Protein AF-A0A8T4ZP97-F1 (afdb_monomer)

Nearest PDB structures (foldseek):
  8zqf-assembly1_A  TM=5.635E-01  e=1.705E-05  Vibrio breoganii
  8iq9-assembly1_B  TM=5.682E-01  e=4.537E-05  Klebsiella phage VLC6
  8iqe-assembly1_B  TM=5.456E-01  e=8.864E-05  Klebsiella phage VLC6
  8iqe-assembly1_D  TM=5.285E-01  e=1.207E-04  Klebsiella phage VLC6
  6zlx-assembly1_A  TM=1.915E-01  e=3.147E-02  Homo sapiens

Mean predicted aligned error: 12.26 Å

Foldseek 3Di:
DVVVLCCPVPPDPDDVVVLLVLLQVLLVVCLVPVLSNLLVLLLLVVVLVVVVVVVDPCNVVSVVSSVSSPVSSCPSCVVVVCCCVVPQPDADDLPYFHPQQPDDPPPQQDLCLLVVLLLCVLDVDPVLSVVLVVLLVLLVVLCVVVVDCDPCVSLLVSLVSLLVSLSVVSVVCNPDDCVPVSNDSNSSSVSNNVSSVSSNVSSVVSVVVCLVVVVDPDPDNVVSVVVVVVVVCVNCVVVVCCVVPVVVVVVVVVCVLQVQDDPQLLVVLLVCLVPPDQPAEEEEAPFHPCVCSCVRNVHHYPQNPDSRNSRPLNVVLLVCQLVLALALSNLVSCVVSVHFKYKAGLGGRPPDPPRRHGDCLSQQQFVQWDFPDGRVRITMIGGHDSDRFFQGWFFPQDFAPCPSPKDKDKDDAWDKDWGWDALPADVRGIWIKIKTFFDDDPPDPQRKMKMKIKDKTAHNDQQWKKKKKWKAFPFQDDAQKKKWKWKAAPVRPDIAIEMEPRHPPPDPLHHYDPDRGDMDMDRVQVSCCVRPVDTDDSMIMIMIMTMDRPRGMTIMTMGGITMTGDDDD

Radius of gyration: 36.23 Å; Cα contacts (8 Å, |Δi|>4): 969; chains: 1; bounding box: 81×63×99 Å

Secondary structure (DSSP, 8-state):
-HHHHHHHHS-----HHHHHHHHHHHHHHHHH-HHHHHHHHHHHHHHHHHHHHTT-TTHHHHHHHHHHHHHHHHHHHHHHHHHHHHHTT-TTSTTSPPTTB---------TTHHHHHHHHHH-SSHHHHHHHHHHHHHHHHHHHHH---GGGHHHHHHHHHHHHHHHHHHHHHHHS-GGGTTS-HHHHHHHHHHHHHHHHHHHHHHHHHHHHTT-SS-S-HHHHHHHHHHHHHHHHHHHHHIIIIIHHHHHHHHHHHH----HHHHHH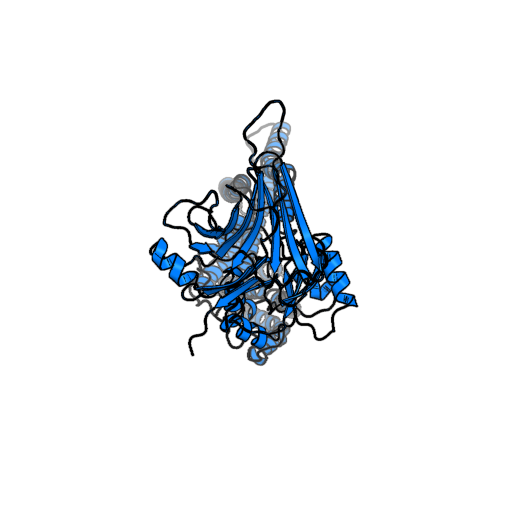HHHHHHHS-TT-EEE--TTBGGGGHHHHT-PEEE---GGGGGBHHHHHHHHHHHTT---HHHHHHHHHTT--EEEE-S-B--S-TTS-PPPGGGTTT-TTEEEEEEETTEEEEEE----TTEEEEE---SS-TTTT--EEEEEESEEEEEEEETTSSTTS--EEEEEEEE--BTTB----EEEEEEEEEE-S-SSSEEEEEEEEEEES--TT-EEEEEEEETTSSSEEEEEETTSS--STTSEEES-SEEEEEEEHHHHHHHHHSSPPPSEEEEEEEEEESSSSPEEEEEEEEEEEE----

Solvent-accessible surface area (backbone atoms only — not comparable to full-atom values): 30243 Å² total; per-residue (Å²): 106,71,66,72,52,42,56,66,79,40,94,56,84,75,52,72,66,56,46,47,53,52,10,41,53,44,6,49,49,18,60,76,39,54,54,58,35,54,44,52,51,44,32,52,48,53,54,49,51,57,43,58,76,66,67,48,96,56,53,71,61,49,54,49,53,48,52,52,28,52,57,40,20,43,58,63,30,45,66,57,54,46,47,50,70,74,48,63,82,47,62,79,48,107,84,21,50,39,95,55,47,67,61,78,80,83,73,83,71,53,69,54,46,28,58,48,46,19,54,51,70,74,33,91,47,67,66,60,42,54,46,54,53,48,44,51,52,47,35,54,52,50,39,62,74,66,72,56,60,72,92,49,50,63,58,52,53,49,25,50,42,44,36,49,27,38,51,52,50,38,48,50,61,50,71,44,59,79,91,66,60,76,68,48,40,65,56,42,7,52,47,40,43,52,21,50,50,49,47,47,51,53,28,52,53,49,52,52,50,41,54,76,70,58,74,56,96,64,96,42,74,67,59,52,49,53,50,48,51,50,52,50,47,65,65,45,44,62,54,52,50,39,61,73,60,49,44,59,53,53,51,49,52,50,45,64,33,66,60,24,66,49,71,44,41,52,54,48,37,51,49,44,44,79,72,54,62,87,82,44,25,29,33,43,51,98,50,30,41,50,75,47,33,45,80,73,30,66,36,47,66,55,66,56,67,75,68,28,47,40,15,47,65,59,46,47,40,55,51,32,44,42,65,55,34,64,35,64,65,41,47,53,44,37,55,74,68,54,49,40,29,41,46,40,47,63,33,62,42,68,84,53,103,76,62,73,60,69,61,64,63,64,46,48,41,12,75,36,34,43,82,74,48,74,37,98,62,19,39,33,30,34,62,68,67,75,54,49,45,54,38,34,46,45,46,49,86,49,88,54,70,45,74,70,62,46,42,74,52,79,44,77,41,54,53,60,51,77,40,51,36,73,65,65,20,74,94,50,33,27,8,40,36,42,32,10,21,14,45,82,46,102,87,45,86,79,37,32,12,34,22,34,40,34,39,72,46,48,38,70,56,34,77,44,26,36,40,33,31,33,40,38,46,83,41,48,67,52,75,55,21,25,49,34,42,36,46,19,39,82,82,65,83,50,69,52,43,36,31,44,64,68,19,76,82,76,59,94,83,48,50,65,38,95,62,52,63,51,77,46,76,41,57,50,14,57,54,36,28,75,73,68,76,42,77,38,63,50,45,28,32,43,33,42,35,34,35,13,51,83,44,47,56,30,42,33,32,37,17,57,36,35,34,31,44,63,80,82,129

Sequence (569 aa):
LGLLFSTRYFRVLHSYTELVAVGLTCGYAGAIIISYLELIDATLFLILIYFIVKRAPAIRKNIFNYALFFGISLLPLSPFLYRFIAFYSYPGHNIGIASDFGGWPSQQLHLTQALQWALENLSPNLLLRAMIFGLIFGLGLLIWKTKNTGGLKPVMALAVAIFTAGTALSLVSFVLGGEFGIISWGHQGILFSVAINMLIAAFLIRLLEAWRNGTFPFKSPRSNIFLLIMLLSLMTGPFVGYRFVAEPADLRGGYEMFAVTTQTDYDLIMWMKENLTTSAAILVNQYDAGLFIPTLSHHKIVLPWGGSSYSRSYQRLVGLLANHTLNATTYQLMQYWNVTHIYVGGRVMHVAPRIPEWNQLLFLGNPNFRIAKNIEYSYLFELYDQNPAFAFLEDFEHEQWNQNWWKNDLFGKGIGNATVKEDLGYNGSSSLMLTAQATSSITDWDMKCAYRVYREIFVQNNSDVAFSFYLNATEGFSGNDTFAVMISDSLQQRSLVFATQGGIFTQKSIIQWNITLGVFEYNISDLWRQRFSTPLPSSFILQFVSYDFDGVRNIVYLDNIEVRNIITD

Structure (mmCIF, N/CA/C/O backbone):
data_AF-A0A8T4ZP97-F1
#
_entry.id   AF-A0A8T4ZP97-F1
#
loop_
_atom_site.group_PDB
_atom_site.id
_atom_site.type_symbol
_atom_site.label_atom_id
_atom_site.label_alt_id
_atom_site.label_comp_id
_atom_site.label_asym_id
_atom_site.label_entity_id
_atom_site.label_seq_id
_atom_site.pdbx_PDB_ins_code
_atom_site.Cartn_x
_atom_site.Cartn_y
_atom_site.Cartn_z
_atom_site.occupancy
_atom_site.B_iso_or_equiv
_atom_site.auth_seq_id
_atom_site.auth_comp_id
_atom_site.auth_asym_id
_atom_site.auth_atom_id
_atom_site.pdbx_PDB_model_num
ATOM 1 N N . LEU A 1 1 ? -27.935 2.029 37.902 1.00 47.81 1 LEU A N 1
ATOM 2 C CA . LEU A 1 1 ? -27.053 1.754 39.069 1.00 47.81 1 LEU A CA 1
ATOM 3 C C . LEU A 1 1 ? -27.415 2.581 40.305 1.00 47.81 1 LEU A C 1
ATOM 5 O O . LEU A 1 1 ? -27.799 1.982 41.299 1.00 47.81 1 LEU A O 1
ATOM 9 N N . GLY A 1 2 ? -27.391 3.922 40.253 1.00 45.44 2 GLY A N 1
ATOM 10 C CA . GLY A 1 2 ? -27.805 4.771 41.388 1.00 45.44 2 GLY A CA 1
ATOM 11 C C . GLY A 1 2 ? -29.232 4.505 41.889 1.00 45.44 2 GLY A C 1
ATOM 12 O O . GLY A 1 2 ? -29.456 4.486 43.093 1.00 45.44 2 GLY A O 1
ATOM 13 N N . LEU A 1 3 ? -30.162 4.187 40.982 1.00 41.69 3 LEU A N 1
ATOM 14 C CA . LEU A 1 3 ? -31.542 3.815 41.315 1.00 41.69 3 LEU A CA 1
ATOM 15 C C . LEU A 1 3 ? -31.644 2.428 41.989 1.00 41.69 3 LEU A C 1
ATOM 17 O O . LEU A 1 3 ? -32.378 2.257 42.947 1.00 41.69 3 LEU A O 1
ATOM 21 N N . LEU A 1 4 ? -30.831 1.451 41.569 1.00 49.16 4 LEU A N 1
ATOM 22 C CA . LEU A 1 4 ? -30.744 0.114 42.190 1.00 49.16 4 LEU A CA 1
ATOM 23 C C . LEU A 1 4 ? -30.025 0.132 43.551 1.00 49.16 4 LEU A C 1
ATOM 25 O O . LEU A 1 4 ? -30.267 -0.719 44.398 1.00 49.16 4 LEU A O 1
ATOM 29 N N . PHE A 1 5 ? -29.138 1.102 43.774 1.00 52.78 5 PHE A N 1
ATOM 30 C CA . PHE A 1 5 ? -28.513 1.336 45.075 1.00 52.78 5 PHE A CA 1
ATOM 31 C C . PHE A 1 5 ? -29.448 2.134 46.006 1.00 52.78 5 PHE A C 1
ATOM 33 O O . PHE A 1 5 ? -29.540 1.856 47.208 1.00 52.78 5 PHE A O 1
ATOM 40 N N . SER A 1 6 ? -30.195 3.099 45.452 1.00 45.94 6 SER A N 1
ATOM 41 C CA . SER A 1 6 ? -31.203 3.872 46.182 1.00 45.94 6 SER A CA 1
ATOM 42 C C . SER A 1 6 ? -32.418 3.034 46.569 1.00 45.94 6 SER A C 1
ATOM 44 O O . SER A 1 6 ? -33.001 3.317 47.616 1.00 45.94 6 SER A O 1
ATOM 46 N N . THR A 1 7 ? -32.728 1.952 45.836 1.00 49.22 7 THR A N 1
ATOM 47 C CA . THR A 1 7 ? -33.822 1.032 46.188 1.00 49.22 7 THR A CA 1
ATOM 48 C C . THR A 1 7 ? -33.677 0.343 47.538 1.00 49.22 7 THR A C 1
ATOM 50 O O . THR A 1 7 ? -34.630 -0.274 48.018 1.00 49.22 7 THR A O 1
ATOM 53 N N . ARG A 1 8 ? -32.518 0.477 48.196 1.00 49.28 8 ARG A N 1
ATOM 54 C CA . ARG A 1 8 ? -32.301 -0.085 49.529 1.00 49.28 8 ARG A CA 1
ATOM 55 C C . ARG A 1 8 ? -31.688 0.833 50.577 1.00 49.28 8 ARG A C 1
ATOM 57 O O . A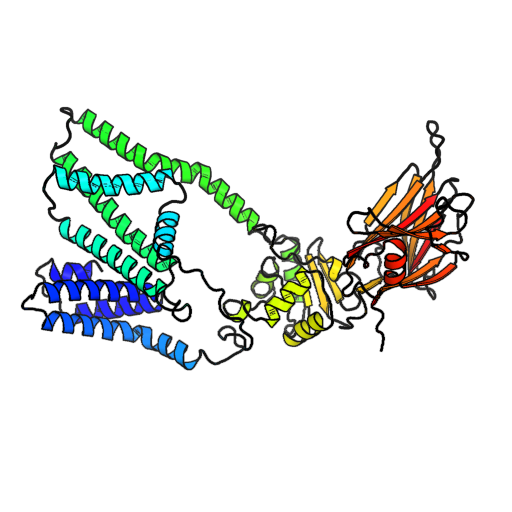RG A 1 8 ? -31.943 0.601 51.757 1.00 49.28 8 ARG A O 1
ATOM 64 N N . TYR A 1 9 ? -30.895 1.841 50.206 1.00 46.03 9 TYR A N 1
ATOM 65 C CA . TYR A 1 9 ? -30.401 2.821 51.189 1.00 46.03 9 TYR A CA 1
ATOM 66 C C . TYR A 1 9 ? -31.468 3.851 51.580 1.00 46.03 9 TYR A C 1
ATOM 68 O O . TYR A 1 9 ? -31.432 4.374 52.693 1.00 46.03 9 TYR A O 1
ATOM 76 N N . PHE A 1 10 ? -32.449 4.086 50.707 1.00 43.97 10 PHE A N 1
ATOM 77 C CA . PHE A 1 10 ? -33.653 4.834 51.034 1.00 43.97 10 PHE A CA 1
ATOM 78 C C . PHE A 1 10 ? -34.794 3.838 51.271 1.00 43.97 10 PHE A C 1
ATOM 80 O O . PHE A 1 10 ? -35.044 2.962 50.449 1.00 43.97 10 PHE A O 1
ATOM 87 N N . ARG A 1 11 ? -35.483 3.956 52.414 1.00 41.91 11 ARG A N 1
ATOM 88 C CA . ARG A 1 11 ? -36.636 3.134 52.854 1.00 41.91 11 ARG A CA 1
ATOM 89 C C . ARG A 1 11 ? -37.892 3.292 51.968 1.00 41.91 11 ARG A C 1
ATOM 91 O O . ARG A 1 11 ? -39.008 3.142 52.451 1.00 41.91 11 ARG A O 1
ATOM 98 N N . VAL A 1 12 ? -37.743 3.619 50.691 1.00 47.19 12 VAL A N 1
ATOM 99 C CA . VAL A 1 12 ? -38.871 3.731 49.765 1.00 47.19 12 VAL A CA 1
ATOM 100 C C . VAL A 1 12 ? -39.151 2.331 49.219 1.00 47.19 12 VAL A C 1
ATOM 102 O O . VAL A 1 12 ? -38.262 1.694 48.657 1.00 47.19 12 VAL A O 1
ATOM 105 N N . LEU A 1 13 ? -40.357 1.806 49.458 1.00 48.16 13 LEU A N 1
ATOM 106 C CA . LEU A 1 13 ? -40.836 0.580 48.818 1.00 48.16 13 LEU A CA 1
ATOM 107 C C . LEU A 1 13 ? -40.936 0.841 47.313 1.00 48.16 13 LEU A C 1
ATOM 109 O O . LEU A 1 13 ? -41.858 1.518 46.876 1.00 48.16 13 LEU A O 1
ATOM 113 N N . HIS A 1 14 ? -39.999 0.300 46.540 1.00 57.16 14 HIS A N 1
ATOM 114 C CA . HIS A 1 14 ? -40.092 0.341 45.082 1.00 57.16 14 HIS A CA 1
ATOM 115 C C . HIS A 1 14 ? -41.145 -0.655 44.599 1.00 57.16 14 HIS A C 1
ATOM 117 O O . HIS A 1 14 ? -41.207 -1.791 45.089 1.00 57.16 14 HIS A O 1
ATOM 123 N N . SER A 1 15 ? -41.985 -0.226 43.664 1.00 77.56 15 SER A N 1
ATOM 124 C CA . SER A 1 15 ? -43.007 -1.074 43.048 1.00 77.56 15 SER A CA 1
ATOM 125 C C . SER A 1 15 ? -42.364 -2.041 42.046 1.00 77.56 15 SER A C 1
ATOM 127 O O . SER A 1 15 ? -41.325 -1.745 41.453 1.00 77.56 15 SER A O 1
ATOM 129 N N . TYR A 1 16 ? -42.974 -3.206 41.807 1.00 80.75 16 TYR A N 1
ATOM 130 C CA . TYR A 1 16 ? -42.491 -4.133 40.771 1.00 80.75 16 TYR A CA 1
ATOM 131 C C . TYR A 1 16 ? -42.434 -3.479 39.381 1.00 80.75 16 TYR A C 1
ATOM 133 O O . TYR A 1 16 ? -41.582 -3.834 38.572 1.00 80.75 16 TYR A O 1
ATOM 141 N N . THR A 1 17 ? -43.275 -2.474 39.135 1.00 79.44 17 THR A N 1
ATOM 142 C CA . THR A 1 17 ? -43.287 -1.667 37.912 1.00 79.44 17 THR A CA 1
ATOM 143 C C . THR A 1 17 ? -41.971 -0.919 37.694 1.00 79.44 17 THR A C 1
ATOM 145 O O . THR A 1 17 ? -41.476 -0.860 36.572 1.00 79.44 17 THR A O 1
ATOM 148 N N . GLU A 1 18 ? -41.354 -0.400 38.759 1.00 76.31 18 GLU A N 1
ATOM 149 C CA . GLU A 1 18 ? -40.054 0.279 38.670 1.00 76.31 18 GLU A CA 1
ATOM 150 C C . GLU A 1 18 ? -38.932 -0.715 38.359 1.00 76.31 18 GLU A C 1
ATOM 152 O O . GLU A 1 18 ? -38.075 -0.432 37.526 1.00 76.31 18 GLU A O 1
ATOM 157 N N . LEU A 1 19 ? -38.960 -1.911 38.960 1.00 77.56 19 LEU A N 1
ATOM 158 C CA . LEU A 1 19 ? -38.011 -2.986 38.638 1.00 77.56 19 LEU A CA 1
ATOM 159 C C . LEU A 1 19 ? -38.119 -3.421 37.172 1.00 77.56 19 LEU A C 1
ATOM 161 O O . LEU A 1 19 ? -37.093 -3.634 36.529 1.00 77.56 19 LEU A O 1
ATOM 165 N N . VAL A 1 20 ? -39.340 -3.502 36.638 1.00 81.50 20 VAL A N 1
ATOM 166 C CA . VAL A 1 20 ? -39.595 -3.811 35.224 1.00 81.50 20 VAL A CA 1
ATOM 167 C C . VAL A 1 20 ? -39.049 -2.710 34.315 1.00 81.50 20 VAL A C 1
ATOM 169 O O . VAL A 1 20 ? -38.315 -3.006 33.375 1.00 81.50 20 VAL A O 1
ATOM 172 N N . ALA A 1 21 ? -39.347 -1.442 34.607 1.00 79.62 21 ALA A N 1
ATOM 173 C CA . ALA A 1 21 ? -38.863 -0.314 33.812 1.00 79.62 21 ALA A CA 1
ATOM 174 C C . ALA A 1 21 ? -37.326 -0.224 33.812 1.00 79.62 21 ALA A C 1
ATOM 176 O O . ALA A 1 21 ? -36.706 -0.013 32.766 1.00 79.62 21 ALA A O 1
ATOM 177 N N . VAL A 1 22 ? -36.700 -0.438 34.974 1.00 76.94 22 VAL A N 1
ATOM 178 C CA . VAL A 1 22 ? -35.238 -0.442 35.118 1.00 76.94 22 VAL A CA 1
ATOM 179 C C . VAL A 1 22 ? -34.626 -1.641 34.394 1.00 76.94 22 VAL A C 1
ATOM 181 O O . VAL A 1 22 ? -33.639 -1.459 33.687 1.00 76.94 22 VAL A O 1
ATOM 184 N N . GLY A 1 23 ? -35.230 -2.829 34.501 1.00 79.94 23 GLY A N 1
ATOM 185 C CA . GLY A 1 23 ? -34.820 -4.022 33.757 1.00 79.94 23 GLY A CA 1
ATOM 186 C C . GLY A 1 23 ? -34.863 -3.808 32.245 1.00 79.94 23 GLY A C 1
ATOM 187 O O . GLY A 1 23 ? -33.868 -4.020 31.565 1.00 79.94 23 GLY A O 1
ATOM 188 N N . LEU A 1 24 ? -35.967 -3.281 31.709 1.00 82.56 24 LEU A N 1
ATOM 189 C CA . LEU A 1 24 ? -36.085 -2.979 30.277 1.00 82.56 24 LEU A CA 1
ATOM 190 C C . LEU A 1 24 ? -35.047 -1.951 29.818 1.00 82.56 24 LEU A C 1
ATOM 192 O O . LEU A 1 24 ? -34.393 -2.155 28.799 1.00 82.56 24 LEU A O 1
ATOM 196 N N . THR A 1 25 ? -34.861 -0.870 30.578 1.00 79.00 25 THR A N 1
ATOM 197 C CA . THR A 1 25 ? -33.861 0.164 30.261 1.00 79.00 25 THR A CA 1
ATOM 198 C C . THR A 1 25 ? -32.449 -0.424 30.244 1.00 79.00 25 THR A C 1
ATOM 200 O O . THR A 1 25 ? -31.670 -0.128 29.341 1.00 79.00 25 THR A O 1
ATOM 203 N N . CYS A 1 26 ? -32.118 -1.288 31.209 1.00 78.31 26 CYS A N 1
ATOM 204 C CA . CYS A 1 26 ? -30.837 -1.989 31.242 1.00 78.31 26 CYS A CA 1
ATOM 205 C C . CYS A 1 26 ? -30.695 -2.984 30.087 1.00 78.31 26 CYS A C 1
ATOM 207 O O . CYS A 1 26 ? -29.624 -3.046 29.493 1.00 78.31 26 CYS A O 1
ATOM 209 N N . GLY A 1 27 ? -31.763 -3.691 29.717 1.00 80.31 27 GLY A N 1
ATOM 210 C CA . GLY A 1 27 ? -31.784 -4.564 28.547 1.00 80.31 27 GLY A CA 1
ATOM 211 C C . GLY A 1 27 ? -31.537 -3.804 27.244 1.00 80.31 27 GLY A C 1
ATOM 212 O O . GLY A 1 27 ? -30.701 -4.215 26.448 1.00 80.31 27 GLY A O 1
ATOM 213 N N . TYR A 1 28 ? -32.182 -2.651 27.040 1.00 78.06 28 TYR A N 1
ATOM 214 C CA . TYR A 1 28 ? -31.915 -1.792 25.881 1.00 78.06 28 TYR A CA 1
ATOM 215 C C . TYR A 1 28 ? -30.492 -1.227 25.892 1.00 78.06 28 TYR A C 1
ATOM 217 O O . TYR A 1 28 ? -29.827 -1.235 24.861 1.00 78.06 28 TYR A O 1
ATOM 225 N N . ALA A 1 29 ? -29.989 -0.791 27.050 1.00 71.50 29 ALA A N 1
ATOM 226 C CA . ALA A 1 29 ? -28.599 -0.358 27.174 1.00 71.50 29 ALA A CA 1
ATOM 227 C C . ALA A 1 29 ? -27.614 -1.499 26.854 1.00 71.50 29 ALA A C 1
ATOM 229 O O . ALA A 1 29 ? -26.622 -1.268 26.170 1.00 71.50 29 ALA A O 1
ATOM 230 N N . GLY A 1 30 ? -27.918 -2.727 27.288 1.00 71.19 30 GLY A N 1
ATOM 231 C CA . GLY A 1 30 ? -27.159 -3.938 26.974 1.00 71.19 30 GLY A CA 1
ATOM 232 C C . GLY A 1 30 ? -27.227 -4.340 25.500 1.00 71.19 30 GLY A C 1
ATOM 233 O O . GLY A 1 30 ? -26.233 -4.787 24.943 1.00 71.19 30 GLY A O 1
ATOM 234 N N . ALA A 1 31 ? -28.367 -4.133 24.839 1.00 72.94 31 ALA A N 1
ATOM 235 C CA . ALA A 1 31 ? -28.510 -4.368 23.403 1.00 72.94 31 ALA A CA 1
ATOM 236 C C . ALA A 1 31 ? -27.654 -3.404 22.560 1.00 72.94 31 AL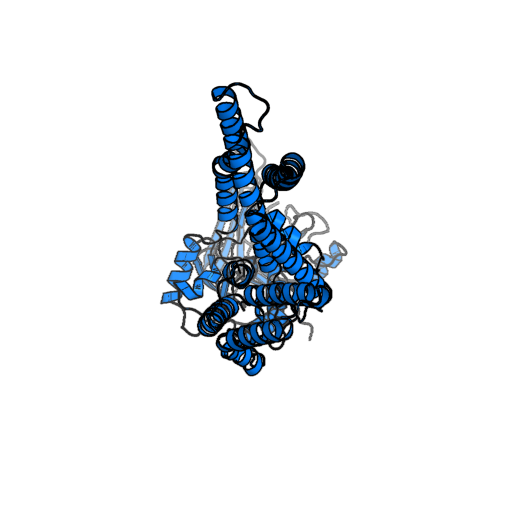A A C 1
ATOM 238 O O . ALA A 1 31 ? -27.228 -3.762 21.466 1.00 72.94 31 ALA A O 1
ATOM 239 N N . ILE A 1 32 ? -27.382 -2.199 23.075 1.00 69.19 32 ILE A N 1
ATOM 240 C CA . ILE A 1 32 ? -26.460 -1.237 22.453 1.00 69.19 32 ILE A CA 1
ATOM 241 C C . ILE A 1 32 ? -25.006 -1.585 22.817 1.00 69.19 32 ILE A C 1
ATOM 243 O O . ILE A 1 32 ? -24.140 -1.579 21.947 1.00 69.19 32 ILE A O 1
ATOM 247 N N . ILE A 1 33 ? -24.729 -1.883 24.095 1.00 69.81 33 ILE A N 1
ATOM 248 C CA . ILE A 1 33 ? -23.389 -2.184 24.627 1.00 69.81 33 ILE A CA 1
ATOM 249 C C . ILE A 1 33 ? -23.487 -3.319 25.661 1.00 69.81 33 ILE A C 1
ATOM 251 O O . ILE A 1 33 ? -23.780 -3.089 26.837 1.00 69.81 33 ILE A O 1
ATOM 255 N N . ILE A 1 34 ? -23.195 -4.554 25.244 1.00 71.25 34 ILE A N 1
ATOM 256 C CA . ILE A 1 34 ? -23.424 -5.765 26.056 1.00 71.25 34 ILE A CA 1
ATOM 257 C C . ILE A 1 34 ? -22.655 -5.782 27.383 1.00 71.25 34 ILE A C 1
ATOM 259 O O . ILE A 1 34 ? -23.197 -6.151 28.423 1.00 71.25 34 ILE A O 1
ATOM 263 N N . SER A 1 35 ? -21.438 -5.250 27.387 1.00 66.56 35 SER A N 1
ATOM 264 C CA . SER A 1 35 ? -20.584 -5.135 28.573 1.00 66.56 35 SER A CA 1
ATOM 265 C C . SER A 1 35 ? -21.171 -4.258 29.684 1.00 66.56 35 SER A C 1
ATOM 267 O O . SER A 1 35 ? -20.787 -4.384 30.846 1.00 66.56 35 SER A O 1
ATOM 269 N N . TYR A 1 36 ? -22.099 -3.348 29.363 1.00 71.25 36 TYR A N 1
ATOM 270 C CA . TYR A 1 36 ? -22.807 -2.583 30.391 1.00 71.25 36 TYR A CA 1
ATOM 271 C C . TYR A 1 36 ? -23.795 -3.451 31.157 1.00 71.25 36 TYR A C 1
ATOM 273 O O . TYR A 1 36 ? -23.901 -3.304 32.375 1.00 71.25 36 TYR A O 1
ATOM 281 N N . LEU A 1 37 ? -24.482 -4.366 30.473 1.00 75.25 37 LEU A N 1
ATOM 282 C CA . LEU A 1 37 ? -25.356 -5.324 31.136 1.00 75.25 37 LEU A CA 1
ATOM 283 C C . LEU A 1 37 ? -24.537 -6.294 31.996 1.00 75.25 37 LEU A C 1
ATOM 285 O O . LEU A 1 37 ? -24.842 -6.442 33.175 1.00 75.25 37 LEU A O 1
ATOM 289 N N . GLU A 1 38 ? -23.440 -6.837 31.461 1.00 72.31 38 GLU A N 1
ATOM 290 C CA . GLU A 1 38 ? -22.533 -7.732 32.197 1.00 72.31 38 GLU A CA 1
ATOM 291 C C . GLU A 1 38 ? -22.013 -7.100 33.496 1.00 72.31 38 GLU A C 1
ATOM 293 O O . GLU A 1 38 ? -22.021 -7.740 34.549 1.00 72.31 38 GLU A O 1
ATOM 298 N N . LEU A 1 39 ? -21.607 -5.823 33.464 1.00 72.56 39 LEU A N 1
ATOM 299 C CA . LEU A 1 39 ? -21.214 -5.108 34.679 1.00 72.56 39 LEU A CA 1
ATOM 300 C C . LEU A 1 39 ? -22.379 -4.940 35.644 1.00 72.56 39 LEU A C 1
ATOM 302 O O . LEU A 1 39 ? -22.193 -5.118 36.850 1.00 72.56 39 LEU A O 1
ATOM 306 N N . ILE A 1 40 ? -23.546 -4.521 35.158 1.00 74.25 40 ILE A N 1
ATOM 307 C CA . ILE A 1 40 ? -24.707 -4.313 36.023 1.00 74.25 40 ILE A CA 1
ATOM 308 C C . ILE A 1 40 ? -25.047 -5.623 36.732 1.00 74.25 40 ILE A C 1
ATOM 310 O O . ILE A 1 40 ? -25.211 -5.618 37.954 1.00 74.25 40 ILE A O 1
ATOM 314 N N . ASP A 1 41 ? -25.039 -6.735 36.007 1.00 73.69 41 ASP A N 1
ATOM 315 C CA . ASP A 1 41 ? -25.292 -8.060 36.554 1.00 73.69 41 ASP A CA 1
ATOM 316 C C . ASP A 1 41 ? -24.200 -8.495 37.531 1.00 73.69 41 ASP A C 1
ATOM 318 O O . ASP A 1 41 ? -24.529 -8.922 38.637 1.00 73.69 41 ASP A O 1
ATOM 322 N N . ALA A 1 42 ? -22.919 -8.298 37.204 1.00 76.94 42 ALA A N 1
ATOM 323 C CA . ALA A 1 42 ? -21.803 -8.586 38.107 1.00 76.94 42 ALA A CA 1
ATOM 324 C C . ALA A 1 42 ? -21.862 -7.739 39.390 1.00 76.94 42 ALA A C 1
ATOM 326 O O . ALA A 1 42 ? -21.662 -8.243 40.496 1.00 76.94 42 ALA A O 1
ATOM 327 N N . THR A 1 43 ? -22.193 -6.452 39.270 1.00 72.81 43 THR A N 1
ATOM 328 C CA . THR A 1 43 ? -22.331 -5.528 40.404 1.00 72.81 43 THR A CA 1
ATOM 329 C C . THR A 1 43 ? -23.494 -5.952 41.294 1.00 72.81 43 THR A C 1
ATOM 331 O O . THR A 1 43 ? -23.350 -6.039 42.515 1.00 72.81 43 THR A O 1
ATOM 334 N N . LEU A 1 44 ? -24.650 -6.253 40.698 1.00 73.62 44 LEU A N 1
ATOM 335 C CA . LEU A 1 44 ? -25.825 -6.736 41.418 1.00 73.62 44 LEU A CA 1
ATOM 336 C C . LEU A 1 44 ? -25.570 -8.092 42.081 1.00 73.62 44 LEU A C 1
ATOM 338 O O . LEU A 1 44 ? -25.997 -8.303 43.217 1.00 73.62 44 LEU A O 1
ATOM 342 N N . PHE A 1 45 ? -24.826 -8.976 41.421 1.00 74.69 45 PHE A N 1
ATOM 343 C CA . PHE A 1 45 ? -24.427 -10.273 41.951 1.00 74.69 45 PHE A CA 1
ATOM 344 C C . PHE A 1 45 ? -23.476 -10.141 43.151 1.00 74.69 45 PHE A C 1
ATOM 346 O O . PHE A 1 45 ? -23.708 -10.760 44.190 1.00 74.69 45 PHE A O 1
ATOM 353 N N . LEU A 1 46 ? -22.462 -9.272 43.085 1.00 74.44 46 LEU A N 1
ATOM 354 C CA . LEU A 1 46 ? -21.580 -8.991 44.228 1.00 74.44 46 LEU A CA 1
ATOM 355 C C . LEU A 1 46 ? -22.349 -8.391 45.412 1.00 74.44 46 LEU A C 1
ATOM 357 O O . LEU A 1 46 ? -22.132 -8.773 46.566 1.00 74.44 46 LEU A O 1
ATOM 361 N N . ILE A 1 47 ? -23.292 -7.489 45.133 1.00 69.44 47 ILE A N 1
ATOM 362 C CA . ILE A 1 47 ? -24.197 -6.939 46.147 1.00 69.44 47 ILE A CA 1
ATOM 363 C C . ILE A 1 47 ? -25.049 -8.060 46.767 1.00 69.44 47 ILE A C 1
ATOM 365 O O . ILE A 1 47 ? -25.221 -8.098 47.988 1.00 69.44 47 ILE A O 1
ATOM 369 N N . LEU A 1 48 ? -25.557 -8.996 45.961 1.00 70.88 48 LEU A N 1
ATOM 370 C CA . LEU A 1 48 ? -26.314 -10.153 46.436 1.00 70.88 48 LEU A CA 1
ATOM 371 C C . LEU A 1 48 ? -25.465 -11.037 47.365 1.00 70.88 48 LEU A C 1
ATOM 373 O O . LEU A 1 48 ? -25.920 -11.343 48.471 1.00 70.88 48 LEU A O 1
ATOM 377 N N . ILE A 1 49 ? -24.231 -11.377 46.971 1.00 72.50 49 ILE A N 1
ATOM 378 C CA . ILE A 1 49 ? -23.284 -12.156 47.791 1.00 72.50 49 ILE A CA 1
ATOM 379 C C . ILE A 1 49 ? -23.050 -11.476 49.139 1.00 72.50 49 ILE A C 1
ATOM 381 O O . ILE A 1 49 ? -23.194 -12.117 50.183 1.00 72.50 49 ILE A O 1
ATOM 385 N N . TYR A 1 50 ? -22.753 -10.173 49.142 1.00 72.75 50 TYR A N 1
ATOM 386 C CA . TYR A 1 50 ? -22.549 -9.405 50.374 1.00 72.75 50 TYR A CA 1
ATOM 387 C C . TYR A 1 50 ? -23.719 -9.571 51.360 1.00 72.75 50 TYR A C 1
ATOM 389 O O . TYR A 1 50 ? -23.519 -9.732 52.568 1.00 72.75 50 TYR A O 1
ATOM 397 N N . PHE A 1 51 ? -24.956 -9.577 50.857 1.00 66.56 51 PHE A N 1
ATOM 398 C CA . PHE A 1 51 ? -26.148 -9.739 51.690 1.00 66.56 51 PHE A CA 1
ATOM 399 C C . PHE A 1 51 ? -26.413 -11.174 52.140 1.00 66.56 51 PHE A C 1
ATOM 401 O O . PHE A 1 51 ? -26.915 -11.358 53.252 1.00 66.56 51 PHE A O 1
ATOM 408 N N . ILE A 1 52 ? -26.076 -12.169 51.317 1.00 71.69 52 ILE A N 1
ATOM 409 C CA . ILE A 1 52 ? -26.117 -13.581 51.715 1.00 71.69 52 ILE A CA 1
ATOM 410 C C . ILE A 1 52 ? -25.165 -13.797 52.898 1.00 71.69 52 ILE A C 1
ATOM 412 O O . ILE A 1 52 ? -25.575 -14.333 53.929 1.00 71.69 52 ILE A O 1
ATOM 416 N N . VAL A 1 53 ? -23.936 -13.279 52.801 1.00 75.44 53 VAL A N 1
ATOM 417 C CA . VAL A 1 53 ? -22.917 -13.370 53.860 1.00 75.44 53 VAL A CA 1
ATOM 418 C C . VAL A 1 53 ? -23.378 -12.683 55.149 1.00 75.44 53 VAL A C 1
ATOM 420 O O . VAL A 1 53 ? -23.177 -13.213 56.239 1.00 75.44 53 VAL A O 1
ATOM 423 N N . LYS A 1 54 ? -24.071 -11.540 55.053 1.00 72.75 54 LYS A N 1
ATOM 424 C CA . LYS A 1 54 ? -24.613 -10.827 56.224 1.00 72.75 54 LYS A CA 1
ATOM 425 C C . LYS A 1 54 ? -25.898 -11.417 56.824 1.00 72.75 54 LYS A C 1
ATOM 427 O O . LYS A 1 54 ? -26.443 -10.807 57.742 1.00 72.75 54 LYS A O 1
ATOM 432 N N . ARG A 1 55 ? -26.388 -12.571 56.344 1.00 67.19 55 ARG A N 1
ATOM 433 C CA . ARG A 1 55 ? -27.587 -13.273 56.859 1.00 67.19 55 ARG A CA 1
ATOM 434 C C . ARG A 1 55 ? -28.797 -12.350 57.075 1.00 67.19 55 ARG A C 1
ATOM 436 O O . ARG A 1 55 ? -29.505 -12.444 58.075 1.00 67.19 55 ARG A O 1
ATOM 443 N N . ALA A 1 56 ? -29.037 -11.426 56.145 1.00 64.06 56 ALA A N 1
ATOM 444 C CA . ALA A 1 56 ? -30.154 -10.496 56.271 1.00 64.06 56 ALA A CA 1
ATOM 445 C C . ALA A 1 56 ? -31.505 -11.239 56.131 1.00 64.06 56 ALA A C 1
ATOM 447 O O . ALA A 1 56 ? -31.651 -12.060 55.226 1.00 64.06 56 ALA A O 1
ATOM 448 N N . PRO A 1 57 ? -32.545 -10.905 56.918 1.00 63.53 57 PRO A N 1
ATOM 449 C CA . PRO A 1 57 ? -33.846 -11.594 56.883 1.00 63.53 57 PRO A CA 1
ATOM 450 C C . PRO A 1 57 ? -34.607 -11.458 55.546 1.00 63.53 57 PRO A C 1
ATOM 452 O O . PRO A 1 57 ? -35.641 -12.084 55.343 1.00 63.53 57 PRO A O 1
ATOM 455 N N . ALA A 1 58 ? -34.094 -10.663 54.603 1.00 66.81 58 ALA A N 1
ATOM 456 C CA . ALA A 1 58 ? -34.713 -10.366 53.312 1.00 66.81 58 ALA A CA 1
ATOM 457 C C . ALA A 1 58 ? -34.027 -11.043 52.101 1.00 66.81 58 ALA A C 1
ATOM 459 O O . ALA A 1 58 ? -34.218 -10.593 50.970 1.00 66.81 58 ALA A O 1
ATOM 460 N N . ILE A 1 59 ? -33.229 -12.104 52.298 1.00 70.12 59 ILE A N 1
ATOM 461 C CA . ILE A 1 59 ? -32.499 -12.792 51.208 1.00 70.12 59 ILE A CA 1
ATOM 462 C C . ILE A 1 59 ? -33.445 -13.297 50.106 1.00 70.12 59 ILE A C 1
ATOM 464 O O . ILE A 1 59 ? -33.199 -13.038 48.932 1.00 70.12 59 ILE A O 1
ATOM 468 N N . ARG A 1 60 ? -34.566 -13.939 50.463 1.00 72.38 60 ARG A N 1
ATOM 469 C CA . ARG A 1 60 ? -35.517 -14.489 49.477 1.00 72.38 60 ARG A CA 1
ATOM 470 C C . ARG A 1 60 ? -36.102 -13.409 48.559 1.00 72.38 60 ARG A C 1
ATOM 472 O O . ARG A 1 60 ? -36.154 -13.595 47.348 1.00 72.38 60 ARG A O 1
ATOM 479 N N . LYS A 1 61 ? -36.486 -12.261 49.128 1.00 75.38 61 LYS A N 1
ATOM 480 C CA . LYS A 1 61 ? -37.003 -11.112 48.365 1.00 75.38 61 LYS A CA 1
ATOM 481 C C . LYS A 1 61 ? -35.933 -10.524 47.438 1.00 75.38 61 LYS A C 1
ATOM 483 O O . LYS A 1 61 ? -36.240 -10.152 46.315 1.00 75.38 61 LYS A O 1
ATOM 488 N N . ASN A 1 62 ? -34.679 -10.476 47.884 1.00 71.31 62 ASN A N 1
ATOM 489 C CA . ASN A 1 62 ? -33.573 -9.980 47.066 1.00 71.31 62 ASN A CA 1
ATOM 490 C C . ASN A 1 62 ? -33.254 -10.878 45.872 1.00 71.31 62 ASN A C 1
ATOM 492 O O . ASN A 1 62 ? -33.052 -10.361 44.780 1.00 71.31 62 ASN A O 1
ATOM 496 N N . ILE A 1 63 ? -33.211 -12.197 46.084 1.00 75.94 63 ILE A N 1
ATOM 497 C CA . ILE A 1 63 ? -32.983 -13.168 45.006 1.00 75.94 63 ILE A CA 1
ATOM 498 C C . ILE A 1 63 ? -34.088 -13.032 43.9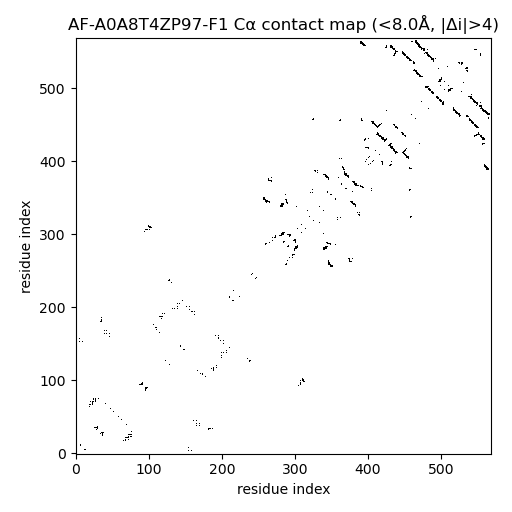58 1.00 75.94 63 ILE A C 1
ATOM 500 O O . ILE A 1 63 ? -33.797 -12.953 42.770 1.00 75.94 63 ILE A O 1
ATOM 504 N N . PHE A 1 64 ? -35.346 -12.927 44.399 1.00 80.25 64 PHE A N 1
ATOM 505 C CA . PHE A 1 64 ? -36.476 -12.738 43.494 1.00 80.25 64 PHE A CA 1
ATOM 506 C C . PHE A 1 64 ? -36.391 -11.420 42.711 1.00 80.25 64 PHE A C 1
ATOM 508 O O . PHE A 1 64 ? -36.543 -11.426 41.495 1.00 80.25 64 PHE A O 1
ATOM 515 N N . ASN A 1 65 ? -36.091 -10.301 43.377 1.00 78.62 65 ASN A N 1
ATOM 516 C CA . ASN A 1 65 ? -35.946 -9.006 42.707 1.00 78.62 65 ASN A CA 1
ATOM 517 C C . ASN A 1 65 ? -34.803 -9.005 41.681 1.00 78.62 65 ASN A C 1
ATOM 519 O O . ASN A 1 65 ? -34.948 -8.405 40.619 1.00 78.62 65 ASN A O 1
ATOM 523 N N . TYR A 1 66 ? -33.689 -9.675 41.988 1.00 78.88 66 TYR A N 1
ATOM 524 C CA . TYR A 1 66 ? -32.580 -9.844 41.051 1.00 78.88 66 TYR A CA 1
ATOM 525 C C . TYR A 1 66 ? -32.988 -10.699 39.849 1.00 78.88 66 TYR A C 1
ATOM 527 O O . TYR A 1 66 ? -32.804 -10.270 38.716 1.00 78.88 66 TYR A O 1
ATOM 535 N N . ALA A 1 67 ? -33.607 -11.860 40.086 1.00 81.69 67 ALA A N 1
ATOM 536 C CA . ALA A 1 67 ? -34.077 -12.742 39.021 1.00 81.69 67 ALA A CA 1
ATOM 537 C C . ALA A 1 67 ? -35.099 -12.048 38.105 1.00 81.69 67 ALA A C 1
ATOM 539 O O . ALA A 1 67 ? -35.027 -12.191 36.888 1.00 81.69 67 ALA A O 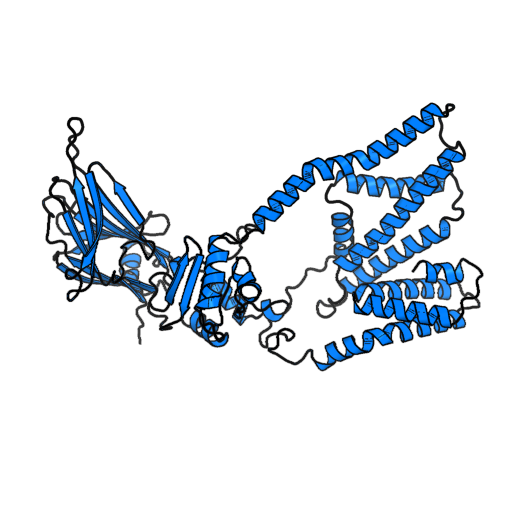1
ATOM 540 N N . LEU A 1 68 ? -36.011 -11.256 38.679 1.00 83.44 68 LEU A N 1
ATOM 541 C CA . LEU A 1 68 ? -36.986 -10.465 37.929 1.00 83.44 68 LEU A CA 1
ATOM 542 C C . LEU A 1 68 ? -36.302 -9.391 37.075 1.00 83.44 68 LEU A C 1
ATOM 544 O O . LEU A 1 68 ? -36.588 -9.283 35.887 1.00 83.44 68 LEU A O 1
ATOM 548 N N . PHE A 1 69 ? -35.385 -8.619 37.664 1.00 84.06 69 PHE A N 1
ATOM 549 C CA . PHE A 1 69 ? -34.609 -7.611 36.940 1.00 84.06 69 PHE A CA 1
ATOM 550 C C . PHE A 1 69 ? -33.819 -8.237 35.778 1.00 84.06 69 PHE A C 1
ATOM 552 O O . PHE A 1 69 ? -33.909 -7.756 34.648 1.00 84.06 69 PHE A O 1
ATOM 559 N N . PHE A 1 70 ? -33.098 -9.329 36.042 1.00 82.69 70 PHE A N 1
ATOM 560 C CA . PHE A 1 70 ? -32.280 -10.033 35.055 1.00 82.69 70 PHE A CA 1
ATOM 561 C C . PHE A 1 70 ? -33.136 -10.606 33.921 1.00 82.69 70 PHE A C 1
ATOM 563 O O . PHE A 1 70 ? -32.885 -10.331 32.750 1.00 82.69 70 PHE A O 1
ATOM 570 N N . GLY A 1 71 ? -34.212 -11.324 34.260 1.00 86.38 71 GLY A N 1
ATOM 571 C CA . GLY A 1 71 ? -35.124 -11.903 33.274 1.00 86.38 71 GLY A CA 1
ATOM 572 C C . GLY A 1 71 ? -35.751 -10.855 32.351 1.00 86.38 71 GLY A C 1
ATOM 573 O O . GLY A 1 71 ? -35.847 -11.075 31.148 1.00 86.38 71 GLY A O 1
ATOM 574 N N . ILE A 1 72 ? -36.118 -9.687 32.884 1.00 88.88 72 ILE A N 1
ATOM 575 C CA . ILE A 1 72 ? -36.668 -8.586 32.080 1.00 88.88 72 ILE A CA 1
ATOM 576 C C . ILE A 1 72 ? -35.586 -7.929 31.217 1.00 88.88 72 ILE A C 1
ATOM 578 O O . ILE A 1 72 ? -35.856 -7.578 30.070 1.00 88.88 72 ILE A O 1
ATOM 582 N N . SER A 1 73 ? -34.363 -7.798 31.735 1.00 83.88 73 SER A N 1
ATOM 583 C CA . SER A 1 73 ? -33.227 -7.239 30.988 1.00 83.88 73 SER A CA 1
ATOM 584 C C . SER A 1 73 ? -32.826 -8.113 29.794 1.00 83.88 73 SER A C 1
ATOM 586 O O . SER A 1 73 ? -32.316 -7.598 28.803 1.00 83.88 73 SER A O 1
ATOM 588 N N . LEU A 1 74 ? -33.114 -9.419 29.838 1.00 85.88 74 LEU A N 1
ATOM 589 C CA . LEU A 1 74 ? -32.893 -10.335 28.716 1.00 85.88 74 LEU A CA 1
ATOM 590 C C . LEU A 1 74 ? -33.910 -10.184 27.578 1.00 85.88 74 LEU A C 1
ATOM 592 O O . LEU A 1 74 ? -33.588 -10.532 26.442 1.00 85.88 74 LEU A O 1
ATOM 596 N N . LEU A 1 75 ? -35.117 -9.660 27.834 1.00 87.50 75 LEU A N 1
ATOM 597 C CA . LEU A 1 75 ? -36.154 -9.556 26.799 1.00 87.50 75 LEU A CA 1
ATOM 598 C C . LEU A 1 75 ? -35.699 -8.690 25.605 1.00 87.50 75 LEU A C 1
ATOM 600 O O . LEU A 1 75 ? -35.765 -9.198 24.482 1.00 87.50 75 LEU A O 1
ATOM 604 N N . PRO A 1 76 ? -35.160 -7.463 25.791 1.00 85.62 76 PRO A N 1
ATOM 605 C CA . PRO A 1 76 ? -34.631 -6.669 24.678 1.00 85.62 76 PRO A CA 1
ATOM 606 C C . PRO A 1 76 ? -33.396 -7.278 23.998 1.00 85.62 76 PRO A C 1
ATOM 608 O O . PRO A 1 76 ? -33.171 -7.016 22.819 1.00 85.62 76 PRO A O 1
ATOM 611 N N . LEU A 1 77 ? -32.599 -8.090 24.707 1.00 75.75 77 LEU A N 1
ATOM 612 C CA . LEU A 1 77 ? -31.434 -8.774 24.127 1.00 75.75 77 LEU A CA 1
ATOM 613 C C . LEU A 1 77 ? -31.801 -10.007 23.304 1.00 75.75 77 LEU A C 1
ATOM 615 O O . LEU A 1 77 ? -31.040 -10.390 22.416 1.00 75.75 77 LEU A O 1
ATOM 619 N N . SER A 1 78 ? -32.937 -10.640 23.592 1.00 81.94 78 SER A N 1
ATOM 620 C CA . SER A 1 78 ? -33.313 -11.919 22.986 1.00 81.94 78 SER A CA 1
ATOM 621 C C . SER A 1 78 ? -33.266 -11.944 21.446 1.00 81.94 78 SER A C 1
ATOM 623 O O . SER A 1 78 ? -32.746 -12.931 20.921 1.00 81.94 78 SER A O 1
ATOM 625 N N . PRO A 1 79 ? -33.662 -10.893 20.688 1.00 77.56 79 PRO A N 1
ATOM 626 C CA . PRO A 1 79 ? -33.559 -10.911 19.228 1.00 77.56 79 PRO A CA 1
ATOM 627 C C . PRO A 1 79 ? -32.109 -10.857 18.736 1.00 77.56 79 PRO A C 1
ATOM 629 O O . PRO A 1 79 ? -31.785 -11.452 17.711 1.00 77.56 79 PRO A O 1
ATOM 632 N N . PHE A 1 80 ? -31.224 -10.172 19.465 1.00 68.50 80 PHE A N 1
ATOM 633 C CA . PHE A 1 80 ? -29.801 -10.077 19.135 1.00 68.50 80 PHE A CA 1
ATOM 634 C C . PHE A 1 80 ? -29.075 -11.383 19.439 1.00 68.50 80 PHE A C 1
ATOM 636 O O . PHE A 1 80 ? -28.300 -11.847 18.609 1.00 68.50 80 PHE A O 1
ATOM 643 N N . LEU A 1 81 ? -29.373 -12.006 20.583 1.00 69.19 81 LEU A N 1
ATOM 644 C CA . LEU A 1 81 ? -28.853 -13.327 20.940 1.00 69.19 81 LEU A CA 1
ATOM 645 C C . LEU A 1 81 ? -29.337 -14.390 19.950 1.00 69.19 81 LEU A C 1
ATOM 647 O O . LEU A 1 81 ? -28.533 -15.180 19.464 1.00 69.19 81 LEU A O 1
ATOM 651 N N . TYR A 1 82 ? -30.623 -14.365 19.588 1.00 75.31 82 TYR A N 1
ATOM 652 C CA . TYR A 1 82 ? -31.164 -15.230 18.543 1.00 75.31 82 TYR A CA 1
ATOM 653 C C . TYR A 1 82 ? -30.469 -14.985 17.205 1.00 75.31 82 TYR A C 1
ATOM 655 O O . TYR A 1 82 ? -30.030 -15.938 16.575 1.00 75.31 82 TYR A O 1
ATOM 663 N N . ARG A 1 83 ? -30.309 -13.722 16.786 1.00 66.19 83 ARG A N 1
ATOM 664 C CA . ARG A 1 83 ? -29.631 -13.386 15.529 1.00 66.19 83 ARG A CA 1
ATOM 665 C C . ARG A 1 83 ? -28.181 -13.864 15.528 1.00 66.19 83 ARG A C 1
ATOM 667 O O . ARG A 1 83 ? -27.729 -14.413 14.531 1.00 66.19 83 ARG A O 1
ATOM 674 N N . PHE A 1 84 ? -27.466 -13.659 16.629 1.00 61.91 84 PHE A N 1
ATOM 675 C CA . PHE A 1 84 ? -26.100 -14.135 16.786 1.00 61.91 84 PHE A CA 1
ATOM 676 C C . PHE A 1 84 ? -26.062 -15.657 16.627 1.00 61.91 84 PHE A C 1
ATOM 678 O O . PHE A 1 84 ? -25.405 -16.145 15.724 1.00 61.91 84 PHE A O 1
ATOM 685 N N . ILE A 1 85 ? -26.853 -16.406 17.395 1.00 67.31 85 ILE A N 1
ATOM 686 C CA . ILE A 1 85 ? -26.854 -17.877 17.353 1.00 67.31 85 ILE A CA 1
ATOM 687 C C . ILE A 1 85 ? -27.322 -18.423 15.992 1.00 67.31 85 ILE A C 1
ATOM 689 O O . ILE A 1 85 ? -26.726 -19.360 15.468 1.00 67.31 85 ILE A O 1
ATOM 693 N N . ALA A 1 86 ? -28.378 -17.852 15.411 1.00 66.88 86 ALA A N 1
ATOM 694 C CA . ALA A 1 86 ? -29.013 -18.366 14.200 1.00 66.88 86 ALA A CA 1
ATOM 695 C C . ALA A 1 86 ? -28.248 -18.027 12.911 1.00 66.88 86 ALA A C 1
ATOM 697 O O . ALA A 1 86 ? -28.342 -18.782 11.945 1.00 66.88 86 ALA A O 1
ATOM 698 N N . PHE A 1 87 ? -27.513 -16.907 12.876 1.00 55.53 87 PHE A N 1
ATOM 699 C CA . PHE A 1 87 ? -26.863 -16.420 11.652 1.00 55.53 87 PHE A CA 1
ATOM 700 C C . PHE A 1 87 ? -25.329 -16.443 11.681 1.00 55.53 87 PHE A C 1
ATOM 702 O O . PHE A 1 87 ? -24.719 -16.165 10.651 1.00 55.53 87 PHE A O 1
ATOM 709 N N . TYR A 1 88 ? -24.693 -16.814 12.800 1.00 52.59 88 TYR A N 1
ATOM 710 C CA . TYR A 1 88 ? -23.227 -16.926 12.899 1.00 52.59 88 TYR A CA 1
ATOM 711 C C . TYR A 1 88 ? -22.613 -17.874 11.856 1.00 52.59 88 TYR A C 1
ATOM 713 O O . TYR A 1 88 ? -21.469 -17.697 11.450 1.00 52.59 88 TYR A O 1
ATOM 721 N N . SER A 1 89 ? -23.376 -18.866 11.394 1.00 49.69 89 SER A N 1
ATOM 722 C CA . SER A 1 89 ? -22.922 -19.910 10.474 1.00 49.69 89 SER A CA 1
ATOM 723 C C . SER A 1 89 ? -23.054 -19.584 8.982 1.00 49.69 89 SER A C 1
ATOM 725 O O . SER A 1 89 ? -22.665 -20.430 8.183 1.00 49.69 89 SER A O 1
ATOM 727 N N . TYR A 1 90 ? -23.579 -18.420 8.572 1.00 44.22 90 TYR A N 1
ATOM 728 C CA . TYR A 1 90 ? -23.766 -18.092 7.147 1.00 44.22 90 TYR A CA 1
ATOM 729 C C . TYR A 1 90 ? -22.556 -17.336 6.565 1.00 44.22 90 TYR A C 1
ATOM 731 O O . TYR A 1 90 ? -22.406 -16.137 6.826 1.00 44.22 90 TYR A O 1
ATOM 739 N N . PRO A 1 91 ? -21.695 -17.979 5.749 1.00 42.81 91 PRO A N 1
ATOM 740 C CA . PRO A 1 91 ? -20.520 -17.335 5.167 1.00 42.81 91 PRO A CA 1
ATOM 741 C C . PRO A 1 91 ? -20.919 -16.401 4.012 1.00 42.81 91 PRO A C 1
ATOM 743 O O . PRO A 1 91 ? -21.864 -16.674 3.273 1.00 42.81 91 PRO A O 1
ATOM 746 N N . GLY A 1 92 ? -20.164 -15.318 3.804 1.00 44.38 92 GLY A N 1
ATOM 747 C CA . GLY A 1 92 ? -20.161 -14.588 2.524 1.00 44.38 92 GLY A CA 1
ATOM 748 C C . GLY A 1 92 ? -21.185 -13.460 2.336 1.00 44.38 92 GLY A C 1
ATOM 749 O O . GLY A 1 92 ? -21.270 -12.905 1.246 1.00 44.38 92 GLY A O 1
ATOM 750 N N . HIS A 1 93 ? -21.935 -13.068 3.365 1.00 39.62 93 HIS A N 1
ATOM 751 C CA . HIS A 1 93 ? -22.581 -11.744 3.396 1.00 39.62 93 HIS A CA 1
ATOM 752 C C . HIS A 1 93 ? -21.703 -10.771 4.194 1.00 39.62 93 HIS A C 1
ATOM 754 O O . HIS A 1 93 ? -20.870 -11.225 4.972 1.00 39.62 93 HIS A O 1
ATOM 760 N N . ASN A 1 94 ? -21.910 -9.453 4.078 1.00 44.91 94 ASN A N 1
ATOM 761 C CA . ASN A 1 94 ? -21.218 -8.380 4.835 1.00 44.91 94 ASN A CA 1
ATOM 762 C C . ASN A 1 94 ? -21.322 -8.484 6.387 1.00 44.91 94 ASN A C 1
ATOM 764 O O . ASN A 1 94 ? -21.080 -7.518 7.104 1.00 44.91 94 ASN A O 1
ATOM 768 N N . ILE A 1 95 ? -21.749 -9.636 6.905 1.00 48.34 95 ILE A N 1
ATOM 769 C CA . ILE A 1 95 ? -22.048 -9.978 8.298 1.00 48.34 95 ILE A CA 1
ATOM 770 C C . ILE A 1 95 ? -21.469 -11.372 8.657 1.00 48.34 95 ILE A C 1
ATOM 772 O O . ILE A 1 95 ? -21.410 -11.725 9.830 1.00 48.34 95 ILE A O 1
ATOM 776 N N . GLY A 1 96 ? -21.027 -12.165 7.669 1.00 49.97 96 GLY A N 1
ATOM 777 C CA . GLY A 1 96 ? -20.506 -13.520 7.848 1.00 49.97 96 GLY A CA 1
ATOM 778 C C . GLY A 1 96 ? -18.981 -13.570 7.842 1.00 49.97 96 GLY A C 1
ATOM 779 O O . GLY A 1 96 ? -18.326 -12.833 7.107 1.00 49.97 96 GLY A O 1
ATOM 780 N N . ILE A 1 97 ? -18.425 -14.464 8.655 1.00 59.09 97 ILE A N 1
ATOM 781 C CA . ILE A 1 97 ? -16.993 -14.758 8.711 1.00 59.09 97 ILE A CA 1
ATOM 782 C C . ILE A 1 97 ? -16.605 -15.535 7.440 1.00 59.09 97 ILE A C 1
ATOM 784 O O . ILE A 1 97 ? -17.323 -16.448 7.027 1.00 59.09 97 ILE A O 1
ATOM 788 N N . ALA A 1 98 ? -15.499 -15.161 6.789 1.00 64.31 98 ALA A N 1
ATOM 789 C CA . ALA A 1 98 ? -14.997 -15.891 5.624 1.00 64.31 98 ALA A CA 1
ATOM 790 C C . ALA A 1 98 ? -14.720 -17.365 5.978 1.00 64.31 98 ALA A C 1
ATOM 792 O O . ALA A 1 98 ? -14.274 -17.669 7.084 1.00 64.31 98 ALA A O 1
ATOM 793 N N . SER A 1 99 ? -14.951 -18.291 5.043 1.00 70.50 99 SER A N 1
ATOM 794 C CA . SER A 1 99 ? -14.746 -19.731 5.280 1.00 70.50 99 SER A CA 1
ATOM 795 C C . SER A 1 99 ? -13.305 -20.087 5.658 1.00 70.50 99 SER A C 1
ATOM 797 O O . SER A 1 99 ? -13.059 -21.122 6.268 1.00 70.50 99 SER A O 1
ATOM 799 N N . ASP A 1 100 ? -12.352 -19.230 5.300 1.00 74.94 100 ASP A N 1
ATOM 800 C CA . ASP A 1 100 ? -10.923 -19.358 5.572 1.00 74.94 100 ASP A CA 1
ATOM 801 C C . ASP A 1 100 ? -10.430 -18.387 6.660 1.00 74.94 100 ASP A C 1
ATOM 803 O O . ASP A 1 100 ? -9.252 -18.017 6.696 1.00 74.94 100 ASP A O 1
ATOM 807 N N . PHE A 1 101 ? -11.332 -17.949 7.539 1.00 75.94 101 PHE A N 1
ATOM 808 C CA . PHE A 1 101 ? -11.011 -17.092 8.670 1.00 75.94 101 PHE A CA 1
ATOM 809 C C . PHE A 1 101 ? -9.882 -17.676 9.518 1.00 75.94 101 PHE A C 1
ATOM 811 O O . PHE A 1 101 ? -9.951 -18.799 10.020 1.00 75.94 101 PHE A O 1
ATOM 818 N N . GLY A 1 102 ? -8.817 -16.891 9.674 1.00 64.88 102 GLY A N 1
ATOM 819 C CA . GLY A 1 102 ? -7.599 -17.322 10.348 1.00 64.88 102 GLY A CA 1
ATOM 820 C C . GLY A 1 102 ? -7.687 -17.375 11.871 1.00 64.88 102 GLY A C 1
ATOM 821 O O . GLY A 1 102 ? -6.727 -17.834 12.488 1.00 64.88 102 GLY A O 1
ATOM 822 N N . GLY A 1 103 ? -8.807 -16.944 12.457 1.00 65.25 103 GLY A N 1
ATOM 823 C CA . GLY A 1 103 ? -8.920 -16.643 13.880 1.00 65.25 103 GLY A CA 1
ATOM 824 C C . GLY A 1 103 ? -8.655 -15.163 14.156 1.00 65.25 103 GLY A C 1
ATOM 825 O O . GLY A 1 103 ? -7.977 -14.478 13.390 1.00 65.25 103 GLY A O 1
ATOM 826 N N . TRP A 1 104 ? -9.188 -14.660 15.267 1.00 63.81 104 TRP A N 1
ATOM 827 C CA . TRP A 1 104 ? -8.794 -13.346 15.770 1.00 63.81 104 TRP A CA 1
ATOM 828 C C . TRP A 1 104 ? -7.344 -13.425 16.269 1.00 63.81 104 TRP A C 1
ATOM 830 O O . TRP A 1 104 ? -6.979 -14.441 16.871 1.00 63.81 104 TRP A O 1
ATOM 840 N N . PRO A 1 105 ? -6.509 -12.389 16.055 1.00 58.47 105 PRO A N 1
ATOM 841 C CA . PRO A 1 105 ? -5.181 -12.350 16.646 1.00 58.47 105 PRO A CA 1
ATOM 842 C C . PRO A 1 105 ? -5.314 -12.573 18.148 1.00 58.47 105 PRO A C 1
ATOM 844 O O . PRO A 1 105 ? -6.173 -11.961 18.786 1.00 58.47 105 PRO A O 1
ATOM 847 N N . SER A 1 106 ? -4.478 -13.448 18.709 1.00 54.22 106 SER A N 1
ATOM 848 C CA . SER A 1 106 ? -4.435 -13.686 20.147 1.00 54.22 106 SER A CA 1
ATOM 849 C C . SER A 1 106 ? -4.106 -12.372 20.845 1.00 54.22 106 SER A C 1
ATOM 851 O O . SER A 1 106 ? -2.953 -11.946 20.914 1.00 54.22 106 SER A O 1
ATOM 853 N N . GLN A 1 107 ? -5.145 -11.710 21.327 1.00 55.00 107 GLN A N 1
ATOM 854 C CA . GLN A 1 107 ? -5.037 -10.571 22.202 1.00 55.00 107 GLN A CA 1
ATOM 855 C C . GLN A 1 107 ? -4.378 -11.089 23.484 1.00 55.00 107 GLN A C 1
ATOM 857 O O . GLN A 1 107 ? -4.977 -11.871 24.218 1.00 55.00 107 GLN A O 1
ATOM 862 N N . GLN A 1 108 ? -3.103 -10.746 23.704 1.00 48.88 108 GLN A N 1
ATOM 863 C CA . GLN A 1 108 ? -2.431 -11.042 24.967 1.00 48.88 108 GLN A CA 1
ATOM 864 C C . GLN A 1 108 ? -3.221 -10.344 26.075 1.00 48.88 108 GLN A C 1
ATOM 866 O O . GLN A 1 108 ? -3.168 -9.126 26.217 1.00 48.88 108 GLN A O 1
ATOM 871 N N . LEU A 1 109 ? -4.007 -11.134 26.803 1.00 56.69 109 LEU A N 1
ATOM 872 C CA . LEU A 1 109 ? -4.818 -10.686 27.921 1.00 56.69 109 LEU A CA 1
ATOM 873 C C . LEU A 1 109 ? -3.867 -10.424 29.084 1.00 56.69 109 LEU A C 1
ATOM 875 O O . LEU A 1 109 ? -3.382 -11.361 29.710 1.00 56.69 109 LEU A O 1
ATOM 879 N N . HIS A 1 110 ? -3.577 -9.163 29.388 1.00 66.88 110 HIS A N 1
ATOM 880 C CA . HIS A 1 110 ? -2.992 -8.832 30.684 1.00 66.88 110 HIS A CA 1
ATOM 881 C C . HIS A 1 110 ? -4.128 -8.616 31.683 1.00 66.88 110 HIS A C 1
ATOM 883 O O . HIS A 1 110 ? -5.071 -7.879 31.403 1.00 66.88 110 HIS A O 1
ATOM 889 N N . LEU A 1 111 ? -4.026 -9.197 32.884 1.00 65.06 111 LEU A N 1
ATOM 890 C CA . LEU A 1 111 ? -5.008 -8.994 33.961 1.00 65.06 111 LEU A CA 1
ATOM 891 C C . LEU A 1 111 ? -5.280 -7.501 34.237 1.00 65.06 111 LEU A C 1
ATOM 893 O O . LEU A 1 111 ? -6.374 -7.109 34.636 1.00 65.06 111 LEU A O 1
ATOM 897 N N . THR A 1 112 ? -4.272 -6.659 34.017 1.00 73.19 112 THR A N 1
ATOM 898 C CA . THR A 1 112 ? -4.317 -5.215 34.249 1.00 73.19 112 THR A CA 1
ATOM 899 C C . THR A 1 112 ? -4.793 -4.408 33.047 1.00 73.19 112 THR A C 1
ATOM 901 O O . THR A 1 112 ? -4.873 -3.195 33.166 1.00 73.19 112 THR A O 1
ATOM 904 N N . GLN A 1 113 ? -5.114 -5.015 31.904 1.00 73.94 113 GLN A N 1
ATOM 905 C CA . GLN A 1 113 ? -5.315 -4.297 30.641 1.00 73.94 113 GLN A CA 1
ATOM 906 C C . GLN A 1 113 ? -6.510 -3.340 30.658 1.00 73.94 113 GLN A C 1
ATOM 908 O O . GLN A 1 113 ? -6.397 -2.214 30.188 1.00 73.94 113 GLN A O 1
ATOM 913 N N . ALA A 1 114 ? -7.632 -3.730 31.264 1.00 75.50 114 ALA A N 1
ATOM 914 C CA . ALA A 1 114 ? -8.784 -2.843 31.428 1.00 75.50 114 ALA A CA 1
ATOM 915 C C . ALA A 1 114 ? -8.507 -1.685 32.401 1.00 75.50 114 ALA A C 1
ATOM 917 O O . ALA A 1 114 ? -8.954 -0.559 32.180 1.00 75.50 114 ALA A O 1
ATOM 918 N N . LEU A 1 115 ? -7.739 -1.944 33.466 1.00 76.06 115 LEU A N 1
ATOM 919 C CA . LEU A 1 115 ? -7.299 -0.900 34.390 1.00 76.06 115 LEU A CA 1
ATOM 920 C C . LEU A 1 115 ? -6.307 0.039 33.700 1.00 76.06 115 LEU A C 1
ATOM 922 O O . LEU A 1 115 ? -6.435 1.249 33.818 1.00 76.06 115 LEU A O 1
ATOM 926 N N . GLN A 1 116 ? -5.354 -0.506 32.949 1.00 79.19 116 GLN A N 1
ATOM 927 C CA . GLN A 1 116 ? -4.405 0.249 32.144 1.00 79.19 116 GLN A CA 1
ATOM 928 C C . GLN A 1 116 ? -5.147 1.125 31.136 1.00 79.19 116 GLN A C 1
ATOM 930 O O . GLN A 1 116 ? -4.910 2.326 31.122 1.00 79.19 116 GLN A O 1
ATOM 935 N N . TRP A 1 117 ? -6.111 0.570 30.396 1.00 80.06 117 TRP A N 1
ATOM 936 C CA . TRP A 1 117 ? -6.971 1.334 29.495 1.00 80.06 117 TRP A CA 1
ATOM 937 C C . TRP A 1 117 ? -7.674 2.469 30.241 1.00 80.06 117 TRP A C 1
ATOM 939 O O . TRP A 1 117 ? -7.645 3.605 29.778 1.00 80.06 117 TRP A O 1
ATOM 949 N N . ALA A 1 118 ? -8.266 2.202 31.413 1.00 80.38 118 ALA A N 1
ATOM 950 C CA . ALA A 1 118 ? -8.928 3.238 32.208 1.00 80.38 118 ALA A CA 1
ATOM 951 C C . ALA A 1 118 ? -7.953 4.353 32.583 1.00 80.38 118 ALA A C 1
ATOM 953 O O . ALA A 1 118 ? -8.247 5.525 32.381 1.00 80.38 118 ALA A O 1
ATOM 954 N N . LEU A 1 119 ? -6.769 3.995 33.079 1.00 77.38 119 LEU A N 1
ATOM 955 C CA . LEU A 1 119 ? -5.736 4.949 33.471 1.00 77.38 119 LEU A CA 1
ATOM 956 C C . LEU A 1 119 ? -5.195 5.747 32.284 1.00 77.38 119 LEU A C 1
ATOM 958 O O . LEU A 1 119 ? -4.948 6.946 32.417 1.00 77.38 119 LEU A O 1
ATOM 962 N N . GLU A 1 120 ? -5.042 5.104 31.131 1.00 73.94 120 GLU A N 1
ATOM 963 C CA . GLU A 1 120 ? -4.600 5.736 29.895 1.00 73.94 120 GLU A CA 1
ATOM 964 C C . GLU A 1 120 ? -5.640 6.720 29.351 1.00 73.94 120 GLU A C 1
ATOM 966 O O . GLU A 1 120 ? -5.268 7.805 28.903 1.00 73.94 120 GLU A O 1
ATOM 971 N N . ASN A 1 121 ? -6.928 6.389 29.485 1.00 74.94 121 ASN A N 1
ATOM 972 C CA . ASN A 1 121 ? -8.053 7.189 28.997 1.00 74.94 121 ASN A CA 1
ATOM 973 C C . ASN A 1 121 ? -8.596 8.205 30.019 1.00 74.94 121 ASN A C 1
ATOM 975 O O . ASN A 1 121 ? -9.355 9.095 29.641 1.00 74.94 121 ASN A O 1
ATOM 979 N N . LEU A 1 122 ? -8.209 8.133 31.300 1.00 74.12 122 LEU A N 1
ATOM 980 C CA . LEU A 1 122 ? -8.512 9.184 32.288 1.00 74.12 122 LEU A CA 1
ATOM 981 C C . LEU A 1 122 ? -7.869 10.515 31.897 1.00 74.12 122 LEU A C 1
ATOM 983 O O . LEU A 1 122 ? -8.433 11.582 32.131 1.00 74.12 122 LEU A O 1
ATOM 987 N N . SER A 1 123 ? -6.656 10.444 31.355 1.00 70.50 123 SER A N 1
ATOM 988 C CA . SER A 1 123 ? -5.917 11.588 30.843 1.00 70.50 123 SER A CA 1
ATOM 989 C C . SER A 1 123 ? -4.753 11.104 29.981 1.00 70.50 123 SER A C 1
ATOM 991 O O . SER A 1 123 ? -4.018 10.229 30.433 1.00 70.50 123 SER A O 1
ATOM 993 N N . PRO A 1 124 ? -4.476 11.711 28.820 1.00 67.44 124 PRO A N 1
ATOM 994 C CA . PRO A 1 124 ? -3.242 11.455 28.069 1.00 67.44 124 PRO A CA 1
ATOM 995 C C . PRO A 1 124 ? -1.981 11.972 28.795 1.00 67.44 124 PRO A C 1
ATOM 997 O O . PRO A 1 124 ? -0.883 11.474 28.571 1.00 67.44 124 PRO A O 1
ATOM 1000 N N . ASN A 1 125 ? -2.121 12.925 29.723 1.00 72.81 125 ASN A N 1
ATOM 1001 C CA . ASN A 1 125 ? -1.017 13.531 30.468 1.00 72.81 125 ASN A CA 1
ATOM 1002 C C . ASN A 1 125 ? -0.738 12.808 31.804 1.00 72.81 125 ASN A C 1
ATOM 1004 O O . ASN A 1 125 ? -1.631 12.698 32.653 1.00 72.81 125 ASN A O 1
ATOM 1008 N N . LEU A 1 126 ? 0.517 12.386 32.017 1.00 79.94 126 LEU A N 1
ATOM 1009 C CA . LEU A 1 126 ? 0.987 11.697 33.228 1.00 79.94 126 LEU A CA 1
ATOM 1010 C C . LEU A 1 126 ? 0.796 12.519 34.513 1.00 79.94 126 LEU A C 1
ATOM 1012 O O . LEU A 1 126 ? 0.400 11.962 35.536 1.00 79.94 126 LEU A O 1
ATOM 1016 N N . LEU A 1 127 ? 1.037 13.832 34.469 1.00 75.94 127 LEU A N 1
ATOM 1017 C CA . LEU A 1 127 ? 0.850 14.716 35.620 1.00 75.94 127 LEU A CA 1
ATOM 1018 C C . LEU A 1 127 ? -0.616 14.715 36.053 1.00 75.94 127 LEU A C 1
ATOM 1020 O O . LEU A 1 127 ? -0.907 14.538 37.231 1.00 75.94 127 LEU A O 1
ATOM 1024 N N . LEU A 1 128 ? -1.547 14.828 35.104 1.00 73.50 128 LEU A N 1
ATOM 1025 C CA . LEU A 1 128 ? -2.977 14.816 35.410 1.00 73.50 128 LEU A CA 1
ATOM 1026 C C . LEU A 1 128 ? -3.437 13.442 35.943 1.00 73.50 128 LEU A C 1
ATOM 1028 O O . LEU A 1 128 ? -4.246 13.396 36.870 1.00 73.50 128 LEU A O 1
ATOM 1032 N N . ARG A 1 129 ? -2.858 12.329 35.459 1.00 82.44 129 ARG A N 1
ATOM 1033 C CA . ARG A 1 129 ? -3.064 10.995 36.065 1.00 82.44 129 ARG A CA 1
ATOM 1034 C C . ARG A 1 129 ? -2.600 10.972 37.524 1.00 82.44 129 ARG A C 1
ATOM 1036 O O . ARG A 1 129 ? -3.355 10.556 38.401 1.00 82.44 129 ARG A O 1
ATOM 1043 N N . ALA A 1 130 ? -1.389 11.458 37.802 1.00 83.56 130 ALA A N 1
ATOM 1044 C CA . ALA A 1 130 ? -0.848 11.537 39.160 1.00 83.56 130 ALA A CA 1
ATOM 1045 C C . ALA A 1 130 ? -1.718 12.416 40.075 1.00 83.56 130 ALA A C 1
ATOM 1047 O O . ALA A 1 130 ? -1.961 12.061 41.230 1.00 83.56 130 ALA A O 1
ATOM 1048 N N . MET A 1 131 ? -2.256 13.520 39.550 1.00 80.12 131 MET A N 1
ATOM 1049 C CA . MET A 1 131 ? -3.190 14.374 40.280 1.00 80.12 131 MET A CA 1
ATOM 1050 C C . MET A 1 131 ? -4.483 13.644 40.635 1.00 80.12 131 MET A C 1
ATOM 1052 O O . MET A 1 131 ? -4.898 13.715 41.787 1.00 80.12 131 MET A O 1
ATOM 1056 N N . ILE A 1 132 ? -5.091 12.902 39.704 1.00 82.06 132 ILE A N 1
ATOM 1057 C CA . ILE A 1 132 ? -6.298 12.102 39.969 1.00 82.06 132 ILE A CA 1
ATOM 1058 C C . ILE A 1 132 ? -6.064 11.122 41.125 1.00 82.06 132 ILE A C 1
ATOM 1060 O O . ILE A 1 132 ? -6.871 11.065 42.057 1.00 82.06 132 ILE A O 1
ATOM 1064 N N . PHE A 1 133 ? -4.936 10.407 41.125 1.00 85.00 133 PHE A N 1
ATOM 1065 C CA . PHE A 1 133 ? -4.569 9.540 42.248 1.00 85.00 133 PHE A CA 1
ATOM 1066 C C . PHE A 1 133 ? -4.380 10.321 43.549 1.00 85.00 133 PHE A C 1
ATOM 1068 O O . PHE A 1 133 ? -4.854 9.889 44.601 1.00 85.00 133 PHE A O 1
ATOM 1075 N N . GLY A 1 134 ? -3.758 11.499 43.476 1.00 84.00 134 GLY A N 1
ATOM 1076 C CA . GLY A 1 134 ? -3.639 12.423 44.599 1.00 84.00 134 GLY A CA 1
ATOM 1077 C C . GLY A 1 134 ? -4.993 12.844 45.182 1.00 84.00 134 GLY A C 1
ATOM 1078 O O . GLY A 1 134 ? -5.132 12.898 46.401 1.00 84.00 134 GLY A O 1
ATOM 1079 N N . LEU A 1 135 ? -6.016 13.075 44.349 1.00 83.81 135 LEU A N 1
ATOM 1080 C CA . LEU A 1 135 ? -7.375 13.417 44.797 1.00 83.81 135 LEU A CA 1
ATOM 1081 C C . LEU A 1 135 ? -8.057 12.246 45.506 1.00 83.81 135 LEU A C 1
ATOM 1083 O O . LEU A 1 135 ? -8.666 12.430 46.560 1.00 83.81 135 LEU A O 1
ATOM 1087 N N . ILE A 1 136 ? -7.930 11.033 44.963 1.00 85.19 136 ILE A N 1
ATOM 1088 C CA . ILE A 1 136 ? -8.482 9.820 45.584 1.00 85.19 136 ILE A CA 1
ATOM 1089 C C . ILE A 1 136 ? -7.788 9.549 46.927 1.00 85.19 136 ILE A C 1
ATOM 1091 O O . ILE A 1 136 ? -8.450 9.258 47.924 1.00 85.19 136 ILE A O 1
ATOM 1095 N N . PHE A 1 137 ? -6.465 9.702 46.990 1.00 86.44 137 PHE A N 1
ATOM 1096 C CA . PHE A 1 137 ? -5.715 9.599 48.242 1.00 86.44 137 PHE A CA 1
ATOM 1097 C C . PHE A 1 137 ? -6.129 10.693 49.240 1.00 86.44 137 PHE A C 1
ATOM 1099 O O . PHE A 1 137 ? -6.387 10.417 50.415 1.00 86.44 137 PHE A O 1
ATOM 1106 N N . GLY A 1 138 ? -6.287 11.928 48.756 1.00 84.00 138 GLY A N 1
ATOM 1107 C CA . GLY A 1 138 ? -6.778 13.069 49.522 1.00 84.00 138 GLY A CA 1
ATOM 1108 C C . GLY A 1 138 ? -8.175 12.846 50.104 1.00 84.00 138 GLY A C 1
ATOM 1109 O O . GLY A 1 138 ? -8.429 13.248 51.239 1.00 84.00 138 GLY A O 1
ATOM 1110 N N . LEU A 1 139 ? -9.064 12.145 49.392 1.00 85.81 139 LEU A N 1
ATOM 1111 C CA . LEU A 1 139 ? -10.369 11.729 49.914 1.00 85.81 139 LEU A CA 1
ATOM 1112 C C . LEU A 1 139 ? -10.217 10.826 51.139 1.00 85.81 139 LEU A C 1
ATOM 1114 O O . LEU A 1 139 ? -10.883 11.052 52.151 1.00 85.81 139 LEU A O 1
ATOM 1118 N N . GLY A 1 140 ? -9.317 9.841 51.075 1.00 84.25 140 GLY A N 1
ATOM 1119 C CA . GLY A 1 140 ? -9.002 8.968 52.207 1.00 84.25 140 GLY A CA 1
ATOM 1120 C C . GLY A 1 140 ? -8.526 9.759 53.428 1.00 84.25 140 GLY A C 1
ATOM 1121 O O . GLY A 1 140 ? -9.048 9.573 54.530 1.00 84.25 140 GLY A O 1
ATOM 1122 N N . LEU A 1 141 ? -7.609 10.710 53.219 1.00 83.31 141 LEU A N 1
ATOM 1123 C CA . LEU A 1 141 ? -7.113 11.598 54.275 1.00 83.31 141 LEU A CA 1
ATOM 1124 C C . LEU A 1 141 ? -8.210 12.497 54.863 1.00 83.31 141 LEU A C 1
ATOM 1126 O O . LEU A 1 141 ? -8.296 12.637 56.084 1.00 83.31 141 LEU A O 1
ATOM 1130 N N . LEU A 1 142 ? -9.067 13.091 54.025 1.00 79.75 142 LEU A N 1
ATOM 1131 C CA . LEU A 1 142 ? -10.178 13.938 54.473 1.00 79.75 142 LEU A CA 1
ATOM 1132 C C . LEU A 1 142 ? -11.175 13.147 55.320 1.00 79.75 142 LEU A C 1
ATOM 1134 O O . LEU A 1 142 ? -11.610 13.627 56.368 1.00 79.75 142 LEU A O 1
ATOM 1138 N N . ILE A 1 143 ? -11.512 11.926 54.908 1.00 82.50 143 ILE A N 1
ATOM 1139 C CA . ILE A 1 143 ? -12.409 11.045 55.663 1.00 82.50 143 ILE A CA 1
ATOM 1140 C C . ILE A 1 143 ? -11.782 10.645 56.997 1.00 82.50 143 ILE A C 1
ATOM 1142 O O . ILE A 1 143 ? -12.450 10.705 58.032 1.00 82.50 143 ILE A O 1
ATOM 1146 N N . TRP A 1 144 ? -10.500 10.276 56.989 1.00 81.81 144 TRP A N 1
ATOM 1147 C CA . TRP A 1 144 ? -9.769 9.914 58.199 1.00 81.81 144 TRP A CA 1
ATOM 1148 C C . TRP A 1 144 ? -9.716 11.075 59.201 1.00 81.81 144 TRP A C 1
ATOM 1150 O O . TRP A 1 144 ? -10.036 10.890 60.376 1.00 81.81 144 TRP A O 1
ATOM 1160 N N . LYS A 1 145 ? -9.399 12.287 58.729 1.00 78.31 145 LYS A N 1
ATOM 1161 C CA . LYS A 1 145 ? -9.285 13.491 59.565 1.00 78.31 145 LYS A CA 1
ATOM 1162 C C . LYS A 1 145 ? -10.630 13.967 60.109 1.00 78.31 145 LYS A C 1
ATOM 1164 O O . LYS A 1 145 ? -10.727 14.318 61.280 1.00 78.31 145 LYS A O 1
ATOM 1169 N N . THR A 1 146 ? -11.668 13.992 59.275 1.00 75.81 146 THR A N 1
ATOM 1170 C CA . THR A 1 146 ? -13.001 14.463 59.690 1.00 75.81 146 THR A CA 1
ATOM 1171 C C . THR A 1 146 ? -13.752 13.433 60.533 1.00 75.81 146 THR A C 1
ATOM 1173 O O . THR A 1 146 ? -14.733 13.792 61.182 1.00 75.81 146 THR A O 1
ATOM 1176 N N . LYS A 1 147 ? -13.324 12.157 60.516 1.00 76.25 147 LYS A N 1
ATOM 1177 C CA . LYS A 1 147 ? -13.986 11.000 61.152 1.00 76.25 147 LYS A CA 1
ATOM 1178 C C . LYS A 1 147 ? -15.483 10.877 60.824 1.00 76.25 147 LYS A C 1
ATOM 1180 O O . LYS A 1 147 ? -16.201 10.111 61.463 1.00 76.25 147 LYS A O 1
ATOM 1185 N N . ASN A 1 148 ? -15.965 11.595 59.809 1.00 69.81 148 ASN A N 1
ATOM 1186 C CA . ASN A 1 148 ? -17.369 11.683 59.449 1.00 69.81 148 ASN A CA 1
ATOM 1187 C C . ASN A 1 148 ? -17.541 11.278 57.989 1.00 69.81 148 ASN A C 1
ATOM 1189 O O . ASN A 1 148 ? -17.221 12.010 57.060 1.00 69.81 148 ASN A O 1
ATOM 1193 N N . THR A 1 149 ? -18.101 10.094 57.790 1.00 63.31 149 THR A N 1
ATOM 1194 C CA . THR A 1 149 ? -18.392 9.549 56.462 1.00 63.31 149 THR A CA 1
ATOM 1195 C C . THR A 1 149 ? -19.775 9.951 55.938 1.00 63.31 149 THR A C 1
ATOM 1197 O O . THR A 1 149 ? -19.993 9.834 54.733 1.00 63.31 149 THR A O 1
ATOM 1200 N N . GLY A 1 150 ? -20.637 10.560 56.774 1.00 68.00 150 GLY A N 1
ATOM 1201 C CA . GLY A 1 150 ? -21.894 11.248 56.417 1.00 68.00 150 GLY A CA 1
ATOM 1202 C C . GLY A 1 150 ? -22.745 10.594 55.317 1.00 68.00 150 GLY A C 1
ATOM 1203 O O . GLY A 1 150 ? -22.695 9.382 55.104 1.00 68.00 150 GLY A O 1
ATOM 1204 N N . GLY A 1 151 ? -23.510 11.414 54.587 1.00 68.44 151 GLY A N 1
ATOM 1205 C CA . GLY A 1 151 ? -24.345 10.996 53.450 1.00 68.44 151 GLY A CA 1
ATOM 1206 C C . GLY A 1 151 ? -23.574 10.513 52.211 1.00 68.44 151 GLY A C 1
ATOM 1207 O O . GLY A 1 151 ? -24.196 10.180 51.209 1.00 68.44 151 GLY A O 1
ATOM 1208 N N . LEU A 1 152 ? -22.238 10.444 52.273 1.00 77.44 152 LEU A N 1
ATOM 1209 C CA . LEU A 1 152 ? -21.369 9.998 51.178 1.00 77.44 152 LEU A CA 1
ATOM 1210 C C . LEU A 1 152 ? -21.022 8.504 51.234 1.00 77.44 152 LEU A C 1
ATOM 1212 O O . LEU A 1 152 ? -20.572 7.960 50.226 1.00 77.44 152 LEU A O 1
ATOM 1216 N N . LYS A 1 153 ? -21.295 7.811 52.354 1.00 79.00 153 LYS A N 1
ATOM 1217 C CA . LYS A 1 153 ? -21.163 6.340 52.439 1.00 79.00 153 LYS A CA 1
ATOM 1218 C C . LYS A 1 153 ? -21.830 5.602 51.265 1.00 79.00 153 LYS A C 1
ATOM 1220 O O . LYS A 1 153 ? -21.187 4.704 50.731 1.00 79.00 153 LYS A O 1
ATOM 1225 N N . PRO A 1 154 ? -23.062 5.953 50.838 1.00 74.44 154 PRO A N 1
ATOM 1226 C CA . PRO A 1 154 ? -23.730 5.305 49.710 1.00 74.44 154 PRO A CA 1
ATOM 1227 C C . PRO A 1 154 ? -22.963 5.456 48.393 1.00 74.44 154 PRO A C 1
ATOM 1229 O O . PRO A 1 154 ? -22.756 4.478 47.685 1.00 74.44 154 PRO A O 1
ATOM 1232 N N . VAL A 1 155 ? -22.498 6.673 48.090 1.00 77.69 155 VAL A N 1
ATOM 1233 C CA . VAL A 1 155 ? -21.781 6.989 46.844 1.00 77.69 155 VAL A CA 1
ATOM 1234 C C . VAL A 1 155 ? -20.435 6.274 46.805 1.00 77.69 155 VAL A C 1
ATOM 1236 O O . VAL A 1 155 ? -20.095 5.656 45.802 1.00 77.69 155 VAL A O 1
ATOM 1239 N N . MET A 1 156 ? -19.699 6.292 47.917 1.00 80.88 156 MET A N 1
ATOM 1240 C CA . MET A 1 156 ? -18.428 5.579 48.028 1.00 80.88 156 MET A CA 1
ATOM 1241 C C . MET A 1 156 ? -18.606 4.065 47.927 1.00 80.88 156 MET A C 1
ATOM 1243 O O . MET A 1 156 ? -17.853 3.412 47.215 1.00 80.88 156 MET A O 1
ATOM 1247 N N . ALA A 1 157 ? -19.602 3.502 48.614 1.00 79.81 157 ALA A N 1
ATOM 1248 C CA . ALA A 1 157 ? -19.888 2.073 48.547 1.00 79.81 157 ALA A CA 1
ATOM 1249 C C . ALA A 1 157 ? -20.284 1.643 47.128 1.00 79.81 157 ALA A C 1
ATOM 1251 O O . ALA A 1 157 ? -19.847 0.590 46.674 1.00 79.81 157 ALA A O 1
ATOM 1252 N N . LEU A 1 158 ? -21.053 2.469 46.411 1.00 78.75 158 LEU A N 1
ATOM 1253 C CA . LEU A 1 158 ? -21.393 2.233 45.011 1.00 78.75 158 LEU A CA 1
ATOM 1254 C C . LEU A 1 158 ? -20.159 2.311 44.101 1.00 78.75 158 LEU A C 1
ATOM 1256 O O . LEU A 1 158 ? -19.962 1.416 43.287 1.00 78.75 158 LEU A O 1
ATOM 1260 N N . ALA A 1 159 ? -19.317 3.336 44.255 1.00 84.62 159 ALA A N 1
ATOM 1261 C CA . ALA A 1 159 ? -18.092 3.481 43.469 1.00 84.62 159 ALA A CA 1
ATOM 1262 C C . ALA A 1 159 ? -17.137 2.296 43.685 1.00 84.62 159 ALA A C 1
ATOM 1264 O O . ALA A 1 159 ? -16.633 1.728 42.720 1.00 84.62 159 ALA A O 1
ATOM 1265 N N . VAL A 1 160 ? -16.951 1.868 44.939 1.00 84.50 160 VAL A N 1
ATOM 1266 C CA . VAL A 1 160 ? -16.151 0.681 45.279 1.00 84.50 160 VAL A CA 1
ATOM 1267 C C . VAL A 1 160 ? -16.774 -0.583 44.691 1.00 84.50 160 VAL A C 1
ATOM 1269 O O . VAL A 1 160 ? -16.052 -1.379 44.109 1.00 84.50 160 VAL A O 1
ATOM 1272 N N . ALA A 1 161 ? -18.097 -0.757 44.770 1.00 82.50 161 ALA A N 1
ATOM 1273 C CA . ALA A 1 161 ? -18.768 -1.920 44.191 1.00 82.50 161 ALA A CA 1
ATOM 1274 C C . ALA A 1 161 ? -18.602 -1.995 42.664 1.00 82.50 161 ALA A C 1
ATOM 1276 O O . ALA A 1 161 ? -18.300 -3.068 42.151 1.00 82.50 161 ALA A O 1
ATOM 1277 N N . ILE A 1 162 ? -18.741 -0.869 41.951 1.00 83.38 162 ILE A N 1
ATOM 1278 C CA . ILE A 1 162 ? -18.507 -0.792 40.498 1.00 83.38 162 ILE A CA 1
ATOM 1279 C C . ILE A 1 162 ? -17.046 -1.116 40.180 1.00 83.38 162 ILE A C 1
ATOM 1281 O O . ILE A 1 162 ? -16.778 -1.903 39.276 1.00 83.38 162 ILE A O 1
ATOM 1285 N N . PHE A 1 163 ? -16.104 -0.554 40.943 1.00 85.81 163 PHE A N 1
ATOM 1286 C CA . PHE A 1 163 ? -14.680 -0.827 40.763 1.00 85.81 163 PHE A CA 1
ATOM 1287 C C . PHE A 1 163 ? -14.370 -2.316 40.976 1.00 85.81 163 PHE A C 1
ATOM 1289 O O . PHE A 1 163 ? -13.760 -2.945 40.119 1.00 85.81 163 PHE A O 1
ATOM 1296 N N . THR A 1 164 ? -14.855 -2.918 42.067 1.00 83.94 164 THR A N 1
ATOM 1297 C CA . THR A 1 164 ? -14.672 -4.351 42.346 1.00 83.94 164 THR A CA 1
ATOM 1298 C C . THR A 1 164 ? -15.333 -5.232 41.287 1.00 83.94 164 THR A C 1
ATOM 1300 O O . THR A 1 164 ? -14.740 -6.230 40.889 1.00 83.94 164 THR A O 1
ATOM 1303 N N . ALA A 1 165 ? -16.521 -4.867 40.795 1.00 82.38 165 ALA A N 1
ATOM 1304 C CA . ALA A 1 165 ? -17.189 -5.582 39.709 1.00 82.38 165 ALA A CA 1
ATOM 1305 C C . ALA A 1 165 ? -16.380 -5.520 38.406 1.00 82.38 165 ALA A C 1
ATOM 1307 O O . ALA A 1 165 ? -16.189 -6.549 37.764 1.00 82.38 165 ALA A O 1
ATOM 1308 N N . GLY A 1 166 ? -15.836 -4.349 38.061 1.00 82.56 166 GLY A N 1
ATOM 1309 C CA . GLY A 1 166 ? -14.932 -4.182 36.922 1.00 82.56 166 GLY A CA 1
ATOM 1310 C C . GLY A 1 166 ? -13.672 -5.042 37.048 1.00 82.56 166 GLY A C 1
ATOM 1311 O O . GLY A 1 166 ? -13.289 -5.715 36.093 1.00 82.56 166 GLY A O 1
ATOM 1312 N N . THR A 1 167 ? -13.057 -5.094 38.237 1.00 83.44 167 THR A N 1
ATOM 1313 C CA . THR A 1 167 ? -11.882 -5.944 38.506 1.00 83.44 167 THR A CA 1
ATOM 1314 C C . THR A 1 167 ? -12.218 -7.431 38.428 1.00 83.44 167 THR A C 1
ATOM 1316 O O . THR A 1 167 ? -11.463 -8.192 37.832 1.00 83.44 167 THR A O 1
ATOM 1319 N N . ALA A 1 168 ? -13.351 -7.852 38.994 1.00 82.44 168 ALA A N 1
ATOM 1320 C CA . ALA A 1 168 ? -13.803 -9.238 38.931 1.00 82.44 168 ALA A CA 1
ATOM 1321 C C . ALA A 1 168 ? -14.085 -9.665 37.485 1.00 82.44 168 ALA A C 1
ATOM 1323 O O . ALA A 1 168 ? -13.643 -10.732 37.074 1.00 82.44 168 ALA A O 1
ATOM 1324 N N . LEU A 1 169 ? -14.744 -8.810 36.696 1.00 77.62 169 LEU A N 1
ATOM 1325 C CA . LEU A 1 169 ? -14.944 -9.044 35.267 1.00 77.62 169 LEU A CA 1
ATOM 1326 C C . LEU A 1 169 ? -13.617 -9.115 34.516 1.00 77.62 169 LEU A C 1
ATOM 1328 O O . LEU A 1 169 ? -13.442 -10.036 33.734 1.00 77.62 169 LEU A O 1
ATOM 1332 N N . SER A 1 170 ? -12.662 -8.224 34.799 1.00 77.88 170 SER A N 1
ATOM 1333 C CA . SER A 1 170 ? -11.327 -8.265 34.178 1.00 77.88 170 SER A CA 1
ATOM 1334 C C . SER A 1 170 ? -10.605 -9.586 34.479 1.00 77.88 170 SER A C 1
ATOM 1336 O O . SER A 1 170 ? -9.997 -10.180 33.593 1.00 77.88 170 SER A O 1
ATOM 1338 N N . LEU A 1 171 ? -10.713 -10.084 35.718 1.00 79.06 171 LEU A N 1
ATOM 1339 C CA . LEU A 1 171 ? -10.155 -11.374 36.133 1.00 79.06 171 LEU A CA 1
ATOM 1340 C C . LEU A 1 171 ? -10.845 -12.549 35.431 1.00 79.06 171 LEU A C 1
ATOM 1342 O O . LEU A 1 171 ? -10.170 -13.466 34.972 1.00 79.06 171 LEU A O 1
ATOM 1346 N N . VAL A 1 172 ? -12.174 -12.520 35.319 1.00 76.31 172 VAL A N 1
ATOM 1347 C CA . VAL A 1 172 ? -12.937 -13.545 34.594 1.00 76.31 172 VAL A CA 1
ATOM 1348 C C . VAL A 1 172 ? -12.566 -13.532 33.110 1.00 76.31 172 VAL A C 1
ATOM 1350 O O . VAL A 1 172 ? -12.260 -14.586 32.565 1.00 76.31 172 VAL A O 1
ATOM 1353 N N . SER A 1 173 ? -12.492 -12.360 32.476 1.00 71.50 173 SER A N 1
ATOM 1354 C CA . SER A 1 173 ? -12.050 -12.205 31.084 1.00 71.50 173 SER A CA 1
ATOM 1355 C C . SER A 1 173 ? -10.625 -12.704 30.848 1.00 71.50 173 SER A C 1
ATOM 1357 O O . SER A 1 173 ? -10.334 -13.184 29.763 1.00 71.50 173 SER A O 1
ATOM 1359 N N . PHE A 1 174 ? -9.741 -12.589 31.843 1.00 72.88 174 PHE A N 1
ATOM 1360 C CA . PHE A 1 174 ? -8.373 -13.105 31.768 1.00 72.88 174 PHE A CA 1
ATOM 1361 C C . PHE A 1 174 ? -8.316 -14.640 31.844 1.00 72.88 174 PHE A C 1
ATOM 1363 O O . PHE A 1 174 ? -7.467 -15.254 31.204 1.00 72.88 174 PHE A O 1
ATOM 1370 N N . VAL A 1 175 ? -9.196 -15.263 32.637 1.00 73.25 175 VAL A N 1
ATOM 1371 C CA . VAL A 1 175 ? -9.234 -16.726 32.820 1.00 73.25 175 VAL A CA 1
ATOM 1372 C C . VAL A 1 175 ? -9.997 -17.428 31.692 1.00 73.25 175 VAL A C 1
ATOM 1374 O O . VAL A 1 175 ? -9.671 -18.562 31.342 1.00 73.25 175 VAL A O 1
ATOM 1377 N N . LEU A 1 176 ? -11.019 -16.782 31.129 1.00 65.69 176 LEU A N 1
ATOM 1378 C CA . LEU A 1 176 ? -11.765 -17.317 29.994 1.00 65.69 176 LEU A CA 1
ATOM 1379 C C . LEU A 1 176 ? -10.921 -17.245 28.709 1.00 65.69 176 LEU A C 1
ATOM 1381 O O . LEU A 1 176 ? -10.209 -16.274 28.470 1.00 65.69 176 LEU A O 1
ATOM 1385 N N . GLY A 1 177 ? -10.998 -18.285 27.871 1.00 56.81 177 GLY A N 1
ATOM 1386 C CA . GLY A 1 177 ? -10.291 -18.320 26.586 1.00 56.81 177 GLY A CA 1
ATOM 1387 C C . GLY A 1 177 ? -10.748 -17.205 25.637 1.00 56.81 177 GLY A C 1
ATOM 1388 O O . GLY A 1 177 ? -11.862 -16.698 25.761 1.00 56.81 177 GLY A O 1
ATOM 1389 N N . GLY A 1 178 ? -9.912 -16.853 24.650 1.00 54.72 178 GLY A N 1
ATOM 1390 C CA . GLY A 1 178 ? -10.182 -15.761 23.696 1.00 54.72 178 GLY A CA 1
ATOM 1391 C C . GLY A 1 178 ? -11.497 -15.889 22.911 1.00 54.72 178 GLY A C 1
ATOM 1392 O O . GLY A 1 178 ? -12.024 -14.892 22.427 1.00 54.72 178 GLY A O 1
ATOM 1393 N N . GLU A 1 179 ? -12.075 -17.090 22.851 1.00 50.28 179 GLU A N 1
ATOM 1394 C CA . GLU A 1 179 ? -13.398 -17.359 22.271 1.00 50.28 179 GLU A CA 1
ATOM 1395 C C . GLU A 1 179 ? -14.557 -16.700 23.050 1.00 50.28 179 GLU A C 1
ATOM 1397 O O . GLU A 1 179 ? -15.611 -16.438 22.477 1.00 50.28 179 GLU A O 1
ATOM 1402 N N . PHE A 1 180 ? -14.354 -16.351 24.327 1.00 52.22 180 PHE A N 1
ATOM 1403 C CA . PHE A 1 180 ? -15.304 -15.599 25.162 1.00 52.22 180 PHE A CA 1
ATOM 1404 C C . PHE A 1 180 ? -15.010 -14.086 25.196 1.00 52.22 180 PHE A C 1
ATOM 1406 O O . PHE A 1 180 ? -15.516 -13.371 26.063 1.00 52.22 180 PHE A O 1
ATOM 1413 N N . GLY A 1 181 ? -14.214 -13.575 24.248 1.00 53.28 181 GLY A N 1
ATOM 1414 C CA . GLY A 1 181 ? -13.769 -12.177 24.130 1.00 53.28 181 GLY A CA 1
ATOM 1415 C C . GLY A 1 181 ? -14.858 -11.127 23.849 1.00 53.28 181 GLY A C 1
ATOM 1416 O O . GLY A 1 181 ? -14.565 -10.069 23.301 1.00 53.28 181 GLY A O 1
ATOM 1417 N N . ILE A 1 182 ? -16.114 -11.388 24.215 1.00 53.50 182 ILE A N 1
ATOM 1418 C CA . ILE A 1 182 ? -17.227 -10.426 24.144 1.00 53.50 182 ILE A CA 1
ATOM 1419 C C . ILE A 1 182 ? -17.042 -9.306 25.186 1.00 53.50 182 ILE A C 1
ATOM 1421 O O . ILE A 1 182 ? -17.523 -8.182 25.012 1.00 53.50 182 ILE A O 1
ATOM 1425 N N . ILE A 1 183 ? -16.263 -9.571 26.238 1.00 57.75 183 ILE A N 1
ATOM 1426 C CA . ILE A 1 183 ? -15.986 -8.609 27.300 1.00 57.75 183 ILE A CA 1
ATOM 1427 C C . ILE A 1 183 ? -14.872 -7.648 26.853 1.00 57.75 183 ILE A C 1
ATOM 1429 O O . ILE A 1 183 ? -13.695 -7.838 27.160 1.00 57.75 183 ILE A O 1
ATOM 1433 N N . SER A 1 184 ? -15.233 -6.603 26.104 1.00 63.28 184 SER A N 1
ATOM 1434 C CA . SER A 1 184 ? -14.248 -5.608 25.656 1.00 63.28 184 SER A CA 1
ATOM 1435 C C . SER A 1 184 ? -13.661 -4.832 26.842 1.00 63.28 184 SER A C 1
ATOM 1437 O O . SER A 1 184 ? -14.369 -4.216 27.648 1.00 63.28 184 SER A O 1
ATOM 1439 N N . TRP A 1 185 ? -12.331 -4.833 26.924 1.00 69.12 185 TRP A N 1
ATOM 1440 C CA . TRP A 1 185 ? -11.574 -4.149 27.973 1.00 69.12 185 TRP A CA 1
ATOM 1441 C C . TRP A 1 185 ? -11.758 -2.638 27.937 1.00 69.12 185 TRP A C 1
ATOM 1443 O O . TRP A 1 185 ? -11.690 -1.995 28.980 1.00 69.12 185 TRP A O 1
ATOM 1453 N N . GLY A 1 186 ? -12.030 -2.072 26.756 1.00 67.31 186 GLY A N 1
ATOM 1454 C CA . GLY A 1 186 ? -12.383 -0.662 26.628 1.00 67.31 186 GLY A CA 1
ATOM 1455 C C . GLY A 1 186 ? -13.649 -0.347 27.417 1.00 67.31 186 GLY A C 1
ATOM 1456 O O . GLY A 1 186 ? -13.696 0.627 28.161 1.00 67.31 186 GLY A O 1
ATOM 1457 N N . HIS A 1 187 ? -14.649 -1.229 27.367 1.00 71.44 187 HIS A N 1
ATOM 1458 C CA . HIS A 1 187 ? -15.864 -1.041 28.148 1.00 71.44 187 HIS A CA 1
ATOM 1459 C C . HIS A 1 187 ? -15.634 -1.220 29.652 1.00 71.44 187 HIS A C 1
ATOM 1461 O O . HIS A 1 187 ? -16.106 -0.395 30.430 1.00 71.44 187 HIS A O 1
ATOM 1467 N N . GLN A 1 188 ? -14.872 -2.233 30.082 1.00 75.50 188 GLN A N 1
ATOM 1468 C CA . GLN A 1 188 ? -14.454 -2.364 31.490 1.00 75.50 188 GLN A CA 1
ATOM 1469 C C . GLN A 1 188 ? -13.680 -1.122 31.961 1.00 75.50 188 GLN A C 1
ATOM 1471 O O . GLN A 1 188 ? -13.879 -0.621 33.069 1.00 75.50 188 GLN A O 1
ATOM 1476 N N . GLY A 1 189 ? -12.845 -0.581 31.082 1.00 78.44 189 GLY A N 1
ATOM 1477 C CA . GLY A 1 189 ? -12.087 0.634 31.292 1.00 78.44 189 GLY A CA 1
ATOM 1478 C C . GLY A 1 189 ? -12.959 1.881 31.478 1.00 78.44 189 GLY A C 1
ATOM 1479 O O . GLY A 1 189 ? -12.746 2.639 32.426 1.00 78.44 189 GLY A O 1
ATOM 1480 N N . ILE A 1 190 ? -14.001 2.065 30.654 1.00 77.25 190 ILE A N 1
ATOM 1481 C CA . ILE A 1 190 ? -15.004 3.138 30.822 1.00 77.25 190 ILE A CA 1
ATOM 1482 C C . ILE A 1 190 ? -15.631 3.061 32.217 1.00 77.25 190 ILE A C 1
ATOM 1484 O O . ILE A 1 190 ? -15.842 4.073 32.886 1.00 77.25 190 ILE A O 1
ATOM 1488 N N . LEU A 1 191 ? -15.910 1.849 32.681 1.00 77.00 191 LEU A N 1
ATOM 1489 C CA . LEU A 1 191 ? -16.571 1.612 33.955 1.00 77.00 191 LEU A CA 1
ATOM 1490 C C . LEU A 1 191 ? -15.669 1.921 35.157 1.00 77.00 191 LEU A C 1
ATOM 1492 O O . LEU A 1 191 ? -16.130 2.542 36.121 1.00 77.00 191 LEU A O 1
ATOM 1496 N N . PHE A 1 192 ? -14.377 1.585 35.082 1.00 83.50 192 PHE A N 1
ATOM 1497 C CA . PHE A 1 192 ? -13.389 2.061 36.053 1.00 83.50 192 PHE A CA 1
ATOM 1498 C C . PHE A 1 192 ? -13.340 3.592 36.088 1.00 83.50 192 PHE A C 1
ATOM 1500 O O . PHE A 1 192 ? -13.358 4.176 37.173 1.00 83.50 192 PHE A O 1
ATOM 1507 N N . SER A 1 193 ? -13.371 4.250 34.926 1.00 80.56 193 SER A N 1
ATOM 1508 C CA . SER A 1 193 ? -13.420 5.712 34.840 1.00 80.56 193 SER A CA 1
ATOM 1509 C C . SER A 1 193 ? -14.669 6.291 35.510 1.00 80.56 193 SER A C 1
ATOM 1511 O O . SER A 1 193 ? -14.567 7.295 36.213 1.00 80.56 193 SER A O 1
ATOM 1513 N N . VAL A 1 194 ? -15.842 5.660 35.385 1.00 82.50 194 VAL A N 1
ATOM 1514 C CA . VAL A 1 194 ? -17.061 6.091 36.098 1.00 82.50 194 VAL A CA 1
ATOM 1515 C C . VAL A 1 194 ? -16.877 6.011 37.617 1.00 82.50 194 VAL A C 1
ATOM 1517 O O . VAL A 1 194 ? -17.173 6.981 38.318 1.00 82.50 194 VAL A O 1
ATOM 1520 N N . ALA A 1 195 ? -16.355 4.895 38.136 1.00 85.88 195 ALA A N 1
ATOM 1521 C CA . ALA A 1 195 ? -16.096 4.739 39.570 1.00 85.88 195 ALA A CA 1
ATOM 1522 C C . ALA A 1 195 ? -15.088 5.779 40.089 1.00 85.88 195 ALA A C 1
ATOM 1524 O O . ALA A 1 195 ? -15.314 6.404 41.126 1.00 85.88 195 ALA A O 1
ATOM 1525 N N . ILE A 1 196 ? -14.013 6.019 39.335 1.00 83.56 196 ILE A N 1
ATOM 1526 C CA . ILE A 1 196 ? -12.994 7.026 39.647 1.00 83.56 196 ILE A CA 1
ATOM 1527 C C . ILE A 1 196 ? -13.605 8.432 39.684 1.00 83.56 196 ILE A C 1
ATOM 1529 O O . ILE A 1 196 ? -13.398 9.164 40.651 1.00 83.56 196 ILE A O 1
ATOM 1533 N N . ASN A 1 197 ? -14.436 8.789 38.702 1.00 81.69 197 ASN A N 1
ATOM 1534 C CA . ASN A 1 197 ? -15.124 10.080 38.675 1.00 81.69 197 ASN A CA 1
ATOM 1535 C C . ASN A 1 197 ? -16.098 10.258 39.852 1.00 81.69 197 ASN A C 1
ATOM 1537 O O . ASN A 1 197 ? -16.170 11.346 40.425 1.00 81.69 197 ASN A O 1
ATOM 1541 N N . MET A 1 198 ? -16.800 9.201 40.280 1.00 83.44 198 MET A N 1
ATOM 1542 C CA . MET A 1 198 ? -17.636 9.253 41.490 1.00 83.44 198 MET A CA 1
ATOM 1543 C C . MET A 1 198 ? -16.809 9.534 42.753 1.00 83.44 198 MET A C 1
ATOM 1545 O O . MET A 1 198 ? -17.243 10.305 43.612 1.00 83.44 198 MET A O 1
ATOM 1549 N N . LEU A 1 199 ? -15.613 8.946 42.869 1.00 86.38 199 LEU A N 1
ATOM 1550 C CA . LEU A 1 199 ? -14.699 9.211 43.985 1.00 86.38 199 LEU A CA 1
ATOM 1551 C C . LEU A 1 199 ? -14.155 10.645 43.946 1.00 86.38 199 LEU A C 1
ATOM 1553 O O . LEU A 1 199 ? -14.105 11.303 44.983 1.00 86.38 199 LEU A O 1
ATOM 1557 N N . ILE A 1 200 ? -13.821 11.167 42.764 1.00 82.38 200 ILE A N 1
ATOM 1558 C CA . ILE A 1 200 ? -13.409 12.569 42.596 1.00 82.38 200 ILE A CA 1
ATOM 1559 C C . ILE A 1 200 ? -14.548 13.519 42.997 1.00 82.38 200 ILE A C 1
ATOM 1561 O O . ILE A 1 200 ? -14.326 14.474 43.740 1.00 82.38 200 ILE A O 1
ATOM 1565 N N . ALA A 1 201 ? -15.787 13.247 42.582 1.00 81.00 201 ALA A N 1
ATOM 1566 C CA . ALA A 1 201 ? -16.939 14.049 42.992 1.00 81.00 201 ALA A CA 1
ATOM 1567 C C . ALA A 1 201 ? -17.141 14.017 44.518 1.00 81.00 201 ALA A C 1
ATOM 1569 O O . ALA A 1 201 ? -17.361 15.057 45.142 1.00 81.00 201 ALA A O 1
ATOM 1570 N N . ALA A 1 202 ? -16.997 12.842 45.142 1.00 83.50 202 ALA A N 1
ATOM 1571 C CA . ALA A 1 202 ? -17.053 12.703 46.596 1.00 83.50 202 ALA A CA 1
ATOM 1572 C C . ALA A 1 202 ? -15.944 13.505 47.302 1.00 83.50 202 ALA A C 1
ATOM 1574 O O . ALA A 1 202 ? -16.206 14.129 48.333 1.00 83.50 202 ALA A O 1
ATOM 1575 N N . PHE A 1 203 ? -14.733 13.540 46.732 1.00 84.19 203 PHE A N 1
ATOM 1576 C CA . PHE A 1 203 ? -13.644 14.403 47.190 1.00 84.19 203 PHE A CA 1
ATOM 1577 C C . PHE A 1 203 ? -14.024 15.879 47.149 1.00 84.19 203 PHE A C 1
ATOM 1579 O O . PHE A 1 203 ? -13.908 16.552 48.170 1.00 84.19 203 PHE A O 1
ATOM 1586 N N . LEU A 1 204 ? -14.532 16.373 46.019 1.00 81.12 204 LEU A N 1
ATOM 1587 C CA . LEU A 1 204 ? -14.910 17.780 45.869 1.00 81.12 204 LEU A CA 1
ATOM 1588 C C . LEU A 1 204 ? -16.006 18.188 46.863 1.00 81.12 204 LEU A C 1
ATOM 1590 O O . LEU A 1 204 ? -15.895 19.232 47.506 1.00 81.12 204 LEU A O 1
ATOM 1594 N N . ILE A 1 205 ? -17.023 17.343 47.057 1.00 81.19 205 ILE A N 1
ATOM 1595 C CA . ILE A 1 205 ? -18.087 17.584 48.043 1.00 81.19 205 ILE A CA 1
ATOM 1596 C C . ILE A 1 205 ? -17.497 17.660 49.456 1.00 81.19 205 ILE A C 1
ATOM 1598 O O . ILE A 1 205 ? -17.792 18.598 50.198 1.00 81.19 205 ILE A O 1
ATOM 1602 N N . ARG A 1 206 ? -16.615 16.722 49.829 1.00 81.88 206 ARG A N 1
ATOM 1603 C CA . ARG A 1 206 ? -15.966 16.745 51.150 1.00 81.88 206 ARG A CA 1
ATOM 1604 C C . ARG A 1 206 ? -15.044 17.924 51.348 1.00 81.88 206 ARG A C 1
ATOM 1606 O O . ARG A 1 206 ? -15.005 18.468 52.447 1.00 81.88 206 ARG A O 1
ATOM 1613 N N . LEU A 1 207 ? -14.322 18.322 50.312 1.00 80.31 207 LEU A N 1
ATOM 1614 C CA . LEU A 1 207 ? -13.460 19.488 50.354 1.00 80.31 207 LEU A CA 1
ATOM 1615 C C . LEU A 1 207 ? -14.285 20.757 50.626 1.00 80.31 207 LEU A C 1
ATOM 1617 O O . LEU A 1 207 ? -13.929 21.547 51.500 1.00 80.31 207 LEU A O 1
ATOM 1621 N N . LEU A 1 208 ? -15.426 20.906 49.945 1.00 76.88 208 LEU A N 1
ATOM 1622 C CA . LEU A 1 208 ? -16.361 22.017 50.145 1.00 76.88 208 LEU A CA 1
ATOM 1623 C C . LEU A 1 208 ? -16.988 22.014 51.546 1.00 76.88 208 LEU A C 1
ATOM 1625 O O . LEU A 1 208 ? -17.096 23.067 52.173 1.00 76.88 208 LEU A O 1
ATOM 1629 N N . GLU A 1 209 ? -17.384 20.852 52.063 1.00 78.44 209 GLU A N 1
ATOM 1630 C CA . GLU A 1 209 ? -17.910 20.727 53.428 1.00 78.44 209 GLU A CA 1
ATOM 1631 C C . GLU A 1 209 ? -16.848 21.049 54.484 1.00 78.44 209 GLU A C 1
ATOM 1633 O O . GLU A 1 209 ? -17.112 21.802 55.420 1.00 78.44 209 GLU A O 1
ATOM 1638 N N . ALA A 1 210 ? -15.634 20.519 54.324 1.00 76.94 210 ALA A N 1
ATOM 1639 C CA . ALA A 1 210 ? -14.502 20.812 55.197 1.00 76.94 210 ALA A CA 1
ATOM 1640 C C . ALA A 1 210 ? -14.197 22.321 55.226 1.00 76.94 210 ALA A C 1
ATOM 1642 O O . ALA A 1 210 ? -13.890 22.876 56.288 1.00 76.94 210 ALA A O 1
ATOM 1643 N N . TRP A 1 211 ? -14.342 22.988 54.078 1.00 73.19 211 TRP A N 1
ATOM 1644 C CA . TRP A 1 211 ? -14.184 24.432 53.939 1.00 73.19 211 TRP A CA 1
ATOM 1645 C C . TRP A 1 211 ? -15.286 25.206 54.661 1.00 73.19 211 TRP A C 1
ATOM 1647 O O . TRP A 1 211 ? -14.979 26.047 55.505 1.00 73.19 211 TRP A O 1
ATOM 1657 N N . ARG A 1 212 ? -16.560 24.870 54.415 1.00 74.50 212 ARG A N 1
ATOM 1658 C CA . ARG A 1 212 ? -17.709 25.494 55.098 1.00 74.50 212 ARG A CA 1
ATOM 1659 C C . ARG A 1 212 ? -17.641 25.345 56.616 1.00 74.50 212 ARG A C 1
ATOM 1661 O O . ARG A 1 212 ? -17.983 26.276 57.333 1.00 74.50 212 ARG A O 1
ATOM 1668 N N . ASN A 1 213 ? -17.161 24.202 57.095 1.00 76.19 213 ASN A N 1
ATOM 1669 C CA . ASN A 1 213 ? -17.071 23.897 58.521 1.00 76.19 213 ASN A CA 1
ATOM 1670 C C . ASN A 1 213 ? -15.814 24.476 59.196 1.00 76.19 213 ASN A C 1
ATOM 1672 O O . ASN A 1 213 ? -15.566 24.178 60.361 1.00 76.19 213 ASN A O 1
ATOM 1676 N N . GLY A 1 214 ? -14.987 25.256 58.485 1.00 70.50 214 GLY A N 1
ATOM 1677 C CA . GLY A 1 214 ? -13.802 25.900 59.062 1.00 70.50 214 GLY A CA 1
ATOM 1678 C C . GLY A 1 214 ? -12.715 24.923 59.525 1.00 70.50 214 GLY A C 1
ATOM 1679 O O . GLY A 1 214 ? -11.882 25.274 60.351 1.00 70.50 214 GLY A O 1
ATOM 1680 N N . THR A 1 215 ? -12.695 23.693 59.003 1.00 69.06 215 THR A N 1
ATOM 1681 C CA . THR A 1 215 ? -11.718 22.657 59.411 1.00 69.06 215 THR A CA 1
ATOM 1682 C C . THR A 1 215 ? -10.310 22.865 58.835 1.00 69.06 215 THR A C 1
ATOM 1684 O O . THR A 1 215 ? -9.388 22.088 59.116 1.00 69.06 215 THR A O 1
ATOM 1687 N N . PHE A 1 216 ? -10.131 23.914 58.029 1.00 66.44 216 PHE A N 1
ATOM 1688 C CA . PHE A 1 216 ? -8.843 24.319 57.480 1.00 66.44 216 PHE A CA 1
ATOM 1689 C C . PHE A 1 216 ? -8.068 25.218 58.454 1.00 66.44 216 PHE A C 1
ATOM 1691 O O . PHE A 1 216 ? -8.665 25.992 59.195 1.00 66.44 216 PHE A O 1
ATOM 1698 N N . PRO A 1 217 ? -6.726 25.137 58.457 1.00 60.22 217 PRO A N 1
ATOM 1699 C CA . PRO A 1 217 ? -5.888 25.719 59.508 1.00 60.22 217 PRO A CA 1
ATOM 1700 C C . PRO A 1 217 ? -5.787 27.255 59.492 1.00 60.22 217 PRO A C 1
ATOM 1702 O O . PRO A 1 217 ? -5.148 27.822 60.378 1.00 60.22 217 PRO A O 1
ATOM 1705 N N . PHE A 1 218 ? -6.374 27.954 58.514 1.00 61.12 218 PHE A N 1
ATOM 1706 C CA . PHE A 1 218 ? -6.186 29.398 58.364 1.00 61.12 218 PHE A CA 1
ATOM 1707 C C . PHE A 1 218 ? -7.319 30.207 59.001 1.00 61.12 218 PHE A C 1
ATOM 1709 O O . PHE A 1 218 ? -8.497 30.019 58.702 1.00 61.12 218 PHE A O 1
ATOM 1716 N N . LYS A 1 219 ? -6.929 31.175 59.843 1.00 60.34 219 LYS A N 1
ATOM 1717 C CA . LYS A 1 219 ? -7.829 32.043 60.622 1.00 60.34 219 LYS A CA 1
ATOM 1718 C C . LYS A 1 219 ? -8.587 33.092 59.789 1.00 60.34 219 LYS A C 1
ATOM 1720 O O . LYS A 1 219 ? -9.509 33.707 60.309 1.00 60.34 219 LYS A O 1
ATOM 1725 N N . SER A 1 220 ? -8.206 33.326 58.528 1.00 74.38 220 SER A N 1
ATOM 1726 C CA . SER A 1 220 ? -8.799 34.366 57.671 1.00 74.38 220 SER A CA 1
ATOM 1727 C C . SER A 1 220 ? -9.610 33.764 56.514 1.00 74.38 220 SER A C 1
ATOM 1729 O O . SER A 1 220 ? -9.073 32.938 55.768 1.00 74.38 220 SER A O 1
ATOM 1731 N N . PRO A 1 221 ? -10.861 34.213 56.280 1.00 71.19 221 PRO A N 1
ATOM 1732 C CA . PRO A 1 221 ? -11.677 33.751 55.155 1.00 71.19 221 PRO A CA 1
ATOM 1733 C C . PRO A 1 221 ? -11.034 34.072 53.798 1.00 71.19 221 PRO A C 1
ATOM 1735 O O . PRO A 1 221 ? -11.164 33.287 52.862 1.00 71.19 221 PRO A O 1
ATOM 1738 N N . ARG A 1 222 ? -10.261 35.167 53.698 1.00 73.69 222 ARG A N 1
ATOM 1739 C CA . ARG A 1 222 ? -9.520 35.524 52.475 1.00 73.69 222 ARG A CA 1
ATOM 1740 C C . ARG A 1 222 ? -8.439 34.490 52.152 1.00 73.69 222 ARG A C 1
ATOM 1742 O O . ARG A 1 222 ? -8.356 34.043 51.015 1.00 73.69 222 ARG A O 1
ATOM 1749 N N . SER A 1 223 ? -7.666 34.052 53.148 1.00 71.75 223 SER A N 1
ATOM 1750 C CA . SER A 1 223 ? -6.626 33.025 52.968 1.00 71.75 223 SER A CA 1
ATOM 1751 C C . SER A 1 223 ? -7.212 31.679 52.535 1.00 71.75 223 SER A C 1
ATOM 1753 O O . SER A 1 223 ? -6.627 31.000 51.698 1.00 71.75 223 SER A O 1
ATOM 1755 N N . ASN A 1 224 ? -8.397 31.321 53.040 1.00 68.62 224 ASN A N 1
ATOM 1756 C CA . ASN A 1 224 ? -9.098 30.102 52.631 1.00 68.62 224 ASN A CA 1
ATOM 1757 C C . ASN A 1 224 ? -9.627 30.176 51.187 1.00 68.62 224 ASN A C 1
ATOM 1759 O O . ASN A 1 224 ? -9.613 29.165 50.491 1.00 68.62 224 ASN A O 1
ATOM 1763 N N . ILE A 1 225 ? -10.067 31.352 50.722 1.00 73.19 225 ILE A N 1
ATOM 1764 C CA . ILE A 1 225 ? -10.465 31.566 49.319 1.00 73.19 225 ILE A CA 1
ATOM 1765 C C . ILE A 1 225 ? -9.246 31.466 48.397 1.00 73.19 225 ILE A C 1
ATOM 1767 O O . ILE A 1 225 ? -9.306 30.755 47.399 1.00 73.19 225 ILE A O 1
ATOM 1771 N N . PHE A 1 226 ? -8.125 32.106 48.748 1.00 74.75 226 PHE A N 1
ATOM 1772 C CA . PHE A 1 226 ? -6.887 31.996 47.969 1.00 74.75 226 PHE A CA 1
ATOM 1773 C C . PHE A 1 226 ? -6.371 30.557 47.907 1.00 74.75 226 PHE A C 1
ATOM 1775 O O . PHE A 1 226 ? -5.982 30.112 46.834 1.00 74.75 226 PHE A O 1
ATOM 1782 N N . LEU A 1 227 ? -6.426 29.807 49.013 1.00 74.69 227 LEU A N 1
ATOM 1783 C CA . LEU A 1 227 ? -6.055 28.391 49.030 1.00 74.69 227 LEU A CA 1
ATOM 1784 C C . LEU A 1 227 ? -6.966 27.553 48.124 1.00 74.69 227 LEU A C 1
ATOM 1786 O O . LEU A 1 227 ? -6.472 26.705 47.387 1.00 74.69 227 LEU A O 1
ATOM 1790 N N . LEU A 1 228 ? -8.280 27.790 48.157 1.00 72.25 228 LEU A N 1
ATOM 1791 C CA . LEU A 1 228 ? -9.237 27.079 47.310 1.00 72.25 228 LEU A CA 1
ATOM 1792 C C . LEU A 1 228 ? -9.021 27.398 45.827 1.00 72.25 228 LEU A C 1
ATOM 1794 O O . LEU A 1 228 ? -8.974 26.479 45.018 1.00 72.25 228 LEU A O 1
ATOM 1798 N N . ILE A 1 229 ? -8.849 28.676 45.476 1.00 77.75 229 ILE A N 1
ATOM 1799 C CA . ILE A 1 229 ? -8.537 29.100 44.105 1.00 77.75 229 ILE A CA 1
ATOM 1800 C C . ILE A 1 229 ? -7.204 28.495 43.668 1.00 77.75 229 ILE A C 1
ATOM 1802 O O . ILE A 1 229 ? -7.132 27.942 42.584 1.00 77.75 229 ILE A O 1
ATOM 1806 N N . MET A 1 230 ? -6.171 28.532 44.512 1.00 78.75 230 MET A N 1
ATOM 1807 C CA . MET A 1 230 ? -4.873 27.932 44.207 1.00 78.75 230 MET A CA 1
ATOM 1808 C C . MET A 1 230 ? -4.995 26.423 43.978 1.00 78.75 230 MET A C 1
ATOM 1810 O O . MET A 1 230 ? -4.449 25.927 43.003 1.00 78.75 230 MET A O 1
ATOM 1814 N N . LEU A 1 231 ? -5.733 25.696 44.823 1.00 73.06 231 LEU A N 1
ATOM 1815 C CA . LEU A 1 231 ? -5.975 24.261 44.651 1.00 73.06 231 LEU A CA 1
ATOM 1816 C C . LEU A 1 231 ? -6.749 23.972 43.362 1.00 73.06 231 LEU A C 1
ATOM 1818 O O . LEU A 1 231 ? -6.347 23.095 42.605 1.00 73.06 231 LEU A O 1
ATOM 1822 N N . LEU A 1 232 ? -7.812 24.728 43.080 1.00 72.88 232 LEU A N 1
ATOM 1823 C CA . LEU A 1 232 ? -8.589 24.580 41.850 1.00 72.88 232 LEU A CA 1
ATOM 1824 C C . LEU A 1 232 ? -7.741 24.897 40.616 1.00 72.88 232 LEU A C 1
ATOM 1826 O O . LEU A 1 232 ? -7.748 24.106 39.684 1.00 72.88 232 LEU A O 1
ATOM 1830 N N . SER A 1 233 ? -6.963 25.979 40.626 1.00 77.38 233 SER A N 1
ATOM 1831 C CA . SER A 1 233 ? -6.048 26.350 39.540 1.00 77.38 233 SER A CA 1
ATOM 1832 C C . SER A 1 233 ? -4.920 25.338 39.358 1.00 77.38 233 SER A C 1
ATOM 1834 O O . SER A 1 233 ? -4.549 25.046 38.227 1.00 77.38 233 SER A O 1
ATOM 1836 N N . LEU A 1 234 ? -4.390 24.758 40.441 1.00 73.50 234 LEU A N 1
ATOM 1837 C CA . LEU A 1 234 ? -3.403 23.680 40.357 1.00 73.50 234 LEU A CA 1
ATOM 1838 C C . LEU A 1 234 ? -4.029 22.426 39.729 1.00 73.50 234 LEU A C 1
ATOM 1840 O O . LEU A 1 234 ? -3.371 21.739 38.958 1.00 73.50 234 LEU A O 1
ATOM 1844 N N . MET A 1 235 ? -5.303 22.149 40.036 1.00 69.31 235 MET A N 1
ATOM 1845 C CA . MET A 1 235 ? -6.067 21.018 39.500 1.00 69.31 235 MET A CA 1
ATOM 1846 C C . MET A 1 235 ? -6.490 21.199 38.039 1.00 69.31 235 MET A C 1
ATOM 1848 O O . MET A 1 235 ? -6.458 20.233 37.280 1.00 69.31 235 MET A O 1
ATOM 1852 N N . THR A 1 236 ? -6.887 22.403 37.629 1.00 71.75 236 THR A N 1
ATOM 1853 C CA . THR A 1 236 ? -7.414 22.674 36.281 1.00 71.75 236 THR A CA 1
ATOM 1854 C C . THR A 1 236 ? -6.355 23.199 35.318 1.00 71.75 236 THR A C 1
ATOM 1856 O O . THR A 1 236 ? -6.468 22.962 34.119 1.00 71.75 236 THR A O 1
ATOM 1859 N N . GLY A 1 237 ? -5.302 23.852 35.811 1.00 78.31 237 GLY A N 1
ATOM 1860 C CA . GLY A 1 237 ? -4.227 24.438 35.007 1.00 78.31 237 GLY A CA 1
ATOM 1861 C C . GLY A 1 237 ? -3.548 23.442 34.060 1.00 78.31 237 GLY A C 1
ATOM 1862 O O . GLY A 1 237 ? -3.471 23.733 32.868 1.00 78.31 237 GLY A O 1
ATOM 1863 N N . PRO A 1 238 ? -3.124 22.246 34.517 1.00 75.06 238 PRO A N 1
ATOM 1864 C CA . PRO A 1 238 ? -2.562 21.220 33.637 1.00 75.06 238 PRO A CA 1
ATOM 1865 C C . PRO A 1 238 ? -3.542 20.732 32.563 1.00 75.06 238 PRO A C 1
ATOM 1867 O O . PRO A 1 238 ? -3.129 20.467 31.437 1.00 75.06 238 PRO A O 1
ATOM 1870 N N . PHE A 1 239 ? -4.837 20.643 32.887 1.00 71.06 239 PHE A N 1
ATOM 1871 C CA . PHE A 1 239 ? -5.875 20.261 31.926 1.00 71.06 239 PHE A CA 1
ATOM 1872 C C . PHE A 1 239 ? -6.057 21.336 30.851 1.00 71.06 239 PHE A C 1
ATOM 1874 O O . PHE A 1 239 ? -6.025 21.030 29.665 1.00 71.06 239 PHE A O 1
ATOM 1881 N N . VAL A 1 240 ? -6.185 22.597 31.267 1.00 76.12 240 VAL A N 1
ATOM 1882 C CA . VAL A 1 240 ? -6.281 23.760 30.374 1.00 76.12 240 VAL A CA 1
ATOM 1883 C C . VAL A 1 240 ? -5.036 23.830 29.486 1.00 76.12 240 VAL A C 1
ATOM 1885 O O . VAL A 1 240 ? -5.155 23.860 28.267 1.00 76.12 240 VAL A O 1
ATOM 1888 N N . GLY A 1 241 ? -3.837 23.753 30.069 1.00 75.94 241 GLY A N 1
ATOM 1889 C CA . GLY A 1 241 ? -2.579 23.763 29.321 1.00 75.94 241 GLY A CA 1
ATOM 1890 C C . GLY A 1 241 ? -2.492 22.641 28.285 1.00 75.94 241 GLY A C 1
ATOM 1891 O O . GLY A 1 241 ? -2.156 22.902 27.135 1.00 75.94 241 GLY A O 1
ATOM 1892 N N . TYR A 1 242 ? -2.863 21.409 28.648 1.00 74.12 242 TYR A N 1
ATOM 1893 C CA . TYR A 1 242 ? -2.881 20.292 27.702 1.00 74.12 242 TYR A CA 1
ATOM 1894 C C . TYR A 1 242 ? -3.879 20.519 26.552 1.00 74.12 242 TYR A C 1
ATOM 1896 O O . TYR A 1 242 ? -3.508 20.368 25.390 1.00 74.12 242 TYR A O 1
ATOM 1904 N N . ARG A 1 243 ? -5.111 20.945 26.864 1.00 75.31 243 ARG A N 1
ATOM 1905 C CA . ARG A 1 243 ? -6.178 21.202 25.879 1.00 75.31 243 ARG A CA 1
ATOM 1906 C C . ARG A 1 243 ? -5.843 22.327 24.898 1.00 75.31 243 ARG A C 1
ATOM 1908 O O . ARG A 1 243 ? -6.214 22.244 23.735 1.00 75.31 243 ARG A O 1
ATOM 1915 N N . PHE A 1 244 ? -5.156 23.374 25.349 1.00 79.69 244 PHE A N 1
ATOM 1916 C CA . PHE A 1 244 ? -4.829 24.520 24.495 1.00 79.69 244 PHE A CA 1
ATOM 1917 C C . PHE A 1 244 ? -3.496 24.385 23.754 1.00 79.69 244 PHE A C 1
ATOM 1919 O O . PHE A 1 244 ? -3.335 25.014 22.713 1.00 79.69 244 PHE A O 1
ATOM 1926 N N . VAL A 1 245 ? -2.543 23.605 24.275 1.00 78.19 245 VAL A N 1
ATOM 1927 C CA . VAL A 1 245 ? -1.177 23.554 23.724 1.00 78.19 245 VAL A CA 1
ATOM 1928 C C . VAL A 1 245 ? -0.863 22.214 23.064 1.00 78.19 245 VAL A C 1
ATOM 1930 O O . VAL A 1 245 ? -0.397 22.199 21.931 1.00 78.19 245 VAL A O 1
ATOM 1933 N N . ALA A 1 246 ? -1.106 21.095 23.749 1.00 73.12 246 ALA A N 1
ATOM 1934 C CA . ALA A 1 246 ? -0.700 19.775 23.264 1.00 73.12 246 ALA A CA 1
ATOM 1935 C C . ALA A 1 246 ? -1.740 19.163 22.317 1.00 73.12 246 ALA A C 1
ATOM 1937 O O . ALA A 1 246 ? -1.394 18.695 21.237 1.00 73.12 246 ALA A O 1
ATOM 1938 N N . GLU A 1 247 ? -3.022 19.235 22.678 1.00 78.00 247 GLU A N 1
ATOM 1939 C CA . GLU A 1 247 ? -4.087 18.585 21.911 1.00 78.00 247 GLU A CA 1
ATOM 1940 C C . GLU A 1 247 ? -4.221 19.096 20.464 1.00 78.00 247 GLU A C 1
ATOM 1942 O O . GLU A 1 247 ? -4.378 18.261 19.581 1.00 78.00 247 GLU A O 1
ATOM 1947 N N . PRO A 1 248 ? -4.104 20.401 20.140 1.00 81.31 248 PRO A N 1
ATOM 1948 C CA . PRO A 1 248 ? -4.153 20.842 18.745 1.00 81.31 248 PRO A CA 1
ATOM 1949 C C . PRO A 1 248 ? -3.014 20.272 17.891 1.00 81.31 248 PRO A C 1
ATOM 1951 O O . PRO A 1 248 ? -3.228 19.954 16.723 1.00 81.31 248 PRO A O 1
ATOM 1954 N N . ALA A 1 249 ? -1.815 20.129 18.465 1.00 78.12 249 ALA A N 1
ATOM 1955 C CA . ALA A 1 249 ? -0.672 19.534 17.781 1.00 78.12 249 ALA A CA 1
ATOM 1956 C C . ALA A 1 249 ? -0.862 18.022 17.597 1.00 78.12 249 ALA A C 1
ATOM 1958 O O . ALA A 1 249 ? -0.654 17.521 16.495 1.00 78.12 249 ALA A O 1
ATOM 1959 N N . ASP A 1 250 ? -1.333 17.322 18.634 1.00 75.88 250 ASP A N 1
ATOM 1960 C CA . ASP A 1 250 ? -1.642 15.888 18.582 1.00 75.88 250 ASP A CA 1
ATOM 1961 C C . ASP A 1 250 ? -2.771 15.597 17.576 1.00 75.88 250 ASP A C 1
ATOM 1963 O O . ASP A 1 250 ? -2.673 14.668 16.778 1.00 75.88 250 ASP A O 1
ATOM 1967 N N . LEU A 1 251 ? -3.829 16.417 17.563 1.00 78.19 251 LEU A N 1
ATOM 1968 C CA . LEU A 1 251 ? -4.949 16.306 16.624 1.00 78.19 251 LEU A CA 1
ATOM 1969 C C . LEU A 1 251 ? -4.520 16.598 15.193 1.00 78.19 251 LEU A C 1
ATOM 1971 O O . LEU A 1 251 ? -4.934 15.885 14.285 1.00 78.19 251 LEU A O 1
ATOM 1975 N N . ARG A 1 252 ? -3.698 17.630 14.981 1.00 80.38 252 ARG A N 1
ATOM 1976 C CA . ARG A 1 252 ? -3.167 17.943 13.655 1.00 80.38 252 ARG A CA 1
ATOM 1977 C C . ARG A 1 252 ? -2.247 16.833 13.160 1.00 80.38 252 ARG A C 1
ATOM 1979 O O . ARG A 1 252 ? -2.426 16.383 12.037 1.00 80.38 252 ARG A O 1
ATOM 1986 N N . GLY A 1 253 ? -1.319 16.365 13.994 1.00 77.56 253 GLY A N 1
ATOM 1987 C CA . GLY A 1 253 ? -0.423 15.263 13.651 1.00 77.56 253 GLY A CA 1
ATOM 1988 C C . GLY A 1 253 ? -1.192 13.972 13.376 1.00 77.56 253 GLY A C 1
ATOM 1989 O O . GLY A 1 253 ? -0.945 13.312 12.374 1.00 77.56 253 GLY A O 1
ATOM 1990 N N . GLY A 1 254 ? -2.182 13.646 14.211 1.00 78.38 254 GLY A N 1
ATOM 1991 C CA . GLY A 1 254 ? -3.079 12.516 13.981 1.00 78.38 254 GLY A CA 1
ATOM 1992 C C . GLY A 1 254 ? -3.854 12.666 12.675 1.00 78.38 254 GLY A C 1
ATOM 1993 O O . GLY A 1 254 ? -3.845 11.759 11.851 1.00 78.38 254 GLY A O 1
ATOM 1994 N N . TYR A 1 255 ? -4.470 13.825 12.436 1.00 79.62 255 TYR A N 1
ATOM 1995 C CA . TYR A 1 255 ? -5.167 14.095 11.182 1.00 79.62 255 TYR A CA 1
ATOM 1996 C C . TYR A 1 255 ? -4.239 13.930 9.977 1.00 79.62 255 TYR A C 1
ATOM 1998 O O . TYR A 1 255 ? -4.592 13.206 9.061 1.00 79.62 255 TYR A O 1
ATOM 2006 N N . GLU A 1 256 ? -3.039 14.513 9.992 1.00 77.62 256 GLU A N 1
ATOM 2007 C CA . GLU A 1 256 ? -2.059 14.386 8.905 1.00 77.62 256 GLU A CA 1
ATOM 2008 C C . GLU A 1 256 ? -1.621 12.926 8.671 1.00 77.62 256 GLU A C 1
ATOM 2010 O O . GLU A 1 256 ? -1.403 12.540 7.526 1.00 77.62 256 GLU A O 1
ATOM 2015 N N . MET A 1 257 ? -1.562 12.085 9.713 1.00 77.12 257 MET A N 1
ATOM 2016 C CA . MET A 1 257 ? -1.266 10.650 9.571 1.00 77.12 257 MET A CA 1
ATOM 2017 C C . MET A 1 257 ? -2.397 9.853 8.905 1.00 77.12 257 MET A C 1
ATOM 2019 O O . MET A 1 257 ? -2.111 8.890 8.193 1.00 77.12 257 MET A O 1
ATOM 2023 N N . PHE A 1 258 ? -3.660 10.218 9.158 1.00 79.94 258 PHE A N 1
ATOM 2024 C CA . PHE A 1 258 ? -4.849 9.501 8.669 1.00 79.94 258 PHE A CA 1
ATOM 2025 C C . PHE A 1 258 ? -5.506 10.156 7.439 1.00 79.94 258 PHE A C 1
ATOM 2027 O O . PHE A 1 258 ? -6.354 9.539 6.795 1.00 79.94 258 PHE A O 1
ATOM 2034 N N . ALA A 1 259 ? -5.126 11.388 7.090 1.00 83.56 259 ALA A N 1
ATOM 2035 C CA . ALA A 1 259 ? -5.605 12.124 5.923 1.00 83.56 259 ALA A CA 1
ATOM 2036 C C . ALA A 1 259 ? -4.899 11.636 4.650 1.00 83.56 259 ALA A C 1
ATOM 2038 O O . ALA A 1 259 ? -4.038 12.306 4.080 1.00 83.56 259 ALA A O 1
ATOM 2039 N N . VAL A 1 260 ? -5.276 10.432 4.223 1.00 85.00 260 VAL A N 1
ATOM 2040 C CA . VAL A 1 260 ? -4.721 9.762 3.038 1.00 85.00 260 VAL A CA 1
ATOM 2041 C C . VAL A 1 260 ? -5.360 10.229 1.731 1.00 85.00 260 VAL A C 1
ATOM 2043 O O . VAL A 1 260 ? -4.782 10.049 0.670 1.00 85.00 260 VAL A O 1
ATOM 2046 N N . THR A 1 261 ? -6.538 10.851 1.792 1.00 88.62 261 THR A N 1
ATOM 2047 C CA . THR A 1 261 ? -7.266 11.304 0.602 1.00 88.62 261 THR A CA 1
ATOM 2048 C C . THR A 1 261 ? -6.713 12.623 0.081 1.00 88.62 261 THR A C 1
ATOM 2050 O O . THR A 1 261 ? -6.662 13.617 0.807 1.00 88.62 261 THR A O 1
ATOM 2053 N N . THR A 1 262 ? -6.362 12.653 -1.199 1.00 91.44 262 THR A N 1
ATOM 2054 C CA . THR A 1 262 ? -5.966 13.863 -1.926 1.00 91.44 262 THR A CA 1
ATOM 2055 C C . THR A 1 262 ? -7.043 14.294 -2.931 1.00 91.44 262 THR A C 1
ATOM 2057 O O . THR A 1 262 ? -8.022 13.580 -3.160 1.00 91.44 262 THR A O 1
ATOM 2060 N N . GLN A 1 263 ? -6.876 15.471 -3.545 1.00 94.50 263 GLN A N 1
ATOM 2061 C CA . GLN A 1 263 ? -7.776 15.921 -4.613 1.00 94.50 263 GLN A CA 1
ATOM 2062 C C . GLN A 1 263 ? -7.720 14.982 -5.829 1.00 94.50 263 GLN A C 1
ATOM 2064 O O . GLN A 1 263 ? -8.757 14.687 -6.412 1.00 94.50 263 GLN A O 1
ATOM 2069 N N . THR A 1 264 ? -6.541 14.444 -6.159 1.00 95.12 264 THR A N 1
ATOM 2070 C CA . THR A 1 264 ? -6.365 13.521 -7.291 1.00 95.12 264 THR A CA 1
ATOM 2071 C C . THR A 1 264 ? -7.086 12.197 -7.053 1.00 95.12 264 THR A C 1
ATOM 2073 O O . THR A 1 264 ? -7.693 11.656 -7.975 1.00 95.12 264 THR A O 1
ATOM 2076 N N . ASP A 1 265 ? -7.091 11.707 -5.805 1.00 95.69 265 ASP A N 1
ATOM 2077 C CA . ASP A 1 265 ? -7.871 10.528 -5.416 1.00 95.69 265 ASP A CA 1
ATOM 2078 C C . ASP A 1 265 ? -9.371 10.791 -5.587 1.00 95.69 265 ASP A C 1
ATOM 2080 O O . ASP A 1 265 ? -10.084 9.977 -6.170 1.00 95.69 265 ASP A O 1
ATOM 2084 N N . TYR A 1 266 ? -9.855 11.945 -5.116 1.00 96.12 266 TYR A N 1
ATOM 2085 C CA . TYR A 1 266 ? -11.255 12.332 -5.281 1.00 96.12 266 TYR A CA 1
ATOM 2086 C C . TYR A 1 266 ? -11.651 12.394 -6.761 1.00 96.12 266 TYR A C 1
ATOM 2088 O O . TYR A 1 266 ? -12.645 11.780 -7.149 1.00 96.12 266 TYR A O 1
ATOM 2096 N N . ASP A 1 267 ? -10.860 13.075 -7.590 1.00 97.50 267 ASP A N 1
ATOM 2097 C CA . ASP A 1 267 ? -11.140 13.241 -9.017 1.00 97.50 267 ASP A CA 1
ATOM 2098 C C . ASP A 1 267 ? -11.142 11.893 -9.753 1.00 97.50 267 ASP A C 1
ATOM 2100 O O . ASP A 1 267 ? -12.020 11.639 -10.581 1.00 97.50 267 ASP A O 1
ATOM 2104 N N . LEU A 1 268 ? -10.215 10.988 -9.414 1.00 97.75 268 LEU A N 1
ATOM 2105 C CA . LEU A 1 268 ? -10.162 9.649 -10.002 1.00 97.75 268 LEU A CA 1
ATOM 2106 C C . LEU A 1 268 ? -11.378 8.813 -9.589 1.00 97.75 268 LEU A C 1
ATOM 2108 O O . LEU A 1 268 ? -12.009 8.183 -10.436 1.00 97.75 268 LEU A O 1
ATOM 2112 N N . ILE A 1 269 ? -11.754 8.838 -8.309 1.00 96.81 269 ILE A N 1
ATOM 2113 C CA . ILE A 1 269 ? -12.928 8.112 -7.809 1.00 96.81 269 ILE A CA 1
ATOM 2114 C C . ILE A 1 269 ? -14.221 8.668 -8.428 1.00 96.81 269 ILE A C 1
ATOM 2116 O O . ILE A 1 269 ? -15.139 7.909 -8.748 1.00 96.81 269 ILE A O 1
ATOM 2120 N N . MET A 1 270 ? -14.304 9.981 -8.647 1.00 97.69 270 MET A N 1
ATOM 2121 C CA . MET A 1 270 ? -15.427 10.589 -9.358 1.00 97.69 270 MET A CA 1
ATOM 2122 C C . MET A 1 270 ? -15.447 10.191 -10.835 1.00 97.69 270 MET A C 1
ATOM 2124 O O . MET A 1 270 ? -16.509 9.846 -11.345 1.00 97.69 270 MET A O 1
ATOM 2128 N N . TRP A 1 271 ? -14.293 10.128 -11.503 1.00 98.00 271 TRP A N 1
ATOM 2129 C CA . TRP A 1 271 ? -14.196 9.602 -12.868 1.00 98.00 271 TRP A CA 1
ATOM 2130 C C . TRP A 1 271 ? -14.682 8.145 -12.952 1.00 98.00 271 TRP A C 1
ATOM 2132 O O . TRP A 1 271 ? -15.432 7.793 -13.865 1.00 98.00 271 TRP A O 1
ATOM 2142 N N . MET A 1 272 ? -14.342 7.309 -11.964 1.00 97.69 272 MET A N 1
ATOM 2143 C CA . MET A 1 272 ? -14.789 5.911 -11.897 1.00 97.69 272 MET A CA 1
ATOM 2144 C C . MET A 1 272 ? -16.312 5.782 -11.873 1.00 97.69 272 MET A C 1
ATOM 2146 O O . MET A 1 272 ? -16.853 4.868 -12.488 1.00 97.69 272 MET A O 1
ATOM 2150 N N . LYS A 1 273 ? -17.007 6.706 -11.198 1.00 95.69 273 LYS A N 1
ATOM 2151 C CA . LYS A 1 273 ? -18.475 6.729 -11.109 1.00 95.69 273 LYS A CA 1
ATOM 2152 C C . LYS A 1 273 ? -19.153 6.730 -12.480 1.00 95.69 273 LYS A C 1
ATOM 2154 O O . LYS A 1 273 ? -20.218 6.142 -12.630 1.00 95.69 273 LYS A O 1
ATOM 2159 N N . GLU A 1 274 ? -18.556 7.422 -13.442 1.00 96.19 274 GLU A N 1
ATOM 2160 C CA . GLU A 1 274 ? -19.143 7.660 -14.762 1.00 96.19 274 GLU A CA 1
ATOM 2161 C C . GLU A 1 274 ? -18.634 6.679 -15.825 1.00 96.19 274 GLU A C 1
ATOM 2163 O O . GLU A 1 274 ? -19.302 6.482 -16.836 1.00 96.19 274 GLU A O 1
ATOM 2168 N N . ASN A 1 275 ? -17.467 6.062 -15.603 1.00 97.69 275 ASN A N 1
ATOM 2169 C CA . ASN A 1 275 ? -16.751 5.304 -16.634 1.00 97.69 275 ASN A CA 1
ATOM 2170 C C . ASN A 1 275 ? -16.647 3.800 -16.351 1.00 97.69 275 ASN A C 1
ATOM 2172 O O . ASN A 1 275 ? -16.408 3.029 -17.280 1.00 97.69 275 ASN A O 1
ATOM 2176 N N . LEU A 1 276 ? -16.819 3.358 -15.101 1.00 96.56 276 LEU A N 1
ATOM 2177 C CA . LEU A 1 276 ? -16.786 1.935 -14.769 1.00 96.56 276 LEU A CA 1
ATOM 2178 C C . LEU A 1 276 ? -18.173 1.294 -14.833 1.00 96.56 276 LEU A C 1
ATOM 2180 O O . LEU A 1 276 ? -19.210 1.928 -14.646 1.00 96.56 276 LEU A O 1
ATOM 2184 N N . THR A 1 277 ? -18.181 -0.014 -15.088 1.00 94.81 277 THR A N 1
ATOM 2185 C CA . THR A 1 277 ? -19.403 -0.816 -15.019 1.00 94.81 277 THR A CA 1
ATOM 2186 C C . THR A 1 277 ? -19.784 -1.086 -13.565 1.00 94.81 277 THR A C 1
ATOM 2188 O O . THR A 1 277 ? -18.927 -1.293 -12.708 1.00 94.81 277 THR A O 1
ATOM 2191 N N . THR A 1 278 ? -21.082 -1.205 -13.281 1.00 88.81 278 THR A N 1
ATOM 2192 C CA . THR A 1 278 ? -21.584 -1.502 -11.925 1.00 88.81 278 THR A CA 1
ATOM 2193 C C . THR A 1 278 ? -21.111 -2.853 -11.374 1.00 88.81 278 THR A C 1
ATOM 2195 O O . THR A 1 278 ? -21.184 -3.090 -10.171 1.00 88.81 278 THR A O 1
ATOM 2198 N N . SER A 1 279 ? -20.654 -3.758 -12.244 1.00 90.12 279 SER A N 1
ATOM 2199 C CA . SER A 1 279 ? -20.063 -5.049 -11.881 1.00 90.12 279 SER A CA 1
ATOM 2200 C C . SER A 1 279 ? -18.587 -4.968 -11.486 1.00 90.12 279 SER A C 1
ATOM 2202 O O . SER A 1 279 ? -18.044 -5.974 -11.030 1.00 90.12 279 SER A O 1
ATOM 2204 N N . ALA A 1 280 ? -17.929 -3.815 -11.652 1.00 93.44 280 ALA A N 1
ATOM 2205 C CA . ALA A 1 280 ? -16.529 -3.658 -11.292 1.00 93.44 280 ALA A CA 1
ATOM 2206 C C . ALA A 1 280 ? -16.321 -3.902 -9.788 1.00 93.44 280 ALA A C 1
ATOM 2208 O O . ALA A 1 280 ? -16.941 -3.268 -8.929 1.00 93.44 280 ALA A O 1
ATOM 2209 N N . ALA A 1 281 ? -15.425 -4.836 -9.481 1.00 93.25 281 ALA A N 1
ATOM 2210 C CA . ALA A 1 281 ? -14.920 -5.092 -8.141 1.00 93.25 281 ALA A CA 1
ATOM 2211 C C . ALA A 1 281 ? -13.462 -4.640 -8.069 1.00 93.25 281 ALA A C 1
ATOM 2213 O O . ALA A 1 281 ? -12.604 -5.150 -8.802 1.00 93.25 281 ALA A O 1
ATOM 2214 N N . ILE A 1 282 ? -13.211 -3.659 -7.206 1.00 95.75 282 ILE A N 1
ATOM 2215 C CA . ILE A 1 282 ? -11.942 -2.937 -7.145 1.00 95.75 282 ILE A CA 1
ATOM 2216 C C . ILE A 1 282 ? -11.173 -3.368 -5.901 1.00 95.75 282 ILE A C 1
ATOM 2218 O O . ILE A 1 282 ? -11.643 -3.184 -4.780 1.00 95.75 282 ILE A O 1
ATOM 2222 N N . LEU A 1 283 ? -9.994 -3.947 -6.080 1.00 94.94 283 LEU A N 1
ATOM 2223 C CA . LEU A 1 283 ? -9.077 -4.239 -4.988 1.00 94.94 283 LEU A CA 1
ATOM 2224 C C . LEU A 1 283 ? -8.414 -2.941 -4.516 1.00 94.94 283 LEU A C 1
ATOM 2226 O O . LEU A 1 283 ? -7.903 -2.178 -5.332 1.00 94.94 283 LEU A O 1
ATOM 2230 N N . VAL A 1 284 ? -8.442 -2.701 -3.206 1.00 92.75 284 VAL A N 1
ATOM 2231 C CA . VAL A 1 284 ? -7.927 -1.476 -2.574 1.00 92.75 284 VAL A CA 1
ATOM 2232 C C . VAL A 1 284 ? -7.000 -1.828 -1.418 1.00 92.75 284 VAL A C 1
ATOM 2234 O O . VAL A 1 284 ? -7.148 -2.889 -0.800 1.00 92.75 284 VAL A O 1
ATOM 2237 N N . ASN A 1 285 ? -6.080 -0.929 -1.082 1.00 88.81 285 ASN A N 1
ATOM 2238 C CA . ASN A 1 285 ? -5.305 -1.055 0.141 1.00 88.81 285 ASN A CA 1
ATOM 2239 C C . ASN A 1 285 ? -6.145 -0.570 1.335 1.00 88.81 285 ASN A C 1
ATOM 2241 O O . ASN A 1 285 ? -6.820 0.451 1.279 1.00 88.81 285 ASN A O 1
ATOM 2245 N N . GLN A 1 286 ? -6.091 -1.275 2.465 1.00 83.94 286 GLN A N 1
ATOM 2246 C CA . GLN A 1 286 ? -6.846 -0.897 3.668 1.00 83.94 286 GLN A CA 1
ATOM 2247 C C . GLN A 1 286 ? -6.400 0.429 4.307 1.00 83.94 286 GLN A C 1
ATOM 2249 O O . GLN A 1 286 ? -7.024 0.894 5.259 1.00 83.94 286 GLN A O 1
ATOM 2254 N N . TYR A 1 287 ? -5.297 0.999 3.828 1.00 85.62 287 TYR A N 1
ATOM 2255 C CA . TYR A 1 287 ? -4.669 2.197 4.367 1.00 85.62 287 TYR A CA 1
ATOM 2256 C C . TYR A 1 287 ? -4.587 3.347 3.354 1.00 85.62 287 TYR A C 1
ATOM 2258 O O . TYR A 1 287 ? -3.884 4.320 3.622 1.00 85.62 287 TYR A O 1
ATOM 2266 N N . ASP A 1 288 ? -5.266 3.237 2.208 1.00 88.50 288 ASP A N 1
ATOM 2267 C CA . ASP A 1 288 ? -5.301 4.269 1.167 1.00 88.50 288 ASP A CA 1
ATOM 2268 C C . ASP A 1 288 ? -6.695 4.911 1.010 1.00 88.50 288 ASP A C 1
ATOM 2270 O O . ASP A 1 288 ? -7.652 4.608 1.731 1.00 88.50 288 ASP A O 1
ATOM 2274 N N . ALA A 1 289 ? -6.808 5.843 0.061 1.00 91.19 289 ALA A N 1
ATOM 2275 C CA . ALA A 1 289 ? -8.051 6.548 -0.247 1.00 91.19 289 ALA A CA 1
ATOM 2276 C C . ALA A 1 289 ? -9.128 5.675 -0.931 1.00 91.19 289 ALA A C 1
ATOM 2278 O O . ALA A 1 289 ? -10.288 6.086 -1.027 1.00 91.19 289 ALA A O 1
ATOM 2279 N N . GLY A 1 290 ? -8.797 4.457 -1.369 1.00 89.88 290 GLY A N 1
ATOM 2280 C CA . GLY A 1 290 ? -9.712 3.535 -2.040 1.00 89.88 290 GLY A CA 1
ATOM 2281 C C . GLY A 1 290 ? -10.897 3.118 -1.164 1.00 89.88 290 GLY A C 1
ATOM 2282 O O . GLY A 1 290 ? -11.962 2.771 -1.673 1.00 89.88 290 GLY A O 1
ATOM 2283 N N . LEU A 1 291 ? -10.780 3.259 0.160 1.00 88.12 291 LEU A N 1
ATOM 2284 C CA . LEU A 1 291 ? -11.879 3.061 1.112 1.00 88.12 291 LEU A CA 1
ATOM 2285 C C . LEU A 1 291 ? -13.111 3.940 0.833 1.00 88.12 291 LEU A C 1
ATOM 2287 O O . LEU A 1 291 ? -14.223 3.582 1.223 1.00 88.12 291 LEU A O 1
ATOM 2291 N N . PHE A 1 292 ? -12.936 5.081 0.159 1.00 89.94 292 PHE A N 1
ATOM 2292 C CA . PHE A 1 292 ? -14.025 6.007 -0.157 1.00 89.94 292 PHE A CA 1
ATOM 2293 C C . PHE A 1 292 ? -14.769 5.666 -1.456 1.00 89.94 292 PHE A C 1
ATOM 2295 O O . PHE A 1 292 ? -15.850 6.213 -1.694 1.00 89.94 292 PHE A O 1
ATOM 2302 N N . ILE A 1 293 ? -14.255 4.732 -2.266 1.00 91.25 293 ILE A N 1
ATOM 2303 C CA . ILE A 1 293 ? -14.851 4.315 -3.546 1.00 91.25 293 ILE A CA 1
ATOM 2304 C C . ILE A 1 293 ? -16.336 3.935 -3.413 1.00 91.25 293 ILE A C 1
ATOM 2306 O O . ILE A 1 293 ? -17.123 4.453 -4.213 1.00 91.25 293 ILE A O 1
ATOM 2310 N N . PRO A 1 294 ? -16.778 3.117 -2.431 1.00 89.50 294 PRO A N 1
ATOM 2311 C CA . PRO A 1 294 ? -18.189 2.738 -2.327 1.00 89.50 294 PRO A CA 1
ATOM 2312 C C . PRO A 1 294 ? -19.111 3.921 -2.028 1.00 89.50 294 PRO A C 1
ATOM 2314 O O . PRO A 1 294 ? -20.234 3.985 -2.526 1.00 89.50 294 PRO A O 1
ATOM 2317 N N . THR A 1 295 ? -18.637 4.877 -1.229 1.00 87.56 295 THR A N 1
ATOM 2318 C CA . THR A 1 295 ? -19.432 6.037 -0.815 1.00 87.56 295 THR A CA 1
ATOM 2319 C C . THR A 1 295 ? -19.524 7.083 -1.924 1.00 87.56 295 THR A C 1
ATOM 2321 O O . THR A 1 295 ? -20.582 7.681 -2.105 1.00 87.56 295 THR A O 1
ATOM 2324 N N . LEU A 1 296 ? -18.438 7.299 -2.673 1.00 90.38 296 LEU A N 1
ATOM 2325 C CA . LEU A 1 296 ? -18.350 8.360 -3.682 1.00 90.38 296 LEU A CA 1
ATOM 2326 C C . LEU A 1 296 ? -18.774 7.896 -5.083 1.00 90.38 296 LEU A C 1
ATOM 2328 O O . LEU A 1 296 ? -19.551 8.578 -5.753 1.00 90.38 296 LEU A O 1
ATOM 2332 N N . SER A 1 297 ? -18.289 6.728 -5.515 1.00 91.69 297 SER A N 1
ATOM 2333 C CA . SER A 1 297 ? -18.513 6.199 -6.869 1.00 91.69 297 SER A CA 1
ATOM 2334 C C . SER A 1 297 ? -19.585 5.112 -6.943 1.00 91.69 297 SER A C 1
ATOM 2336 O O . SER A 1 297 ? -19.984 4.738 -8.039 1.00 91.69 297 SER A O 1
ATOM 2338 N N . HIS A 1 298 ? -20.044 4.598 -5.796 1.00 89.56 298 HIS A N 1
ATOM 2339 C CA . HIS A 1 298 ? -20.991 3.479 -5.692 1.00 89.56 298 HIS A CA 1
ATOM 2340 C C . HIS A 1 298 ? -20.492 2.144 -6.266 1.00 89.56 298 HIS A C 1
ATOM 2342 O O . HIS A 1 298 ? -21.290 1.234 -6.489 1.00 89.56 298 HIS A O 1
ATOM 2348 N N . HIS A 1 299 ? -19.177 1.989 -6.440 1.00 89.62 299 HIS A N 1
ATOM 2349 C CA . HIS A 1 299 ? -18.573 0.723 -6.846 1.00 89.62 299 HIS A CA 1
ATOM 2350 C C . HIS A 1 299 ? -18.194 -0.150 -5.652 1.00 89.62 299 HIS A C 1
ATOM 2352 O O . HIS A 1 299 ? -17.863 0.325 -4.562 1.00 89.62 299 HIS A O 1
ATOM 2358 N N . LYS A 1 300 ? -18.224 -1.465 -5.870 1.00 89.44 300 LYS A N 1
ATOM 2359 C CA . LYS A 1 300 ? -17.814 -2.443 -4.869 1.00 89.44 300 LYS A CA 1
ATOM 2360 C C . LYS A 1 300 ? -16.290 -2.454 -4.751 1.00 89.44 300 LYS A C 1
ATOM 2362 O O . LYS A 1 300 ? -15.585 -2.584 -5.749 1.00 89.44 300 LYS A O 1
ATOM 2367 N N . ILE A 1 301 ? -15.796 -2.438 -3.515 1.00 90.06 301 ILE A N 1
ATOM 2368 C CA . ILE A 1 301 ? -14.387 -2.710 -3.216 1.00 90.06 301 ILE A CA 1
ATOM 2369 C C . ILE A 1 301 ? -14.193 -4.129 -2.678 1.00 90.06 301 ILE A C 1
ATOM 2371 O O . ILE A 1 301 ? -15.067 -4.686 -2.007 1.00 90.06 301 ILE A O 1
ATOM 2375 N N . VAL A 1 302 ? -13.028 -4.706 -2.949 1.00 88.38 302 VAL A N 1
ATOM 2376 C CA . VAL A 1 302 ? -12.525 -5.922 -2.309 1.00 88.38 302 VAL A CA 1
ATOM 2377 C C . VAL A 1 302 ? -11.708 -5.494 -1.101 1.00 88.38 302 VAL A C 1
ATOM 2379 O O . VAL A 1 302 ? -10.493 -5.342 -1.152 1.00 88.38 302 VAL A O 1
ATOM 2382 N N . LEU A 1 303 ? -12.429 -5.262 -0.011 1.00 79.19 303 LEU A N 1
ATOM 2383 C CA . LEU A 1 303 ? -11.877 -4.948 1.295 1.00 79.19 303 LEU A CA 1
ATOM 2384 C C . LEU A 1 303 ? -12.807 -5.537 2.362 1.00 79.19 303 LEU A C 1
ATOM 2386 O O . LEU A 1 303 ? -13.764 -4.882 2.785 1.00 79.19 303 LEU A O 1
ATOM 2390 N N . PRO A 1 304 ? -12.597 -6.793 2.774 1.00 65.81 304 PRO A N 1
ATOM 2391 C CA . PRO A 1 304 ? -13.456 -7.400 3.770 1.00 65.81 304 PRO A CA 1
ATOM 2392 C C . PRO A 1 304 ? -13.284 -6.676 5.117 1.00 65.81 304 PRO A C 1
ATOM 2394 O O . PRO A 1 304 ? -12.193 -6.638 5.676 1.00 65.81 304 PRO A O 1
ATOM 2397 N N . TRP A 1 305 ? -14.363 -6.086 5.640 1.00 62.19 305 TRP A N 1
ATOM 2398 C CA . TRP A 1 305 ? -14.365 -5.402 6.938 1.00 62.19 305 TRP A CA 1
ATOM 2399 C C . TRP A 1 305 ? -14.598 -6.384 8.099 1.00 62.19 305 TRP A C 1
ATOM 2401 O O . TRP A 1 305 ? -15.218 -7.438 7.936 1.00 62.19 305 TRP A O 1
ATOM 2411 N N . GLY A 1 306 ? -14.143 -6.024 9.303 1.00 68.50 306 GLY A N 1
ATOM 2412 C CA . GLY A 1 306 ? -14.403 -6.793 10.525 1.00 68.50 306 GLY A CA 1
ATOM 2413 C C . GLY A 1 306 ? -13.696 -8.151 10.541 1.00 68.50 306 GLY A C 1
ATOM 2414 O O . GLY A 1 306 ? -12.518 -8.234 10.227 1.00 68.50 306 GLY A O 1
ATOM 2415 N N . GLY A 1 307 ? -14.398 -9.225 10.919 1.00 61.94 307 GLY A N 1
ATOM 2416 C CA . GLY A 1 307 ? -13.807 -10.572 10.998 1.00 61.94 307 GLY A CA 1
ATOM 2417 C C . GLY A 1 307 ? -13.261 -11.079 9.660 1.00 61.94 307 GLY A C 1
ATOM 2418 O O . GLY A 1 307 ? -12.256 -11.781 9.620 1.00 61.94 307 GLY A O 1
ATOM 2419 N N . SER A 1 308 ? -13.867 -10.668 8.549 1.00 67.00 308 SER A N 1
ATOM 2420 C CA . SER A 1 308 ? -13.453 -11.104 7.217 1.00 67.00 308 SER A CA 1
ATOM 2421 C C . SER A 1 308 ? -12.127 -10.483 6.769 1.00 67.00 308 SER A C 1
ATOM 2423 O O . SER A 1 308 ? -11.477 -11.051 5.894 1.00 67.00 308 SER A O 1
ATOM 2425 N N . SER A 1 309 ? -11.671 -9.385 7.393 1.00 74.69 309 SER A N 1
ATOM 2426 C CA . SER A 1 309 ? -10.319 -8.859 7.151 1.00 74.69 309 SER A CA 1
ATOM 2427 C C . SER A 1 309 ? -9.243 -9.868 7.556 1.00 74.69 309 SER A C 1
ATOM 2429 O O . SER A 1 309 ? -8.169 -9.878 6.969 1.00 74.69 309 SER A O 1
ATOM 2431 N N . TYR A 1 310 ? -9.545 -10.785 8.482 1.00 76.12 310 TYR A N 1
ATOM 2432 C CA . TYR A 1 310 ? -8.658 -11.869 8.916 1.00 76.12 310 TYR A CA 1
ATOM 2433 C C . TYR A 1 310 ? -8.795 -13.147 8.073 1.00 76.12 310 TYR A C 1
ATOM 2435 O O . TYR A 1 310 ? -8.355 -14.224 8.485 1.00 76.12 310 TYR A O 1
ATOM 2443 N N . SER A 1 311 ? -9.417 -13.062 6.896 1.00 82.81 311 SER A N 1
ATOM 2444 C CA . SER A 1 311 ? -9.373 -14.135 5.904 1.00 82.81 311 SER A CA 1
ATOM 2445 C C . SER A 1 311 ? -7.921 -14.417 5.500 1.00 82.81 311 SER A C 1
ATOM 2447 O O . SER A 1 311 ? -7.174 -13.500 5.145 1.00 82.81 311 SER A O 1
ATOM 2449 N N . ARG A 1 312 ? -7.502 -15.690 5.548 1.00 86.56 312 ARG A N 1
ATOM 2450 C CA . ARG A 1 312 ? -6.128 -16.089 5.195 1.00 86.56 312 ARG A CA 1
ATOM 2451 C C . ARG A 1 312 ? -5.806 -15.789 3.733 1.00 86.56 312 ARG A C 1
ATOM 2453 O O . ARG A 1 312 ? -4.698 -15.349 3.445 1.00 86.56 312 ARG A O 1
ATOM 2460 N N . SER A 1 313 ? -6.752 -16.012 2.824 1.00 89.06 313 SER A N 1
ATOM 2461 C CA . SER A 1 313 ? -6.604 -15.730 1.393 1.00 89.06 313 SER A CA 1
ATOM 2462 C C . SER A 1 313 ? -6.464 -14.232 1.125 1.00 89.06 313 SER A C 1
ATOM 2464 O O . SER A 1 313 ? -5.561 -13.838 0.391 1.00 89.06 313 SER A O 1
ATOM 2466 N N . TYR A 1 314 ? -7.280 -13.392 1.769 1.00 88.12 314 TYR A N 1
ATOM 2467 C CA . TYR A 1 314 ? -7.164 -11.936 1.655 1.00 88.12 314 TYR A CA 1
ATOM 2468 C C . TYR A 1 314 ? -5.833 -11.421 2.219 1.00 88.12 314 TYR A C 1
ATOM 2470 O O . TYR A 1 314 ? -5.101 -10.717 1.529 1.00 88.12 314 TYR A O 1
ATOM 2478 N N . GLN A 1 315 ? -5.467 -11.828 3.439 1.00 87.38 315 GLN A N 1
ATOM 2479 C CA . GLN A 1 315 ? -4.194 -11.436 4.057 1.00 87.38 315 GLN A CA 1
ATOM 2480 C C . GLN A 1 315 ? -2.991 -11.898 3.228 1.00 87.38 315 GLN A C 1
ATOM 2482 O O . GLN A 1 315 ? -2.016 -11.163 3.081 1.00 87.38 315 GLN A O 1
ATOM 2487 N N . ARG A 1 316 ? -3.070 -13.092 2.625 1.00 91.56 316 ARG A N 1
ATOM 2488 C CA . ARG A 1 316 ? -2.048 -13.587 1.698 1.00 91.56 316 ARG A CA 1
ATOM 2489 C C . ARG A 1 316 ? -1.968 -12.735 0.432 1.00 91.56 316 ARG A C 1
ATOM 2491 O O . ARG A 1 316 ? -0.859 -12.413 0.028 1.00 91.56 316 ARG A O 1
ATOM 2498 N N . LEU A 1 317 ? -3.097 -12.349 -0.164 1.00 92.69 317 LEU A N 1
ATOM 2499 C CA . LEU A 1 317 ? -3.128 -11.474 -1.342 1.00 92.69 317 LEU A CA 1
ATOM 2500 C C . LEU A 1 317 ? -2.490 -10.112 -1.039 1.00 92.69 317 LEU A C 1
ATOM 2502 O O . LEU A 1 317 ? -1.562 -9.702 -1.732 1.00 92.69 317 LEU A O 1
ATOM 2506 N N . VAL A 1 318 ? -2.931 -9.449 0.034 1.00 89.88 318 VAL A N 1
ATOM 2507 C CA . VAL A 1 318 ? -2.385 -8.149 0.457 1.00 89.88 318 VAL A CA 1
ATOM 2508 C C . VAL A 1 318 ? -0.891 -8.258 0.768 1.00 89.88 318 VAL A C 1
ATOM 2510 O O . VAL A 1 318 ? -0.122 -7.395 0.354 1.00 89.88 318 VAL A O 1
ATOM 2513 N N . GLY A 1 319 ? -0.464 -9.328 1.449 1.00 90.06 319 GLY A N 1
ATOM 2514 C CA . GLY A 1 319 ? 0.943 -9.574 1.767 1.00 90.06 319 GLY A CA 1
ATOM 2515 C C . GLY A 1 319 ? 1.817 -9.846 0.539 1.00 90.06 319 GLY A C 1
ATOM 2516 O O . GLY A 1 319 ? 2.957 -9.394 0.496 1.00 90.06 319 GLY A O 1
ATOM 2517 N N . LEU A 1 320 ? 1.297 -10.540 -0.478 1.00 93.19 320 LEU A N 1
ATOM 2518 C CA . LEU A 1 320 ? 2.008 -10.749 -1.745 1.00 93.19 320 LEU A CA 1
ATOM 2519 C C . LEU A 1 320 ? 2.189 -9.429 -2.506 1.00 93.19 320 LEU A C 1
ATOM 2521 O O . LEU A 1 320 ? 3.291 -9.152 -2.969 1.00 93.19 320 LEU A O 1
ATOM 2525 N N . LEU A 1 321 ? 1.153 -8.587 -2.571 1.00 93.56 321 LEU A N 1
ATOM 2526 C CA . LEU A 1 321 ? 1.235 -7.267 -3.211 1.00 93.56 321 LEU A CA 1
ATOM 2527 C C . LEU A 1 321 ? 2.176 -6.312 -2.467 1.00 93.56 321 LEU A C 1
ATOM 2529 O O . LEU A 1 321 ? 2.970 -5.615 -3.094 1.00 93.56 321 LEU A O 1
ATOM 2533 N N . ALA A 1 322 ? 2.144 -6.339 -1.133 1.00 90.00 322 ALA A N 1
ATOM 2534 C CA . ALA A 1 322 ? 3.078 -5.604 -0.283 1.00 90.00 322 ALA A CA 1
ATOM 2535 C C . ALA A 1 322 ? 4.542 -5.996 -0.518 1.00 90.00 322 ALA A C 1
ATOM 2537 O O . ALA A 1 322 ? 5.429 -5.155 -0.457 1.00 90.00 322 ALA A O 1
ATOM 2538 N N . ASN A 1 323 ? 4.781 -7.279 -0.798 1.00 91.00 323 ASN A N 1
ATOM 2539 C CA . ASN A 1 323 ? 6.097 -7.831 -1.107 1.00 91.00 323 ASN A CA 1
ATOM 2540 C C . ASN A 1 323 ? 6.407 -7.803 -2.616 1.00 91.00 323 ASN A C 1
ATOM 2542 O O . ASN A 1 323 ? 7.241 -8.578 -3.082 1.00 91.00 323 ASN A O 1
ATOM 2546 N N . HIS A 1 324 ? 5.711 -6.968 -3.394 1.00 92.56 324 HIS A N 1
ATOM 2547 C CA . HIS A 1 324 ? 5.931 -6.788 -4.833 1.00 92.56 324 HIS A CA 1
ATOM 2548 C C . HIS A 1 324 ? 5.860 -8.091 -5.655 1.00 92.56 324 HIS A C 1
ATOM 2550 O O . HIS A 1 324 ? 6.622 -8.293 -6.596 1.00 92.56 324 HIS A O 1
ATOM 2556 N N . THR A 1 325 ? 4.956 -9.008 -5.291 1.00 92.38 325 THR A N 1
ATOM 2557 C CA . THR A 1 325 ? 4.858 -10.348 -5.890 1.00 92.38 325 THR A CA 1
ATOM 2558 C C . THR A 1 325 ? 3.549 -10.549 -6.665 1.00 92.38 325 THR A C 1
ATOM 2560 O O . THR A 1 325 ? 2.467 -10.647 -6.082 1.00 92.38 325 THR A O 1
ATOM 2563 N N . LEU A 1 326 ? 3.656 -10.721 -7.985 1.00 93.31 326 LEU A N 1
ATOM 2564 C CA . LEU A 1 326 ? 2.551 -11.011 -8.914 1.00 93.31 326 LEU A CA 1
ATOM 2565 C C . LEU A 1 326 ? 2.653 -12.431 -9.504 1.00 93.31 326 LEU A C 1
ATOM 2567 O O . LEU A 1 326 ? 2.824 -12.598 -10.707 1.00 93.31 326 LEU A O 1
ATOM 2571 N N . ASN A 1 327 ? 2.659 -13.466 -8.660 1.00 92.06 327 ASN A N 1
ATOM 2572 C CA . ASN A 1 327 ? 2.819 -14.855 -9.113 1.00 92.06 327 ASN A CA 1
ATOM 2573 C C . ASN A 1 327 ? 1.462 -15.535 -9.382 1.00 92.06 327 ASN A C 1
ATOM 2575 O O . ASN A 1 327 ? 0.401 -14.948 -9.167 1.00 92.06 327 ASN A O 1
ATOM 2579 N N . ALA A 1 328 ? 1.481 -16.808 -9.792 1.00 92.56 328 ALA A N 1
ATOM 2580 C CA . ALA A 1 328 ? 0.261 -17.582 -10.044 1.00 92.56 328 ALA A CA 1
ATOM 2581 C C . ALA A 1 328 ? -0.712 -17.589 -8.849 1.00 92.56 328 ALA A C 1
ATOM 2583 O O . ALA A 1 328 ? -1.923 -17.505 -9.034 1.00 92.56 328 ALA A O 1
ATOM 2584 N N . THR A 1 329 ? -0.200 -17.636 -7.612 1.00 94.56 329 THR A N 1
ATOM 2585 C CA . THR A 1 329 ? -1.047 -17.547 -6.414 1.00 94.56 329 THR A CA 1
ATOM 2586 C C . THR A 1 329 ? -1.703 -16.173 -6.290 1.00 94.56 329 THR A C 1
ATOM 2588 O O . THR A 1 329 ? -2.875 -16.102 -5.932 1.00 94.56 329 THR A O 1
ATOM 2591 N N . THR A 1 330 ? -0.983 -15.088 -6.585 1.00 94.75 330 THR A N 1
ATOM 2592 C CA . THR A 1 330 ? -1.543 -13.730 -6.568 1.00 94.75 330 THR A CA 1
ATOM 2593 C C . THR A 1 330 ? -2.741 -13.624 -7.516 1.00 94.75 330 THR A C 1
ATOM 2595 O O . THR A 1 330 ? -3.813 -13.199 -7.085 1.00 94.75 330 THR A O 1
ATOM 2598 N N . TYR A 1 331 ? -2.607 -14.093 -8.762 1.00 95.06 331 TYR A N 1
ATOM 2599 C CA . TYR A 1 331 ? -3.701 -14.068 -9.742 1.00 95.06 331 TYR A CA 1
ATOM 2600 C C . TYR A 1 331 ? -4.863 -14.994 -9.365 1.00 95.06 331 TYR A C 1
ATOM 2602 O O . TYR A 1 331 ? -6.015 -14.574 -9.424 1.00 95.06 331 TYR A O 1
ATOM 2610 N N . GLN A 1 332 ? -4.586 -16.207 -8.873 1.00 94.44 332 GLN A N 1
ATOM 2611 C CA . GLN A 1 332 ? -5.625 -17.114 -8.360 1.00 94.44 332 GLN A CA 1
ATOM 2612 C C . GLN A 1 332 ? -6.429 -16.482 -7.216 1.00 94.44 332 GLN A C 1
ATOM 2614 O O . GLN A 1 332 ? -7.646 -16.643 -7.145 1.00 94.44 332 GLN A O 1
ATOM 2619 N N . LEU A 1 333 ? -5.764 -15.748 -6.318 1.00 93.81 333 LEU A N 1
ATOM 2620 C CA . LEU A 1 333 ? -6.432 -15.032 -5.234 1.00 93.81 333 LEU A CA 1
ATOM 2621 C C . LEU A 1 333 ? -7.258 -13.854 -5.766 1.00 93.81 333 LEU A C 1
ATOM 2623 O O . LEU A 1 333 ? -8.397 -13.686 -5.340 1.00 93.81 333 LEU A O 1
ATOM 2627 N N . MET A 1 334 ? -6.735 -13.069 -6.713 1.00 94.44 334 MET A N 1
ATOM 2628 C CA . MET A 1 334 ? -7.506 -12.008 -7.377 1.00 94.44 334 MET A CA 1
ATOM 2629 C C . MET A 1 334 ? -8.766 -12.569 -8.048 1.00 94.44 334 MET A C 1
ATOM 2631 O O . MET A 1 334 ? -9.853 -12.028 -7.850 1.00 94.44 334 MET A O 1
ATOM 2635 N N . GLN A 1 335 ? -8.645 -13.696 -8.752 1.00 93.00 335 GLN A N 1
ATOM 2636 C CA . GLN A 1 335 ? -9.767 -14.393 -9.373 1.00 93.00 335 GLN A CA 1
ATOM 2637 C C . GLN A 1 335 ? -10.768 -14.910 -8.331 1.00 93.00 335 GLN A C 1
ATOM 2639 O O . GLN A 1 335 ? -11.967 -14.696 -8.482 1.00 93.00 335 GLN A O 1
ATOM 2644 N N . TYR A 1 336 ? -10.297 -15.528 -7.244 1.00 90.31 336 TYR A N 1
ATOM 2645 C CA . TYR A 1 336 ? -11.149 -16.002 -6.146 1.00 90.31 336 TYR A CA 1
ATOM 2646 C C . TYR A 1 336 ? -11.999 -14.875 -5.534 1.00 90.31 336 TYR A C 1
ATOM 2648 O O . TYR A 1 336 ? -13.170 -15.077 -5.212 1.00 90.31 336 TYR A O 1
ATOM 2656 N N . TRP A 1 337 ? -11.435 -13.670 -5.418 1.00 88.19 337 TRP A N 1
ATOM 2657 C CA . TRP A 1 337 ? -12.139 -12.481 -4.929 1.00 88.19 337 TRP A CA 1
ATOM 2658 C C . TRP A 1 337 ? -12.911 -11.715 -6.020 1.00 88.19 337 TRP A C 1
ATOM 2660 O O . TRP A 1 337 ? -13.514 -10.679 -5.721 1.00 88.19 337 TRP A O 1
ATOM 2670 N N . ASN A 1 338 ? -12.939 -12.228 -7.257 1.00 91.62 338 ASN A N 1
ATOM 2671 C CA . ASN A 1 338 ? -13.520 -11.598 -8.445 1.00 91.62 338 ASN A CA 1
ATOM 2672 C C . ASN A 1 338 ? -12.996 -10.174 -8.694 1.00 91.62 338 ASN A C 1
ATOM 2674 O O . ASN A 1 338 ? -13.763 -9.291 -9.067 1.00 91.62 338 ASN A O 1
ATOM 2678 N N . VAL A 1 339 ? -11.707 -9.929 -8.450 1.00 94.31 339 VAL A N 1
ATOM 2679 C CA . VAL A 1 339 ? -11.068 -8.631 -8.699 1.00 94.31 339 VAL A CA 1
ATOM 2680 C C . VAL A 1 339 ? -11.056 -8.352 -10.200 1.00 94.31 339 VAL A C 1
ATOM 2682 O O . VAL A 1 339 ? -10.588 -9.166 -10.987 1.00 94.31 339 VAL A O 1
ATOM 2685 N N . THR A 1 340 ? -11.550 -7.177 -10.580 1.00 96.38 340 THR A N 1
ATOM 2686 C CA . THR A 1 340 ? -11.527 -6.679 -11.971 1.00 96.38 340 THR A CA 1
ATOM 2687 C C . THR A 1 340 ? -10.582 -5.497 -12.136 1.00 96.38 340 THR A C 1
ATOM 2689 O O . THR A 1 340 ? -10.006 -5.306 -13.199 1.00 96.38 340 THR A O 1
ATOM 2692 N N . HIS A 1 341 ? -10.424 -4.705 -11.074 1.00 97.81 341 HIS A N 1
ATOM 2693 C CA . HIS A 1 341 ? -9.606 -3.504 -11.070 1.00 97.81 341 HIS A CA 1
ATOM 2694 C C . HIS A 1 341 ? -8.773 -3.435 -9.794 1.00 97.81 341 HIS A C 1
ATOM 2696 O O . HIS A 1 341 ? -9.178 -3.968 -8.759 1.00 97.81 341 HIS A O 1
ATOM 2702 N N . ILE A 1 342 ? -7.643 -2.740 -9.848 1.00 97.00 342 ILE A N 1
ATOM 2703 C CA . ILE A 1 342 ? -6.802 -2.427 -8.693 1.00 97.00 342 ILE A CA 1
ATOM 2704 C C . ILE A 1 342 ? -6.674 -0.914 -8.599 1.00 97.00 342 ILE A C 1
ATOM 2706 O O . ILE A 1 342 ? -6.291 -0.257 -9.566 1.00 97.00 342 ILE A O 1
ATOM 2710 N N . TYR A 1 343 ? -7.001 -0.372 -7.433 1.00 96.50 343 TYR A N 1
ATOM 2711 C CA . TYR A 1 343 ? -6.789 1.029 -7.108 1.00 96.50 343 TYR A CA 1
ATOM 2712 C C . TYR A 1 343 ? -5.509 1.175 -6.287 1.00 96.50 343 TYR A C 1
ATOM 2714 O O . TYR A 1 343 ? -5.301 0.429 -5.328 1.00 96.50 343 TYR A O 1
ATOM 2722 N N . VAL A 1 344 ? -4.677 2.147 -6.652 1.00 95.62 344 VAL A N 1
ATOM 2723 C CA . VAL A 1 344 ? -3.502 2.558 -5.879 1.00 95.62 344 VAL A CA 1
ATOM 2724 C C . VAL A 1 344 ? -3.618 4.058 -5.630 1.00 95.62 344 VAL A C 1
ATOM 2726 O O . VAL A 1 344 ? -3.551 4.855 -6.569 1.00 95.62 344 VAL A O 1
ATOM 2729 N N . GLY A 1 345 ? -3.856 4.435 -4.372 1.00 92.88 345 GLY A N 1
ATOM 2730 C CA . GLY A 1 345 ? -3.996 5.837 -3.973 1.00 92.88 345 GLY A CA 1
ATOM 2731 C C . GLY A 1 345 ? -2.674 6.604 -3.987 1.00 92.88 345 GLY A C 1
ATOM 2732 O O . GLY A 1 345 ? -1.603 6.017 -3.860 1.00 92.88 345 GLY A O 1
ATOM 2733 N N . GLY A 1 346 ? -2.756 7.934 -4.082 1.00 89.06 346 GLY A N 1
ATOM 2734 C CA . GLY A 1 346 ? -1.569 8.800 -4.107 1.00 89.06 346 GLY A CA 1
ATOM 2735 C C . GLY A 1 346 ? -0.851 8.929 -2.759 1.00 89.06 346 GLY A C 1
ATOM 2736 O O . GLY A 1 346 ? 0.283 9.407 -2.704 1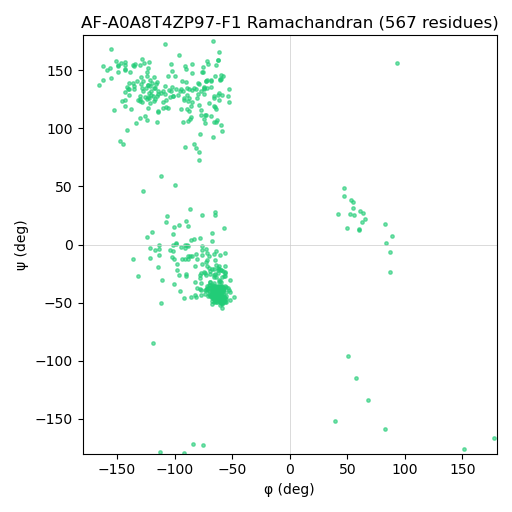.00 89.06 346 GLY A O 1
ATOM 2737 N N . ARG A 1 347 ? -1.508 8.533 -1.660 1.00 86.75 347 ARG A N 1
ATOM 2738 C CA . ARG A 1 347 ? -0.936 8.481 -0.309 1.00 86.75 347 ARG A CA 1
ATOM 2739 C C . ARG A 1 347 ? -1.453 7.270 0.459 1.00 86.75 347 ARG A C 1
ATOM 2741 O O . ARG A 1 347 ? -2.591 6.836 0.280 1.00 86.75 347 ARG A O 1
ATOM 2748 N N . VAL A 1 348 ? -0.622 6.792 1.379 1.00 83.88 348 VAL A N 1
ATOM 2749 C CA . VAL A 1 348 ? -0.943 5.723 2.328 1.00 83.88 348 VAL A CA 1
ATOM 2750 C C . VAL A 1 348 ? -0.719 6.232 3.751 1.00 83.88 348 VAL A C 1
ATOM 2752 O O . VAL A 1 348 ? 0.135 7.080 4.000 1.00 83.88 348 VAL A O 1
ATOM 2755 N N . MET A 1 349 ? -1.510 5.731 4.696 1.00 79.88 349 MET A N 1
ATOM 2756 C CA . MET A 1 349 ? -1.437 6.095 6.111 1.00 79.88 349 MET A CA 1
ATOM 2757 C C . MET A 1 349 ? -0.018 5.909 6.686 1.00 79.88 349 MET A C 1
ATOM 2759 O O . MET A 1 349 ? 0.547 4.817 6.627 1.00 79.88 349 MET A O 1
ATOM 2763 N N . HIS A 1 350 ? 0.535 6.943 7.330 1.00 66.44 350 HIS A N 1
ATOM 2764 C CA . HIS A 1 350 ? 1.915 6.956 7.851 1.00 66.44 350 HIS A CA 1
ATOM 2765 C C . HIS A 1 350 ? 1.999 6.662 9.360 1.00 66.44 350 HIS A C 1
ATOM 2767 O O . HIS A 1 350 ? 2.598 7.418 10.121 1.00 66.44 350 HIS A O 1
ATOM 2773 N N . VAL A 1 351 ? 1.381 5.576 9.830 1.00 58.78 351 VAL A N 1
ATOM 2774 C CA . VAL A 1 351 ? 1.306 5.278 11.281 1.00 58.78 351 VAL A CA 1
ATOM 2775 C C . VAL A 1 351 ? 2.379 4.273 11.741 1.00 58.78 351 VAL A C 1
ATOM 2777 O O . VAL A 1 351 ? 2.681 4.202 12.931 1.00 58.78 351 VAL A O 1
ATOM 2780 N N . ALA A 1 352 ? 3.019 3.524 10.830 1.00 54.94 352 ALA A N 1
ATOM 2781 C CA . ALA A 1 352 ? 4.127 2.620 11.166 1.00 54.94 352 ALA A CA 1
ATOM 2782 C C . ALA A 1 352 ? 5.013 2.276 9.947 1.00 54.94 352 ALA A C 1
ATOM 2784 O O . ALA A 1 352 ? 4.481 2.127 8.850 1.00 54.94 352 ALA A O 1
ATOM 2785 N N . PRO A 1 353 ? 6.323 1.994 10.129 1.00 54.66 353 PRO A N 1
ATOM 2786 C CA . PRO A 1 353 ? 7.245 1.571 9.057 1.00 54.66 353 PRO A CA 1
ATOM 2787 C C . PRO A 1 353 ? 6.941 0.179 8.459 1.00 54.66 353 PRO A C 1
ATOM 2789 O O . PRO A 1 353 ? 7.766 -0.389 7.755 1.00 54.66 353 PRO A O 1
ATOM 2792 N N . ARG A 1 354 ? 5.790 -0.415 8.792 1.00 59.69 354 ARG A N 1
ATOM 2793 C CA . ARG A 1 354 ? 5.363 -1.758 8.368 1.00 59.69 354 ARG A CA 1
ATOM 2794 C C . ARG A 1 354 ? 4.016 -1.760 7.654 1.00 59.69 354 ARG A C 1
ATOM 2796 O O . ARG A 1 354 ? 3.467 -2.835 7.425 1.00 59.69 354 ARG A O 1
ATOM 2803 N N . ILE A 1 355 ? 3.445 -0.588 7.377 1.00 67.94 355 ILE A N 1
ATOM 2804 C CA . ILE A 1 355 ? 2.210 -0.532 6.605 1.00 67.94 355 ILE A CA 1
ATOM 2805 C C . ILE A 1 355 ? 2.561 -0.923 5.165 1.00 67.94 355 ILE A C 1
ATOM 2807 O O . ILE A 1 355 ? 3.441 -0.295 4.581 1.00 67.94 355 ILE A O 1
ATOM 2811 N N . PRO A 1 356 ? 1.941 -1.980 4.616 1.00 70.62 356 PRO A N 1
ATOM 2812 C CA . PRO A 1 356 ? 2.212 -2.415 3.258 1.00 70.62 356 PRO A CA 1
ATOM 2813 C C . PRO A 1 356 ? 1.751 -1.332 2.281 1.00 70.62 356 PRO A C 1
ATOM 2815 O O . PRO A 1 356 ? 0.552 -1.162 2.084 1.00 70.62 356 PRO A O 1
ATOM 2818 N N . GLU A 1 357 ? 2.682 -0.589 1.691 1.00 83.50 357 GLU A N 1
ATOM 2819 C CA . GLU A 1 357 ? 2.409 0.324 0.581 1.00 83.50 357 GLU A CA 1
ATOM 2820 C C . GLU A 1 357 ? 2.446 -0.467 -0.728 1.00 83.50 357 GLU A C 1
ATOM 2822 O O . GLU A 1 357 ? 3.334 -1.293 -0.951 1.00 83.50 357 GLU A O 1
ATOM 2827 N N . TRP A 1 358 ? 1.448 -0.262 -1.585 1.00 90.62 358 TRP A N 1
ATOM 2828 C CA . TRP A 1 358 ? 1.438 -0.884 -2.904 1.00 90.62 358 TRP A CA 1
ATOM 2829 C C . TRP A 1 358 ? 2.143 0.040 -3.881 1.00 90.62 358 TRP A C 1
ATOM 2831 O O . TRP A 1 358 ? 1.688 1.151 -4.125 1.00 90.62 358 TRP A O 1
ATOM 2841 N N . ASN A 1 359 ? 3.253 -0.432 -4.439 1.00 91.50 359 ASN A N 1
ATOM 2842 C CA . ASN A 1 359 ? 4.011 0.326 -5.422 1.00 91.50 359 ASN A CA 1
ATOM 2843 C C . ASN A 1 359 ? 3.326 0.229 -6.793 1.00 91.50 359 ASN A C 1
ATOM 2845 O O . ASN A 1 359 ? 3.199 -0.865 -7.344 1.00 91.50 359 ASN A O 1
ATOM 2849 N N . GLN A 1 360 ? 2.920 1.362 -7.366 1.00 93.31 360 GLN A N 1
ATOM 2850 C CA . GLN A 1 360 ? 2.288 1.427 -8.685 1.00 93.31 360 GLN A CA 1
ATOM 2851 C C . GLN A 1 360 ? 3.169 0.854 -9.808 1.00 93.31 360 GLN A C 1
ATOM 2853 O O . GLN A 1 360 ? 2.646 0.321 -10.786 1.00 93.31 360 GLN A O 1
ATOM 2858 N N . LEU A 1 361 ? 4.500 0.896 -9.655 1.00 94.12 361 LEU A N 1
ATOM 2859 C CA . LEU A 1 361 ? 5.454 0.325 -10.613 1.00 94.12 361 LEU A CA 1
ATOM 2860 C C . LEU A 1 361 ? 5.343 -1.198 -10.741 1.00 94.12 361 LEU A C 1
ATOM 2862 O O . LEU A 1 361 ? 5.834 -1.751 -11.721 1.00 94.12 361 LEU A O 1
ATOM 2866 N N . LEU A 1 362 ? 4.709 -1.869 -9.775 1.00 94.19 362 LEU A N 1
ATOM 2867 C CA . LEU A 1 362 ? 4.405 -3.295 -9.862 1.00 94.19 362 LEU A CA 1
ATOM 2868 C C . LEU A 1 362 ? 3.401 -3.594 -10.987 1.00 94.19 362 LEU A C 1
ATOM 2870 O O . LEU A 1 362 ? 3.462 -4.658 -11.594 1.00 94.19 362 LEU A O 1
ATOM 2874 N N . PHE A 1 363 ? 2.477 -2.666 -11.250 1.00 95.31 363 PHE A N 1
ATOM 2875 C CA . PHE A 1 363 ? 1.401 -2.833 -12.229 1.00 95.31 363 PHE A CA 1
ATOM 2876 C C . PHE A 1 363 ? 1.706 -2.135 -13.558 1.00 95.31 363 PHE A C 1
ATOM 2878 O O . PHE A 1 363 ? 1.316 -2.623 -14.613 1.00 95.31 363 PHE A O 1
ATOM 2885 N N . LEU A 1 364 ? 2.406 -0.997 -13.525 1.00 94.31 364 LEU A N 1
ATOM 2886 C CA . LEU A 1 364 ? 2.764 -0.240 -14.729 1.00 94.31 364 LEU A CA 1
ATOM 2887 C C . LEU A 1 364 ? 3.643 -1.071 -15.667 1.00 94.31 364 LEU A C 1
ATOM 2889 O O . LEU A 1 364 ? 4.648 -1.624 -15.235 1.00 94.31 364 LEU A O 1
ATOM 2893 N N . GLY A 1 365 ? 3.310 -1.142 -16.953 1.00 91.38 365 GLY A N 1
ATOM 2894 C CA . GLY A 1 365 ? 4.042 -1.957 -17.930 1.00 91.38 365 GLY A CA 1
ATOM 2895 C C . GLY A 1 365 ? 4.076 -3.461 -17.624 1.00 91.38 365 GLY A C 1
ATOM 2896 O O . GLY A 1 365 ? 4.857 -4.178 -18.227 1.00 91.38 365 GLY A O 1
ATOM 2897 N N . ASN A 1 366 ? 3.276 -3.979 -16.687 1.00 94.94 366 ASN A N 1
ATOM 2898 C CA . ASN A 1 366 ? 3.054 -5.419 -16.596 1.00 94.94 366 ASN A CA 1
ATOM 2899 C C . ASN A 1 366 ? 1.868 -5.766 -17.516 1.00 94.94 366 ASN A C 1
ATOM 2901 O O . ASN A 1 366 ? 0.789 -5.212 -17.311 1.00 94.94 366 ASN A O 1
ATOM 2905 N N . PRO A 1 367 ? 2.009 -6.682 -18.493 1.00 93.38 367 PRO A N 1
ATOM 2906 C CA . PRO A 1 367 ? 0.973 -6.920 -19.510 1.00 93.38 367 PRO A CA 1
ATOM 2907 C C . PRO A 1 367 ? -0.337 -7.488 -18.940 1.00 93.38 367 PRO A C 1
ATOM 2909 O O . PRO A 1 367 ? -1.378 -7.456 -19.592 1.00 93.38 367 PRO A O 1
ATOM 2912 N N . ASN A 1 368 ? -0.328 -7.958 -17.691 1.00 95.19 368 ASN A N 1
ATOM 2913 C CA . ASN A 1 368 ? -1.538 -8.403 -17.006 1.00 95.19 368 ASN A CA 1
ATOM 2914 C C . ASN A 1 368 ? -2.421 -7.248 -16.522 1.00 95.19 368 ASN A C 1
ATOM 2916 O O . ASN A 1 368 ? -3.534 -7.501 -16.056 1.00 95.19 368 ASN A O 1
ATOM 2920 N N . PHE A 1 369 ? -1.935 -6.009 -16.604 1.00 95.75 369 PHE A N 1
ATOM 2921 C CA . PHE A 1 369 ? -2.618 -4.818 -16.127 1.00 95.75 369 PHE A CA 1
ATOM 2922 C C . PHE A 1 369 ? -2.640 -3.739 -17.205 1.00 95.75 369 PHE A C 1
ATOM 2924 O O . PHE A 1 369 ? -1.603 -3.330 -17.718 1.00 95.75 369 PHE A O 1
ATOM 2931 N N . ARG A 1 370 ? -3.828 -3.208 -17.496 1.00 93.94 370 ARG A N 1
ATOM 2932 C CA . ARG A 1 370 ? -3.978 -2.017 -18.336 1.00 93.94 370 ARG A CA 1
ATOM 2933 C C . ARG A 1 370 ? -4.258 -0.807 -17.461 1.00 93.94 370 ARG A C 1
ATOM 2935 O O . ARG A 1 370 ? -5.095 -0.874 -16.565 1.00 93.94 370 ARG A O 1
ATOM 2942 N N . ILE A 1 371 ? -3.603 0.322 -17.719 1.00 93.69 371 ILE A N 1
ATOM 2943 C CA . ILE A 1 371 ? -3.961 1.578 -17.049 1.00 93.69 371 ILE A CA 1
ATOM 2944 C C . ILE A 1 371 ? -5.343 1.997 -17.560 1.00 93.69 371 ILE A C 1
ATOM 2946 O O . ILE A 1 371 ? -5.487 2.381 -18.718 1.00 93.69 371 ILE A O 1
ATOM 2950 N N . ALA A 1 372 ? -6.362 1.921 -16.704 1.00 95.62 372 ALA A N 1
ATOM 2951 C CA . ALA A 1 372 ? -7.702 2.398 -17.034 1.00 95.62 372 ALA A CA 1
ATOM 2952 C C . ALA A 1 372 ? -7.759 3.928 -16.947 1.00 95.62 372 ALA A C 1
ATOM 2954 O O . ALA A 1 372 ? -8.316 4.595 -17.818 1.00 95.62 372 ALA A O 1
ATOM 2955 N N . LYS A 1 373 ? -7.153 4.486 -15.893 1.00 96.00 373 LYS A N 1
ATOM 2956 C CA . LYS A 1 373 ? -6.989 5.928 -15.702 1.00 96.00 373 LYS A CA 1
ATOM 2957 C C . LYS A 1 373 ? -5.898 6.203 -14.672 1.00 96.00 373 LYS A C 1
ATOM 2959 O O . LYS A 1 373 ? -5.825 5.526 -13.648 1.00 96.00 373 LYS A O 1
ATOM 2964 N N . ASN A 1 374 ? -5.101 7.237 -14.908 1.00 94.25 374 ASN A N 1
ATOM 2965 C CA . ASN A 1 374 ? -4.255 7.850 -13.894 1.00 94.25 374 ASN A CA 1
ATOM 2966 C C . ASN A 1 374 ? -4.564 9.349 -13.787 1.00 94.25 374 ASN A C 1
ATOM 2968 O O . ASN A 1 374 ? -4.892 10.005 -14.780 1.00 94.25 374 ASN A O 1
ATOM 2972 N N . ILE A 1 375 ? -4.476 9.883 -12.572 1.00 94.69 375 ILE A N 1
ATOM 2973 C CA . ILE A 1 375 ? -4.520 11.321 -12.296 1.00 94.69 375 ILE A CA 1
ATOM 2974 C C . ILE A 1 375 ? -3.380 11.603 -11.322 1.00 94.69 375 ILE A C 1
ATOM 2976 O O . ILE A 1 375 ? -3.463 11.252 -10.148 1.00 94.69 375 ILE A O 1
ATOM 2980 N N . GLU A 1 376 ? -2.299 12.191 -11.841 1.00 91.19 376 GLU A N 1
ATOM 2981 C CA . GLU A 1 376 ? -1.044 12.449 -11.122 1.00 91.19 376 GLU A CA 1
ATOM 2982 C C . GLU A 1 376 ? -0.487 11.200 -10.404 1.00 91.19 376 GLU A C 1
ATOM 2984 O O . GLU A 1 376 ? 0.198 10.373 -11.014 1.00 91.19 376 GLU A O 1
ATOM 2989 N N . TYR A 1 377 ? -0.784 11.059 -9.110 1.00 89.69 377 TYR A N 1
ATOM 2990 C CA . TYR A 1 377 ? -0.267 10.013 -8.226 1.00 89.69 377 TYR A CA 1
ATOM 2991 C C . TYR A 1 377 ? -1.285 8.908 -7.915 1.00 89.69 377 TYR A C 1
ATOM 2993 O O . TYR A 1 377 ? -0.920 7.930 -7.273 1.00 89.69 377 TYR A O 1
ATOM 3001 N N . SER A 1 378 ? -2.532 9.035 -8.372 1.00 94.75 378 SER A N 1
ATOM 3002 C CA . SER A 1 378 ? -3.586 8.039 -8.153 1.00 94.75 378 SER A CA 1
ATOM 3003 C C . SER A 1 378 ? -3.800 7.213 -9.424 1.00 94.75 378 SER A C 1
ATOM 3005 O O . SER A 1 378 ? -3.932 7.770 -10.521 1.00 94.75 378 SER A O 1
ATOM 3007 N N . TYR A 1 379 ? -3.846 5.887 -9.282 1.00 96.69 379 TYR A N 1
ATOM 3008 C CA . TYR A 1 379 ? -3.901 4.949 -10.405 1.00 96.69 379 TYR A CA 1
ATOM 3009 C C . TYR A 1 379 ? -5.058 3.968 -10.270 1.00 96.69 379 TYR A C 1
ATOM 3011 O O . TYR A 1 379 ? -5.328 3.429 -9.195 1.00 96.69 379 TYR A O 1
ATOM 3019 N N . LEU A 1 380 ? -5.693 3.689 -11.404 1.00 97.69 380 LEU A N 1
ATOM 3020 C CA . LEU A 1 380 ? -6.627 2.593 -11.568 1.00 97.69 380 LEU A CA 1
ATOM 3021 C C . LEU A 1 380 ? -6.135 1.672 -12.685 1.00 97.69 380 LEU A C 1
ATOM 3023 O O . LEU A 1 380 ? -5.999 2.092 -13.838 1.00 97.69 380 LEU A O 1
ATOM 3027 N N . PHE A 1 381 ? -5.922 0.410 -12.338 1.00 97.62 381 PHE A N 1
ATOM 3028 C CA . PHE A 1 381 ? -5.511 -0.643 -13.258 1.00 97.62 381 PHE A CA 1
ATOM 3029 C C . PHE A 1 381 ? -6.665 -1.612 -13.500 1.00 97.62 381 PHE A C 1
ATOM 3031 O O . PHE A 1 381 ? -7.341 -2.014 -12.557 1.00 97.62 381 PHE A O 1
ATOM 3038 N N . GLU A 1 382 ? -6.876 -2.000 -14.748 1.00 97.25 382 GLU A N 1
ATOM 3039 C CA . GLU A 1 382 ? -7.776 -3.068 -15.181 1.00 97.25 382 GLU A CA 1
ATOM 3040 C C . GLU A 1 382 ? -6.980 -4.378 -15.289 1.00 97.25 382 GLU A C 1
ATOM 3042 O O . GLU A 1 382 ? -5.887 -4.389 -15.854 1.00 97.25 382 GLU A O 1
ATOM 3047 N N . LEU A 1 383 ? -7.500 -5.474 -14.731 1.00 95.88 383 LEU A N 1
ATOM 3048 C CA . LEU A 1 383 ? -6.869 -6.798 -14.789 1.00 95.88 383 LEU A CA 1
ATOM 3049 C C . LEU A 1 383 ? -7.249 -7.509 -16.102 1.00 95.88 383 LEU A C 1
ATOM 3051 O O . LEU A 1 383 ? -8.436 -7.714 -16.348 1.00 95.88 383 LEU A O 1
ATOM 3055 N N . TYR A 1 384 ? -6.256 -7.910 -16.908 1.00 89.38 384 TYR A N 1
ATOM 3056 C CA . TYR A 1 384 ? -6.449 -8.427 -18.273 1.00 89.38 384 TYR A CA 1
ATOM 3057 C C . TYR A 1 384 ? -5.961 -9.882 -18.466 1.00 89.38 384 TYR A C 1
ATOM 3059 O O . TYR A 1 384 ? -6.766 -10.801 -18.339 1.00 89.38 384 TYR A O 1
ATOM 3067 N N . ASP A 1 385 ? -4.667 -10.113 -18.737 1.00 73.31 385 ASP A N 1
ATOM 3068 C CA . ASP A 1 385 ? -4.158 -11.382 -19.315 1.00 73.31 385 ASP A CA 1
ATOM 3069 C C . ASP A 1 385 ? -3.783 -12.484 -18.290 1.00 73.31 385 ASP A C 1
ATOM 3071 O O . ASP A 1 385 ? -3.595 -13.643 -18.646 1.00 73.31 385 ASP A O 1
ATOM 3075 N N . GLN A 1 386 ? -3.698 -12.145 -16.995 1.00 83.31 386 GLN A N 1
ATOM 3076 C CA . GLN A 1 386 ? -3.394 -13.044 -15.853 1.00 83.31 386 GLN A CA 1
ATOM 3077 C C . GLN A 1 386 ? -2.266 -14.090 -16.066 1.00 83.31 386 GLN A C 1
ATOM 3079 O O . GLN A 1 386 ? -2.243 -15.122 -15.391 1.00 83.31 386 GLN A O 1
ATOM 3084 N N . ASN A 1 387 ? -1.305 -13.833 -16.954 1.00 89.06 387 ASN A N 1
ATOM 3085 C CA . ASN A 1 387 ? -0.150 -14.676 -17.223 1.00 89.06 387 ASN A CA 1
ATOM 3086 C C . ASN A 1 387 ? 1.011 -14.348 -16.261 1.00 89.06 387 ASN A C 1
ATOM 3088 O O . ASN A 1 387 ? 1.689 -13.328 -16.425 1.00 89.06 387 ASN A O 1
ATOM 3092 N N . PRO A 1 388 ? 1.318 -15.223 -15.285 1.00 87.00 388 PRO A N 1
ATOM 3093 C CA . PRO A 1 388 ? 2.342 -14.958 -14.278 1.00 87.00 388 PRO A CA 1
ATOM 3094 C C . PRO A 1 388 ? 3.777 -15.002 -14.812 1.00 87.00 388 PRO A C 1
ATOM 3096 O O . PRO A 1 388 ? 4.692 -14.683 -14.057 1.00 87.00 388 PRO A O 1
ATOM 3099 N N . ALA A 1 389 ? 3.993 -15.419 -16.065 1.00 90.62 389 ALA A N 1
ATOM 3100 C CA . ALA A 1 389 ? 5.320 -15.460 -16.668 1.00 90.62 389 ALA A CA 1
ATOM 3101 C C . ALA A 1 389 ? 5.885 -14.059 -16.914 1.00 90.62 389 ALA A C 1
ATOM 3103 O O . ALA A 1 389 ? 7.093 -13.864 -16.841 1.00 90.62 389 ALA A O 1
ATOM 3104 N N . PHE A 1 390 ? 5.030 -13.082 -17.212 1.00 91.00 390 PHE A N 1
ATOM 3105 C CA . PHE A 1 390 ? 5.475 -11.748 -17.590 1.00 91.00 390 PHE A CA 1
ATOM 3106 C C . PHE A 1 390 ? 5.581 -10.833 -16.370 1.00 91.00 390 PHE A C 1
ATOM 3108 O O . PHE A 1 390 ? 4.620 -10.618 -15.622 1.00 91.00 390 PHE A O 1
ATOM 3115 N N . ALA A 1 391 ? 6.767 -10.260 -16.192 1.00 93.06 391 ALA A N 1
ATOM 3116 C CA . ALA A 1 391 ? 7.035 -9.266 -15.166 1.00 93.06 391 ALA A CA 1
ATOM 3117 C C . ALA A 1 391 ? 6.889 -7.844 -15.725 1.00 93.06 391 ALA A C 1
ATOM 3119 O O . ALA A 1 391 ? 6.322 -6.982 -15.052 1.00 93.06 391 ALA A O 1
ATOM 3120 N N . PHE A 1 392 ? 7.359 -7.616 -16.955 1.00 95.69 392 PHE A N 1
ATOM 3121 C CA . PHE A 1 392 ? 7.363 -6.307 -17.602 1.00 95.69 392 PHE A CA 1
ATOM 3122 C C . PHE A 1 392 ? 7.377 -6.428 -19.134 1.00 95.69 392 PHE A C 1
ATOM 3124 O O . PHE A 1 392 ? 8.047 -7.310 -19.671 1.00 95.69 392 PHE A O 1
ATOM 3131 N N . LEU A 1 393 ? 6.663 -5.529 -19.807 1.00 95.06 393 LEU A N 1
ATOM 3132 C CA . LEU A 1 393 ? 6.638 -5.326 -21.250 1.00 95.06 393 LEU A CA 1
ATOM 3133 C C . LEU A 1 393 ? 6.507 -3.823 -21.544 1.00 95.06 393 LEU A C 1
ATOM 3135 O O . LEU A 1 393 ? 5.639 -3.148 -20.989 1.00 95.06 393 LEU A O 1
ATOM 3139 N N . GLU A 1 394 ? 7.358 -3.320 -22.428 1.00 95.31 394 GLU A N 1
ATOM 3140 C CA . GLU A 1 394 ? 7.309 -1.959 -22.952 1.00 95.31 394 GLU A CA 1
ATOM 3141 C C . GLU A 1 394 ? 7.574 -1.974 -24.456 1.00 95.31 394 GLU A C 1
ATOM 3143 O O . GLU A 1 394 ? 8.662 -2.350 -24.899 1.00 95.31 394 GLU A O 1
ATOM 3148 N N . ASP A 1 395 ? 6.568 -1.547 -25.209 1.00 93.81 395 ASP A N 1
ATOM 3149 C CA . ASP A 1 395 ? 6.551 -1.426 -26.668 1.00 93.81 395 ASP A CA 1
ATOM 3150 C C . ASP A 1 395 ? 6.460 0.042 -27.130 1.00 93.81 395 ASP A C 1
ATOM 3152 O O . ASP A 1 395 ? 6.446 0.329 -28.320 1.00 93.81 395 ASP A O 1
ATOM 3156 N N . PHE A 1 396 ? 6.393 0.998 -26.192 1.00 94.38 396 PHE A N 1
ATOM 3157 C CA . PHE A 1 396 ? 6.280 2.430 -26.471 1.00 94.38 396 PHE A CA 1
ATOM 3158 C C . PHE A 1 396 ? 5.138 2.813 -27.428 1.00 94.38 396 PHE A C 1
ATOM 3160 O O . PHE A 1 396 ? 5.189 3.889 -28.025 1.00 94.38 396 PHE A O 1
ATOM 3167 N N . GLU A 1 397 ? 4.064 2.019 -27.515 1.00 93.00 397 GLU A N 1
ATOM 3168 C CA . GLU A 1 397 ? 2.887 2.297 -28.364 1.00 93.00 397 GLU A CA 1
ATOM 3169 C C . GLU A 1 397 ? 1.949 3.373 -27.785 1.00 93.00 397 GLU A C 1
ATOM 3171 O O . GLU A 1 397 ? 0.744 3.434 -28.040 1.00 93.00 397 GLU A O 1
ATOM 3176 N N . HIS A 1 398 ? 2.509 4.250 -26.962 1.00 89.94 398 HIS A N 1
ATOM 3177 C CA . HIS A 1 398 ? 1.826 5.328 -26.277 1.00 89.94 398 HIS A CA 1
ATOM 3178 C C . HIS A 1 398 ? 2.521 6.670 -26.544 1.00 89.94 398 HIS A C 1
ATOM 3180 O O . HIS A 1 398 ? 3.719 6.727 -26.813 1.00 89.94 398 HIS A O 1
ATOM 3186 N N . GLU A 1 399 ? 1.794 7.780 -26.412 1.00 87.88 399 GLU A N 1
ATOM 3187 C CA . GLU A 1 399 ? 2.274 9.107 -26.832 1.00 87.88 399 GLU A CA 1
ATOM 3188 C C . GLU A 1 399 ? 3.528 9.584 -26.069 1.00 87.88 399 GLU A C 1
ATOM 3190 O O . GLU A 1 399 ? 4.413 10.224 -26.640 1.00 87.88 399 GLU A O 1
ATOM 3195 N N . GLN A 1 400 ? 3.623 9.285 -24.769 1.00 92.38 400 GLN A N 1
ATOM 3196 C CA . GLN A 1 400 ? 4.690 9.792 -23.903 1.00 92.38 400 GLN A CA 1
ATOM 3197 C C . GLN A 1 400 ? 5.656 8.688 -23.480 1.00 92.38 400 GLN A C 1
ATOM 3199 O O . GLN A 1 400 ? 5.270 7.756 -22.785 1.00 92.38 400 GLN A O 1
ATOM 3204 N N . TRP A 1 401 ? 6.948 8.847 -23.781 1.00 93.75 401 TRP A N 1
ATOM 3205 C CA . TRP A 1 401 ? 7.988 7.856 -23.451 1.00 93.75 401 TRP A CA 1
ATOM 3206 C C . TRP A 1 401 ? 8.100 7.526 -21.952 1.00 93.75 401 TRP A C 1
ATOM 3208 O O . TRP A 1 401 ? 8.621 6.478 -21.581 1.00 93.75 401 TRP A O 1
ATOM 3218 N N . ASN A 1 402 ? 7.638 8.422 -21.078 1.00 93.06 402 ASN A N 1
ATOM 3219 C CA . ASN A 1 402 ? 7.694 8.283 -19.626 1.00 93.06 402 ASN A CA 1
ATOM 3220 C C . ASN A 1 402 ? 6.366 7.843 -18.987 1.00 93.06 402 ASN A C 1
ATOM 3222 O O . ASN A 1 402 ? 6.273 7.839 -17.758 1.00 93.06 402 ASN A O 1
ATOM 3226 N N . GLN A 1 403 ? 5.357 7.450 -19.774 1.00 89.94 403 GLN A N 1
ATOM 3227 C CA . GLN A 1 403 ? 4.043 7.036 -19.262 1.00 89.94 403 GLN A CA 1
ATOM 3228 C C . GLN A 1 403 ? 4.142 5.861 -18.274 1.00 89.94 403 GLN A C 1
ATOM 3230 O O . GLN A 1 403 ? 3.497 5.863 -17.225 1.00 89.94 403 GLN A O 1
ATOM 3235 N N . ASN A 1 404 ? 5.034 4.911 -18.546 1.00 91.56 404 ASN A N 1
ATOM 3236 C CA . ASN A 1 404 ? 5.354 3.789 -17.666 1.00 91.56 404 ASN A CA 1
ATOM 3237 C C . ASN A 1 404 ? 6.439 4.120 -16.620 1.00 91.56 404 ASN A C 1
ATOM 3239 O O . ASN A 1 404 ? 7.191 3.241 -16.197 1.00 91.56 404 ASN A O 1
ATOM 3243 N N . TRP A 1 405 ? 6.516 5.381 -16.176 1.00 93.00 405 TRP A N 1
ATOM 3244 C CA . TRP A 1 405 ? 7.418 5.867 -15.119 1.00 93.00 405 TRP A CA 1
ATOM 3245 C C . TRP A 1 405 ? 8.919 5.718 -15.403 1.00 93.00 405 TRP A C 1
ATOM 3247 O O . TRP A 1 405 ? 9.744 5.641 -14.484 1.00 93.00 405 TRP A O 1
ATOM 3257 N N . TRP A 1 406 ? 9.296 5.746 -16.677 1.00 95.31 406 TRP A N 1
ATOM 3258 C CA . TRP A 1 406 ? 10.689 5.935 -17.051 1.00 95.31 406 TRP A CA 1
ATOM 3259 C C . TRP A 1 406 ? 11.183 7.302 -16.573 1.00 95.31 406 TRP A C 1
ATOM 3261 O O . TRP A 1 406 ? 10.562 8.337 -16.817 1.00 95.31 406 TRP A O 1
ATO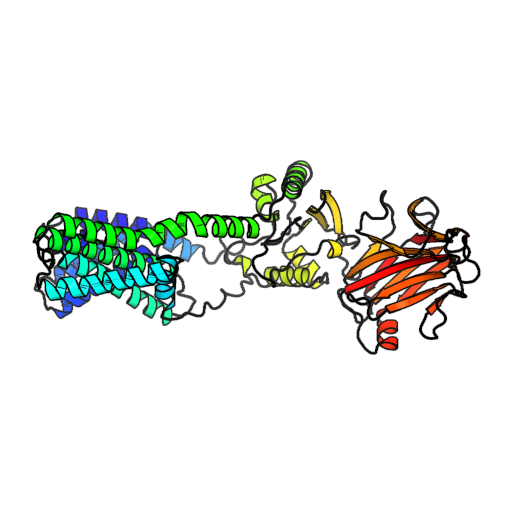M 3271 N N . LYS A 1 407 ? 12.313 7.304 -15.870 1.00 96.56 407 LYS A N 1
ATOM 3272 C CA . LYS A 1 407 ? 13.010 8.516 -15.431 1.00 96.56 407 LYS A CA 1
ATOM 3273 C C . LYS A 1 407 ? 14.207 8.753 -16.329 1.00 96.56 407 LYS A C 1
ATOM 3275 O O . LYS A 1 407 ? 14.740 7.805 -16.898 1.00 96.56 407 LYS A O 1
ATOM 3280 N N . ASN A 1 408 ? 14.654 9.998 -16.425 1.00 96.62 408 ASN A N 1
ATOM 3281 C CA . ASN A 1 408 ? 15.878 10.341 -17.130 1.00 96.62 408 ASN A CA 1
ATOM 3282 C C . ASN A 1 408 ? 16.872 11.057 -16.218 1.00 96.62 408 ASN A C 1
ATOM 3284 O O . ASN A 1 408 ? 16.490 11.646 -15.215 1.00 96.62 408 ASN A O 1
ATOM 3288 N N . ASP A 1 409 ? 18.145 10.989 -16.589 1.00 96.31 409 ASP A N 1
ATOM 3289 C CA . ASP A 1 409 ? 19.220 11.795 -16.023 1.00 96.31 409 ASP A CA 1
ATOM 3290 C C . ASP A 1 409 ? 20.208 12.172 -17.135 1.00 96.31 409 ASP A C 1
ATOM 3292 O O . ASP A 1 409 ? 20.419 11.415 -18.086 1.00 96.31 409 ASP A O 1
ATOM 3296 N N . LEU A 1 410 ? 20.848 13.330 -16.990 1.00 95.12 410 LEU A N 1
ATOM 3297 C CA . LEU A 1 410 ? 21.919 13.799 -17.865 1.00 95.12 410 LEU A CA 1
ATOM 3298 C C . LEU A 1 410 ? 23.196 13.968 -17.038 1.00 95.12 410 LEU A C 1
ATOM 3300 O O . LEU A 1 410 ? 23.194 14.658 -16.019 1.00 95.12 410 LEU A O 1
ATOM 3304 N N . PHE A 1 411 ? 24.293 13.373 -17.497 1.00 92.38 411 PHE A N 1
ATOM 3305 C CA . PHE A 1 411 ? 25.618 13.517 -16.902 1.00 92.38 411 PHE A CA 1
ATOM 3306 C C . PHE A 1 411 ? 26.585 14.160 -17.894 1.00 92.38 411 PHE A C 1
ATOM 3308 O O . PHE A 1 411 ? 26.560 13.864 -19.087 1.00 92.38 411 PHE A O 1
ATOM 3315 N N . GLY A 1 412 ? 27.491 14.994 -17.384 1.00 89.94 412 GLY A N 1
ATOM 3316 C CA . GLY A 1 412 ? 28.483 15.686 -18.205 1.00 89.94 412 GLY A CA 1
ATOM 3317 C C . GLY A 1 412 ? 27.943 16.960 -18.858 1.00 89.94 412 GLY A C 1
ATOM 3318 O O . GLY A 1 412 ? 26.997 17.573 -18.363 1.00 89.94 412 GLY A O 1
ATOM 3319 N N . LYS A 1 413 ? 28.597 17.396 -19.938 1.00 88.19 413 LYS A N 1
ATOM 3320 C CA . LYS A 1 413 ? 28.283 18.643 -20.649 1.00 88.19 413 LYS A CA 1
ATOM 3321 C C . LYS A 1 413 ? 27.792 18.318 -22.049 1.00 88.19 413 LYS A C 1
ATOM 3323 O O . LYS A 1 413 ? 28.573 17.965 -22.931 1.00 88.19 413 LYS A O 1
ATOM 3328 N N . GLY A 1 414 ? 26.489 18.451 -22.243 1.00 91.50 414 GLY A N 1
ATOM 3329 C CA . GLY A 1 414 ? 25.862 18.142 -23.510 1.00 91.50 414 GLY A CA 1
ATOM 3330 C C . GLY A 1 414 ? 24.356 18.316 -23.480 1.00 91.50 414 GLY A C 1
ATOM 3331 O O . GLY A 1 414 ? 23.794 18.902 -22.555 1.00 91.50 414 GLY A O 1
ATOM 3332 N N . ILE A 1 415 ? 23.714 17.791 -24.513 1.00 94.12 415 ILE A N 1
ATOM 3333 C CA . ILE A 1 415 ? 22.266 17.749 -24.669 1.00 94.12 415 ILE A CA 1
ATOM 3334 C C . ILE A 1 415 ? 21.876 16.282 -24.813 1.00 94.12 415 ILE A C 1
ATOM 3336 O O . ILE A 1 415 ? 22.525 15.532 -25.541 1.00 94.12 415 ILE A O 1
ATOM 3340 N N . GLY A 1 416 ? 20.816 15.874 -24.127 1.00 95.19 416 GLY A N 1
ATOM 3341 C CA . GLY A 1 416 ? 20.234 14.549 -24.271 1.00 95.19 416 GLY A CA 1
ATOM 3342 C C . GLY A 1 416 ? 18.717 14.634 -24.265 1.00 95.19 416 GLY A C 1
ATOM 3343 O O . GLY A 1 416 ? 18.148 15.540 -23.651 1.00 95.19 416 GLY A O 1
ATOM 3344 N N . ASN A 1 417 ? 18.070 13.732 -24.994 1.00 97.12 417 ASN A N 1
ATOM 3345 C CA . ASN A 1 417 ? 16.617 13.719 -25.114 1.00 97.12 417 ASN A CA 1
ATOM 3346 C C . ASN A 1 417 ? 16.082 12.298 -25.308 1.00 97.12 417 ASN A C 1
ATOM 3348 O O . ASN A 1 417 ? 16.742 11.472 -25.939 1.00 97.12 417 ASN A O 1
ATOM 3352 N N . ALA A 1 418 ? 14.875 12.056 -24.800 1.00 97.25 418 ALA A N 1
ATOM 3353 C CA . ALA A 1 418 ? 14.089 10.846 -25.002 1.00 97.25 418 ALA A CA 1
ATOM 3354 C C . ALA A 1 418 ? 12.736 11.226 -25.613 1.00 97.25 418 ALA A C 1
ATOM 3356 O O . ALA A 1 418 ? 12.063 12.133 -25.122 1.00 97.25 418 ALA A O 1
ATOM 3357 N N . THR A 1 419 ? 12.339 10.550 -26.689 1.00 97.06 419 THR A N 1
ATOM 3358 C CA . THR A 1 419 ? 11.036 10.745 -27.349 1.00 97.06 419 THR A CA 1
ATOM 3359 C C . THR A 1 419 ? 10.567 9.449 -27.988 1.00 97.06 419 THR A C 1
ATOM 3361 O O . THR A 1 419 ? 11.406 8.658 -28.406 1.00 97.06 419 THR A O 1
ATOM 3364 N N . VAL A 1 420 ? 9.259 9.272 -28.154 1.00 96.88 420 VAL A N 1
ATOM 3365 C CA . VAL A 1 420 ? 8.715 8.173 -28.963 1.00 96.88 420 VAL A CA 1
ATOM 3366 C C . VAL A 1 420 ? 8.814 8.526 -30.451 1.00 96.88 420 VAL A C 1
ATOM 3368 O O . VAL A 1 420 ? 8.600 9.681 -30.839 1.00 96.88 420 VAL A O 1
ATOM 3371 N N . LYS A 1 421 ? 9.197 7.553 -31.280 1.00 95.81 421 LYS A N 1
ATOM 3372 C CA . LYS A 1 421 ? 9.265 7.658 -32.740 1.00 95.81 421 LYS A CA 1
ATOM 3373 C C . LYS A 1 421 ? 8.558 6.485 -33.404 1.00 95.81 421 LYS A C 1
ATOM 3375 O O . LYS A 1 421 ? 8.910 5.340 -33.144 1.00 95.81 421 LYS A O 1
ATOM 3380 N N . GLU A 1 422 ? 7.612 6.810 -34.275 1.00 94.06 422 GLU A N 1
ATOM 3381 C CA . GLU A 1 422 ? 6.876 5.868 -35.123 1.00 94.06 422 GLU A CA 1
ATOM 3382 C C . GLU A 1 422 ? 7.780 5.290 -36.229 1.00 94.06 422 GLU A C 1
ATOM 3384 O O . GLU A 1 422 ? 8.770 5.922 -36.616 1.00 94.06 422 GLU A O 1
ATOM 3389 N N . ASP A 1 423 ? 7.434 4.102 -36.729 1.00 90.88 423 ASP A N 1
ATOM 3390 C CA . ASP A 1 423 ? 8.059 3.402 -37.866 1.00 90.88 423 ASP A CA 1
ATOM 3391 C C . ASP A 1 423 ? 9.558 3.053 -37.722 1.00 90.88 423 ASP A C 1
ATOM 3393 O O . ASP A 1 423 ? 10.216 2.688 -38.700 1.00 90.88 423 ASP A O 1
ATOM 3397 N N . LEU A 1 424 ? 10.122 3.147 -36.513 1.00 90.38 424 LEU A N 1
ATOM 3398 C CA . LEU A 1 424 ? 11.549 2.891 -36.238 1.00 90.38 424 LEU A CA 1
ATOM 3399 C C . LEU A 1 424 ? 11.788 1.772 -35.209 1.00 90.38 424 LEU A C 1
ATOM 3401 O O . LEU A 1 424 ? 12.941 1.410 -34.950 1.00 90.38 424 LEU A O 1
ATOM 3405 N N . GLY A 1 425 ? 10.713 1.210 -34.653 1.00 87.00 425 GLY A N 1
ATOM 3406 C CA . GLY A 1 425 ? 10.732 0.073 -33.742 1.00 87.00 425 GLY A CA 1
ATOM 3407 C C . GLY A 1 425 ? 10.779 -1.289 -34.429 1.00 87.00 425 GLY A C 1
ATOM 3408 O O . GLY A 1 425 ? 10.982 -1.429 -35.642 1.00 87.00 425 GLY A O 1
ATOM 3409 N N . TYR A 1 426 ? 10.623 -2.329 -33.621 1.00 89.12 426 TYR A N 1
ATOM 3410 C CA . TYR A 1 426 ? 10.607 -3.712 -34.064 1.00 89.12 426 TYR A CA 1
ATOM 3411 C C . TYR A 1 426 ? 9.407 -4.002 -34.984 1.00 89.12 426 TYR A C 1
ATOM 3413 O O . TYR A 1 426 ? 8.254 -3.967 -34.577 1.00 89.12 426 TYR A O 1
ATOM 3421 N N . ASN A 1 427 ? 9.670 -4.363 -36.243 1.00 90.12 427 ASN A N 1
ATOM 3422 C CA . ASN A 1 427 ? 8.645 -4.535 -37.289 1.00 90.12 427 ASN A CA 1
ATOM 3423 C C . ASN A 1 427 ? 7.879 -3.247 -37.659 1.00 90.12 427 ASN A C 1
ATOM 3425 O O . ASN A 1 427 ? 6.759 -3.333 -38.161 1.00 90.12 427 ASN A O 1
ATOM 3429 N N . GLY A 1 428 ? 8.491 -2.071 -37.477 1.00 86.12 428 GLY A N 1
ATOM 3430 C CA . GLY A 1 428 ? 7.880 -0.786 -37.844 1.00 86.12 428 GLY A CA 1
ATOM 3431 C C . GLY A 1 428 ? 6.914 -0.229 -36.794 1.00 86.12 428 GLY A C 1
ATOM 3432 O O . GLY A 1 428 ? 6.109 0.636 -37.112 1.00 86.12 428 GLY A O 1
ATOM 3433 N N . SER A 1 429 ? 6.983 -0.726 -35.563 1.00 92.75 429 SER A N 1
ATOM 3434 C CA . SER A 1 429 ? 6.325 -0.169 -34.378 1.00 92.75 429 SER A CA 1
ATOM 3435 C C . SER A 1 429 ? 6.884 1.197 -33.972 1.00 92.75 429 SER A C 1
ATOM 3437 O O . SER A 1 429 ? 7.883 1.702 -34.513 1.00 92.75 429 SER A O 1
ATOM 3439 N N . SER A 1 430 ? 6.239 1.783 -32.969 1.00 95.12 430 SER A N 1
ATOM 3440 C CA . SER A 1 430 ? 6.797 2.888 -32.202 1.00 95.12 430 SER A CA 1
ATOM 3441 C C . SER A 1 430 ? 8.043 2.434 -31.432 1.00 95.12 430 SER A C 1
ATOM 3443 O O . SER A 1 430 ? 8.239 1.264 -31.140 1.00 95.12 430 SER A O 1
ATOM 3445 N N . SER A 1 431 ? 8.950 3.358 -31.127 1.00 96.12 431 SER A N 1
ATOM 3446 C CA . SER A 1 431 ? 10.157 3.058 -30.350 1.00 96.12 431 SER A CA 1
ATOM 3447 C C . SER A 1 431 ? 10.606 4.248 -29.524 1.00 96.12 431 SER A C 1
ATOM 3449 O O . SER A 1 431 ? 10.376 5.409 -29.878 1.00 96.12 431 SER A O 1
ATOM 3451 N N . LEU A 1 432 ? 11.309 3.975 -28.431 1.00 97.44 432 LEU A N 1
ATOM 3452 C CA . LEU A 1 432 ? 12.023 4.994 -27.682 1.00 97.44 432 LEU A CA 1
ATOM 3453 C C . LEU A 1 432 ? 13.269 5.420 -28.457 1.00 97.44 432 LEU A C 1
ATOM 3455 O O . LEU A 1 432 ? 14.243 4.677 -28.536 1.00 97.44 432 LEU A O 1
ATOM 3459 N N . MET A 1 433 ? 13.266 6.655 -28.953 1.00 97.44 433 MET A N 1
ATOM 3460 C CA . MET A 1 433 ? 14.454 7.322 -29.468 1.00 97.44 433 MET A CA 1
ATOM 3461 C C . MET A 1 433 ? 15.190 8.030 -28.329 1.00 97.44 433 MET A C 1
ATOM 3463 O O . MET A 1 433 ? 14.690 9.004 -27.758 1.00 97.44 433 MET A O 1
ATOM 3467 N N . LEU A 1 434 ? 16.402 7.572 -28.041 1.00 97.44 434 LEU A N 1
ATOM 3468 C CA . LEU A 1 434 ? 17.333 8.162 -27.091 1.00 97.44 434 LEU A CA 1
ATOM 3469 C C . LEU A 1 434 ? 18.439 8.895 -27.850 1.00 97.44 434 LEU A C 1
ATOM 3471 O O . LEU A 1 434 ? 19.030 8.348 -28.778 1.00 97.44 434 LEU A O 1
ATOM 3475 N N . THR A 1 435 ? 18.744 10.126 -27.445 1.00 97.69 435 THR A N 1
ATOM 3476 C CA . THR A 1 435 ? 19.829 10.911 -28.044 1.00 97.69 435 THR A CA 1
ATOM 3477 C C . THR A 1 435 ? 20.770 11.463 -26.988 1.00 97.69 435 THR A C 1
ATOM 3479 O O . THR A 1 435 ? 20.330 11.855 -25.906 1.00 97.69 435 THR A O 1
ATOM 3482 N N . ALA A 1 436 ? 22.059 11.518 -27.314 1.00 97.00 436 ALA A N 1
ATOM 3483 C CA . ALA A 1 436 ? 23.079 12.174 -26.505 1.00 97.00 436 ALA A CA 1
ATOM 3484 C C . ALA A 1 436 ? 24.078 12.886 -27.417 1.00 97.00 436 ALA A C 1
ATOM 3486 O O . ALA A 1 436 ? 24.488 12.336 -28.436 1.00 97.00 436 ALA A O 1
ATOM 3487 N N . GLN A 1 437 ? 24.439 14.115 -27.058 1.00 96.38 437 GLN A N 1
ATOM 3488 C CA . GLN A 1 437 ? 25.427 14.908 -27.774 1.00 96.38 437 GLN A CA 1
ATOM 3489 C C . GLN A 1 437 ? 26.273 15.725 -26.790 1.00 96.38 437 GLN A C 1
ATOM 3491 O O . GLN A 1 437 ? 25.734 16.559 -26.062 1.00 96.38 437 GLN A O 1
ATOM 3496 N N . ALA A 1 438 ? 27.580 15.509 -26.758 1.00 93.12 438 ALA A N 1
ATOM 3497 C CA . ALA A 1 438 ? 28.552 16.284 -26.019 1.00 93.12 438 ALA A CA 1
ATOM 3498 C C . ALA A 1 438 ? 28.740 17.655 -26.668 1.00 93.12 438 ALA A C 1
ATOM 3500 O O . ALA A 1 438 ? 28.744 17.820 -27.886 1.00 93.12 438 ALA A O 1
ATOM 3501 N N . THR A 1 439 ? 28.894 18.672 -25.829 1.00 89.44 439 THR A N 1
ATOM 3502 C CA . THR A 1 439 ? 29.123 20.047 -26.279 1.00 89.44 439 THR A CA 1
ATOM 3503 C C . THR A 1 439 ? 30.444 20.541 -25.721 1.00 89.44 439 THR A C 1
ATOM 3505 O O . THR A 1 439 ? 30.654 20.481 -24.507 1.00 89.44 439 THR A O 1
ATOM 3508 N N . SER A 1 440 ? 31.317 21.082 -26.573 1.00 78.75 440 SER A N 1
ATOM 3509 C CA . SER A 1 440 ? 32.509 21.784 -26.098 1.00 78.75 440 SER A CA 1
ATOM 3510 C C . SER A 1 440 ? 32.140 23.088 -25.404 1.00 78.75 440 SER A C 1
ATOM 3512 O O . SER A 1 440 ? 31.354 23.890 -25.907 1.00 78.75 440 SER A O 1
ATOM 3514 N N . SER A 1 441 ? 32.771 23.331 -24.257 1.00 70.19 441 SER A N 1
ATOM 3515 C CA . SER A 1 441 ? 32.807 24.647 -23.625 1.00 70.19 441 SER A CA 1
ATOM 3516 C C . SER A 1 441 ? 34.193 25.254 -23.818 1.00 70.19 441 SER A C 1
ATOM 3518 O O . SER A 1 441 ? 35.197 24.555 -23.731 1.00 70.19 441 SER A O 1
ATOM 3520 N N . ILE A 1 442 ? 34.267 26.577 -23.987 1.00 66.94 442 ILE A N 1
ATOM 3521 C CA . ILE A 1 442 ? 35.531 27.336 -24.096 1.00 66.94 442 ILE A CA 1
ATOM 3522 C C . ILE A 1 442 ? 36.448 27.094 -22.876 1.00 66.94 442 ILE A C 1
ATOM 3524 O O . ILE A 1 442 ? 37.663 27.251 -22.955 1.00 66.94 442 ILE A O 1
ATOM 3528 N N . THR A 1 443 ? 35.866 26.703 -21.741 1.00 63.81 443 THR A N 1
ATOM 3529 C CA . THR A 1 443 ? 36.555 26.488 -20.463 1.00 63.81 443 THR A CA 1
ATOM 3530 C C . THR A 1 443 ? 36.836 25.028 -20.121 1.00 63.81 443 THR A C 1
ATOM 3532 O O . THR A 1 443 ? 37.469 24.780 -19.098 1.00 63.81 443 THR A O 1
ATOM 3535 N N . ASP A 1 444 ? 36.359 24.064 -20.913 1.00 60.97 444 ASP A N 1
ATOM 3536 C CA . ASP A 1 444 ? 36.454 22.647 -20.561 1.00 60.97 444 ASP A CA 1
ATOM 3537 C C . ASP A 1 444 ? 36.491 21.768 -21.814 1.00 60.97 444 ASP A C 1
ATOM 3539 O O . ASP A 1 444 ? 35.539 21.742 -22.597 1.00 60.97 444 ASP A O 1
ATOM 3543 N N . TRP A 1 445 ? 37.615 21.077 -22.000 1.00 64.25 445 TRP A N 1
ATOM 3544 C CA . TRP A 1 445 ? 37.901 20.253 -23.179 1.00 64.25 445 TRP A CA 1
ATOM 3545 C C . TRP A 1 445 ? 37.458 18.795 -23.013 1.00 64.25 445 TRP A C 1
ATOM 3547 O O . TRP A 1 445 ? 37.580 18.015 -23.955 1.00 64.25 445 TRP A O 1
ATOM 3557 N N . ASP A 1 446 ? 36.941 18.418 -21.840 1.00 70.38 446 ASP A N 1
ATOM 3558 C CA . ASP A 1 446 ? 36.441 17.070 -21.577 1.00 70.38 446 ASP A CA 1
ATOM 3559 C C . ASP A 1 446 ? 35.029 16.916 -22.190 1.00 70.38 446 ASP A C 1
ATOM 3561 O O . ASP A 1 446 ? 34.004 17.061 -21.521 1.00 70.38 446 ASP A O 1
ATOM 3565 N N . MET A 1 447 ? 34.977 16.681 -23.508 1.00 78.44 447 MET A N 1
ATOM 3566 C CA . MET A 1 447 ? 33.751 16.394 -24.264 1.00 78.44 447 MET A CA 1
ATOM 3567 C C . MET A 1 447 ? 33.185 15.043 -23.821 1.00 78.44 447 MET A C 1
ATOM 3569 O O . MET A 1 447 ? 33.618 13.994 -24.285 1.00 78.44 447 MET A O 1
ATOM 3573 N N . LYS A 1 448 ? 32.273 15.065 -22.847 1.00 88.38 448 LYS A N 1
ATOM 3574 C CA . LYS A 1 448 ? 31.615 13.866 -22.318 1.00 88.38 448 LYS A CA 1
ATOM 3575 C C . LYS A 1 448 ? 30.170 14.193 -21.987 1.00 88.38 448 LYS A C 1
ATOM 3577 O O . LYS A 1 448 ? 29.906 15.092 -21.183 1.00 88.38 448 LYS A O 1
ATOM 3582 N N . CYS A 1 449 ? 29.248 13.442 -22.566 1.00 92.81 449 CYS A N 1
ATOM 3583 C CA . CYS A 1 449 ? 27.826 13.518 -22.267 1.00 92.81 449 CYS A CA 1
ATOM 3584 C C . CYS A 1 449 ? 27.271 12.104 -22.134 1.00 92.81 449 CYS A C 1
ATOM 3586 O O . CYS A 1 449 ? 27.552 11.251 -22.967 1.00 92.81 449 CYS A O 1
ATOM 3588 N N . ALA A 1 450 ? 26.487 11.852 -21.091 1.00 94.69 450 ALA A N 1
ATOM 3589 C CA . ALA A 1 450 ? 25.736 10.617 -20.953 1.00 94.69 450 ALA A CA 1
ATOM 3590 C C . ALA A 1 450 ? 24.279 10.948 -20.673 1.00 94.69 450 ALA A C 1
ATOM 3592 O O . ALA A 1 450 ? 23.971 11.615 -19.683 1.00 94.69 450 ALA A O 1
ATOM 3593 N N . TYR A 1 451 ? 23.387 10.460 -21.523 1.00 97.25 451 TYR A N 1
ATOM 3594 C CA . TYR A 1 451 ? 21.957 10.554 -21.289 1.00 97.25 451 TYR A CA 1
ATOM 3595 C C . TYR A 1 451 ? 21.418 9.178 -20.923 1.00 97.25 451 TYR A C 1
ATOM 3597 O O . TYR A 1 451 ? 21.644 8.197 -21.635 1.00 97.25 451 TYR A O 1
ATOM 3605 N N . ARG A 1 452 ? 20.755 9.106 -19.770 1.00 96.50 452 ARG A N 1
ATOM 3606 C CA . ARG A 1 452 ? 20.284 7.867 -19.158 1.00 96.50 452 ARG A CA 1
ATOM 3607 C C . ARG A 1 452 ? 18.773 7.893 -19.045 1.00 96.50 452 ARG A C 1
ATOM 3609 O O . ARG A 1 452 ? 18.233 8.864 -18.531 1.00 96.50 452 ARG A O 1
ATOM 3616 N N . VAL A 1 453 ? 18.125 6.795 -19.414 1.00 97.75 453 VAL A N 1
ATOM 3617 C CA . VAL A 1 453 ? 16.730 6.493 -19.078 1.00 97.75 453 VAL A CA 1
ATOM 3618 C C . VAL A 1 453 ? 16.702 5.239 -18.211 1.00 97.75 453 VAL A C 1
ATOM 3620 O O . VAL A 1 453 ? 17.437 4.292 -18.476 1.00 97.75 453 VAL A O 1
ATOM 3623 N N . TYR A 1 454 ? 15.929 5.238 -17.127 1.00 97.31 454 TYR A N 1
ATOM 3624 C CA . TYR A 1 454 ? 15.935 4.140 -16.165 1.00 97.31 454 TYR A CA 1
ATOM 3625 C C . TYR A 1 454 ? 14.610 3.953 -15.437 1.00 97.31 454 TYR A C 1
ATOM 3627 O O . TYR A 1 454 ? 13.809 4.882 -15.302 1.00 97.31 454 TYR A O 1
ATOM 3635 N N . ARG A 1 455 ? 14.417 2.737 -14.926 1.00 96.00 455 ARG A N 1
ATOM 3636 C CA . ARG A 1 455 ? 13.239 2.335 -14.164 1.00 96.00 455 ARG A CA 1
ATOM 3637 C C . ARG A 1 455 ? 13.552 1.146 -13.244 1.00 96.00 455 ARG A C 1
ATOM 3639 O O . ARG A 1 455 ? 14.424 0.336 -13.544 1.00 96.00 455 ARG A O 1
ATOM 3646 N N . GLU A 1 456 ? 12.830 1.038 -12.128 1.00 96.44 456 GLU A N 1
ATOM 3647 C CA . GLU A 1 456 ? 12.818 -0.171 -11.294 1.00 96.44 456 GLU A CA 1
ATOM 3648 C C . GLU A 1 456 ? 11.835 -1.221 -11.835 1.00 96.44 456 GLU A C 1
ATOM 3650 O O . GLU A 1 456 ? 10.693 -0.901 -12.183 1.00 96.44 456 GLU A O 1
ATOM 3655 N N . ILE A 1 457 ? 12.291 -2.472 -11.879 1.00 96.12 457 ILE A N 1
ATOM 3656 C CA . ILE A 1 457 ? 11.548 -3.648 -12.330 1.00 96.12 457 ILE A CA 1
ATOM 3657 C C . ILE A 1 457 ? 11.445 -4.649 -11.179 1.00 96.12 457 ILE A C 1
ATOM 3659 O O . ILE A 1 457 ? 12.422 -4.876 -10.462 1.00 96.12 457 ILE A O 1
ATOM 3663 N N . PHE A 1 458 ? 10.272 -5.267 -11.028 1.00 94.81 458 PHE A N 1
ATOM 3664 C CA . PHE A 1 458 ? 9.994 -6.304 -10.033 1.00 94.81 458 PHE A CA 1
ATOM 3665 C C . PHE A 1 458 ? 9.827 -7.649 -10.725 1.00 94.81 458 PHE A C 1
ATOM 3667 O O . PHE A 1 458 ? 9.079 -7.745 -11.692 1.00 94.81 458 PHE A O 1
ATOM 3674 N N . VAL A 1 459 ? 10.488 -8.687 -10.215 1.00 93.31 459 VAL A N 1
ATOM 3675 C CA . VAL A 1 459 ? 10.368 -10.060 -10.720 1.00 93.31 459 VAL A CA 1
ATOM 3676 C C . VAL A 1 459 ? 9.929 -11.001 -9.607 1.00 93.31 459 VAL A C 1
ATOM 3678 O O . VAL A 1 459 ? 10.404 -10.934 -8.473 1.00 93.31 459 VAL A O 1
ATOM 3681 N N . GLN A 1 460 ? 9.003 -11.896 -9.935 1.00 86.75 460 GLN A N 1
ATOM 3682 C CA . GLN A 1 460 ? 8.359 -12.797 -8.982 1.00 86.75 460 GLN A CA 1
ATOM 3683 C C . GLN A 1 460 ? 9.264 -13.960 -8.592 1.00 86.75 460 GLN A C 1
ATOM 3685 O O . GLN A 1 460 ? 9.277 -14.389 -7.438 1.00 86.75 460 GLN A O 1
ATOM 3690 N N . ASN A 1 461 ? 10.000 -14.483 -9.571 1.00 88.50 461 ASN A N 1
ATOM 3691 C CA . ASN A 1 461 ? 11.018 -15.496 -9.377 1.00 88.50 461 ASN A CA 1
ATOM 3692 C C . ASN A 1 461 ? 12.340 -14.965 -9.937 1.00 88.50 461 ASN A C 1
ATOM 3694 O O . ASN A 1 461 ? 12.409 -14.532 -11.080 1.00 88.50 461 ASN A O 1
ATOM 3698 N N . ASN A 1 462 ? 13.394 -14.984 -9.131 1.00 91.00 462 ASN A N 1
ATOM 3699 C CA . ASN A 1 462 ? 14.706 -14.480 -9.513 1.00 91.00 462 ASN A CA 1
ATOM 3700 C C . ASN A 1 462 ? 15.682 -15.586 -9.953 1.00 91.00 462 ASN A C 1
ATOM 3702 O O . ASN A 1 462 ? 16.836 -15.286 -10.279 1.00 91.00 462 ASN A O 1
ATOM 3706 N N . SER A 1 463 ? 15.253 -16.854 -9.959 1.00 91.12 463 SER A N 1
ATOM 3707 C CA . SER A 1 463 ? 16.097 -17.981 -10.363 1.00 91.12 463 SER A CA 1
ATOM 3708 C C . SER A 1 463 ? 16.337 -18.026 -11.866 1.00 91.12 463 SER A C 1
ATOM 3710 O O . SER A 1 463 ? 17.470 -18.303 -12.257 1.00 91.12 463 SER A O 1
ATOM 3712 N N . ASP A 1 464 ? 15.304 -17.709 -12.654 1.00 92.56 464 ASP A N 1
ATOM 3713 C CA . ASP A 1 464 ? 15.251 -17.888 -14.107 1.00 92.56 464 ASP A CA 1
ATOM 3714 C C . ASP A 1 464 ? 14.455 -16.741 -14.744 1.00 92.56 464 ASP A C 1
ATOM 3716 O O . ASP A 1 464 ? 13.231 -16.806 -14.915 1.00 92.56 464 ASP A O 1
ATOM 3720 N N . VAL A 1 465 ? 15.159 -15.648 -15.036 1.00 96.00 465 VAL A N 1
ATOM 3721 C CA . VAL A 1 465 ? 14.604 -14.441 -15.653 1.00 96.00 465 VAL A CA 1
ATOM 3722 C C . VAL A 1 465 ? 15.275 -14.220 -17.001 1.00 96.00 465 VAL A C 1
ATOM 3724 O O . VAL A 1 465 ? 16.500 -14.099 -17.080 1.00 96.00 465 VAL A O 1
ATOM 3727 N N . ALA A 1 466 ? 14.460 -14.143 -18.049 1.00 96.75 466 ALA A N 1
ATOM 3728 C CA . ALA A 1 466 ? 14.867 -13.689 -19.364 1.00 96.75 466 ALA A CA 1
ATOM 3729 C C . ALA A 1 466 ? 14.584 -12.192 -19.512 1.00 96.75 466 ALA A C 1
ATOM 3731 O O . ALA A 1 466 ? 13.560 -11.682 -19.055 1.00 96.75 466 ALA A O 1
ATOM 3732 N N . PHE A 1 467 ? 15.513 -11.509 -20.163 1.00 97.56 467 PHE A N 1
ATOM 3733 C CA . PHE A 1 467 ? 15.401 -10.119 -20.562 1.00 97.56 467 PHE A CA 1
ATOM 3734 C C . PHE A 1 467 ? 15.666 -10.028 -22.057 1.00 97.56 467 PHE A C 1
ATOM 3736 O O . PHE A 1 467 ? 16.708 -10.502 -22.521 1.00 97.56 467 PHE A O 1
ATOM 3743 N N . SER A 1 468 ? 14.749 -9.407 -22.789 1.00 97.31 468 SER A N 1
ATOM 3744 C CA . SER A 1 468 ? 14.907 -9.139 -24.214 1.00 97.31 468 SER A CA 1
ATOM 3745 C C . SER A 1 468 ? 14.517 -7.719 -24.583 1.00 97.31 468 SER A C 1
ATOM 3747 O O . SER A 1 468 ? 13.766 -7.065 -23.868 1.00 97.31 468 SER A O 1
ATOM 3749 N N . PHE A 1 469 ? 15.080 -7.227 -25.680 1.00 97.19 469 PHE A N 1
ATOM 3750 C CA . PHE A 1 469 ? 14.790 -5.910 -26.242 1.00 97.19 469 PHE A CA 1
ATOM 3751 C C . PHE A 1 469 ? 15.259 -5.863 -27.699 1.00 97.19 469 PHE A C 1
ATOM 3753 O O . PHE A 1 469 ? 16.196 -6.565 -28.098 1.00 97.19 469 PHE A O 1
ATOM 3760 N N . TYR A 1 470 ? 14.624 -5.011 -28.490 1.00 97.31 470 TYR A N 1
ATOM 3761 C CA . TYR A 1 470 ? 15.104 -4.587 -29.796 1.00 97.31 470 TYR A CA 1
ATOM 3762 C C . TYR A 1 470 ? 15.978 -3.340 -29.654 1.00 97.31 470 TYR A C 1
ATOM 3764 O O . TYR A 1 470 ? 15.680 -2.439 -28.868 1.00 97.31 470 TYR A O 1
ATOM 3772 N N . LEU A 1 471 ? 17.066 -3.292 -30.419 1.00 96.75 471 LEU A N 1
ATOM 3773 C CA . LEU A 1 471 ? 18.008 -2.182 -30.439 1.00 96.75 471 LEU A CA 1
ATOM 3774 C C . LEU A 1 471 ? 18.374 -1.823 -31.874 1.00 96.75 471 LEU A C 1
ATOM 3776 O O . LEU A 1 471 ? 18.725 -2.697 -32.665 1.00 96.75 471 LEU A O 1
ATOM 3780 N N . ASN A 1 472 ? 18.396 -0.523 -32.152 1.00 96.06 472 ASN A N 1
ATOM 3781 C CA . ASN A 1 472 ? 19.044 0.073 -33.310 1.00 96.06 472 ASN A CA 1
ATOM 3782 C C . ASN A 1 472 ? 19.934 1.245 -32.858 1.00 96.06 472 ASN A C 1
ATOM 3784 O O . ASN A 1 472 ? 19.433 2.289 -32.452 1.00 96.06 472 ASN A O 1
ATOM 3788 N N . ALA A 1 473 ? 21.250 1.062 -32.927 1.00 94.44 473 ALA A N 1
ATOM 3789 C CA . ALA A 1 473 ? 22.282 2.034 -32.567 1.00 94.44 473 ALA A CA 1
ATOM 3790 C C . ALA A 1 473 ? 23.283 2.225 -33.722 1.00 94.44 473 ALA A C 1
ATOM 3792 O O . ALA A 1 473 ? 24.498 2.160 -33.535 1.00 94.44 473 ALA A O 1
ATOM 3793 N N . THR A 1 474 ? 22.787 2.385 -34.952 1.00 92.44 474 THR A N 1
ATOM 3794 C CA . THR A 1 474 ? 23.641 2.544 -36.144 1.00 92.44 474 THR A CA 1
ATOM 3795 C C . THR A 1 474 ? 24.095 3.981 -36.406 1.00 92.44 474 THR A C 1
ATOM 3797 O O . THR A 1 474 ? 24.930 4.198 -37.281 1.00 92.44 474 THR A O 1
ATOM 3800 N N . GLU A 1 475 ? 23.548 4.965 -35.690 1.00 94.06 475 GLU A N 1
ATOM 3801 C CA . GLU A 1 475 ? 23.724 6.389 -35.984 1.00 94.06 475 GLU A CA 1
ATOM 3802 C C . GLU A 1 475 ? 24.479 7.129 -34.876 1.00 94.06 475 GLU A C 1
ATOM 3804 O O . GLU A 1 475 ? 24.107 7.084 -33.705 1.00 94.06 475 GLU A O 1
ATOM 3809 N N . GLY A 1 476 ? 25.530 7.850 -35.270 1.00 90.31 476 GLY A N 1
ATOM 3810 C CA . GLY A 1 476 ? 26.323 8.707 -34.385 1.00 90.31 476 GLY A CA 1
ATOM 3811 C C . GLY A 1 476 ? 27.469 8.007 -33.661 1.00 90.31 476 GLY A C 1
ATOM 3812 O O . GLY A 1 476 ? 28.452 8.663 -33.361 1.00 90.31 476 GLY A O 1
ATOM 3813 N N . PHE A 1 477 ? 27.402 6.685 -33.480 1.00 91.69 477 PHE A N 1
ATOM 3814 C CA . PHE A 1 477 ? 28.375 5.955 -32.666 1.00 91.69 477 PHE A CA 1
ATOM 3815 C C . PHE A 1 477 ? 29.742 5.836 -33.336 1.00 91.69 477 PHE A C 1
ATOM 3817 O O . PHE A 1 477 ? 29.918 5.099 -34.312 1.00 91.69 477 PHE A O 1
ATOM 3824 N N . SER A 1 478 ? 30.732 6.529 -32.775 1.00 87.56 478 SER A N 1
ATOM 3825 C CA . SER A 1 478 ? 32.113 6.509 -33.246 1.00 87.56 478 SER A CA 1
ATOM 3826 C C . SER A 1 478 ? 33.119 6.562 -32.086 1.00 87.56 478 SER A C 1
ATOM 3828 O O . SER A 1 478 ? 32.828 7.024 -30.986 1.00 87.56 478 SER A O 1
ATOM 3830 N N . GLY A 1 479 ? 34.331 6.039 -32.300 1.00 87.44 479 GLY A N 1
ATOM 3831 C CA . GLY A 1 479 ? 35.402 6.106 -31.302 1.00 87.44 479 GLY A CA 1
ATOM 3832 C C . GLY A 1 479 ? 35.028 5.469 -29.958 1.00 87.44 479 GLY A C 1
ATOM 3833 O O . GLY A 1 479 ? 34.859 4.257 -29.882 1.00 87.44 479 GLY A O 1
ATOM 3834 N N . ASN A 1 480 ? 34.953 6.293 -28.907 1.00 89.94 480 ASN A N 1
ATOM 3835 C CA . ASN A 1 480 ? 34.628 5.864 -27.540 1.00 89.94 480 ASN A CA 1
ATOM 3836 C C . ASN A 1 480 ? 33.124 5.912 -27.227 1.00 89.94 480 ASN A C 1
ATOM 3838 O O . ASN A 1 480 ? 32.725 5.581 -26.106 1.00 89.94 480 ASN A O 1
ATOM 3842 N N . ASP A 1 481 ? 32.291 6.329 -28.174 1.00 93.25 481 ASP A N 1
ATOM 3843 C CA . ASP A 1 481 ? 30.852 6.412 -27.982 1.00 93.25 481 ASP A CA 1
ATOM 3844 C C . ASP A 1 481 ? 30.263 5.052 -27.664 1.00 93.25 481 ASP A C 1
ATOM 3846 O O . ASP A 1 481 ? 30.706 4.004 -28.141 1.00 93.25 481 ASP A O 1
ATOM 3850 N N . THR A 1 482 ? 29.293 5.051 -26.760 1.00 94.06 482 THR A N 1
ATOM 3851 C CA . THR A 1 482 ? 28.810 3.802 -26.184 1.00 94.06 482 THR A CA 1
ATOM 3852 C C . THR A 1 482 ? 27.335 3.874 -25.897 1.00 94.06 482 THR A C 1
ATOM 3854 O O . THR A 1 482 ? 26.898 4.704 -25.103 1.00 94.06 482 THR A O 1
ATOM 3857 N N . PHE A 1 483 ? 26.577 2.940 -26.456 1.00 96.00 483 PHE A N 1
ATOM 3858 C CA . PHE A 1 483 ? 25.273 2.614 -25.909 1.00 96.00 483 PHE A CA 1
ATOM 3859 C C . PHE A 1 483 ? 25.411 1.425 -24.959 1.00 96.00 483 PHE A C 1
ATOM 3861 O O . PHE A 1 483 ? 26.087 0.444 -25.278 1.00 96.00 483 PHE A O 1
ATOM 3868 N N . ALA A 1 484 ? 24.793 1.520 -23.784 1.00 95.81 484 ALA A N 1
ATOM 3869 C CA . ALA A 1 484 ? 24.820 0.471 -22.781 1.00 95.81 484 ALA A CA 1
ATOM 3870 C C . ALA A 1 484 ? 23.446 0.234 -22.153 1.00 95.81 484 ALA A C 1
ATOM 3872 O O . ALA A 1 484 ? 22.734 1.172 -21.794 1.00 95.81 484 ALA A O 1
ATOM 3873 N N . VAL A 1 485 ? 23.126 -1.041 -21.948 1.00 97.25 485 VAL A N 1
ATOM 3874 C CA . VAL A 1 485 ? 22.032 -1.496 -21.093 1.00 97.25 485 VAL A CA 1
ATOM 3875 C C . VAL A 1 485 ? 22.640 -1.964 -19.777 1.00 97.25 485 VAL A C 1
ATOM 3877 O O . VAL A 1 485 ? 23.561 -2.785 -19.767 1.00 97.25 485 VAL A O 1
ATOM 3880 N N . MET A 1 486 ? 22.139 -1.447 -18.659 1.00 96.38 486 MET A N 1
ATOM 3881 C CA . MET A 1 486 ? 22.599 -1.828 -17.327 1.00 96.38 486 MET A CA 1
ATOM 3882 C C . MET A 1 486 ? 21.450 -2.393 -16.507 1.00 96.38 486 MET A C 1
ATOM 3884 O O . MET A 1 486 ? 20.387 -1.788 -16.409 1.00 96.38 486 MET A O 1
ATOM 3888 N N . ILE A 1 487 ? 21.697 -3.532 -15.870 1.00 97.19 487 ILE A N 1
ATOM 3889 C CA . ILE A 1 487 ? 20.799 -4.134 -14.885 1.00 97.19 487 ILE A CA 1
ATOM 3890 C C . ILE A 1 487 ? 21.533 -4.089 -13.561 1.00 97.19 487 ILE A C 1
ATOM 3892 O O . ILE A 1 487 ? 22.572 -4.732 -13.425 1.00 97.19 487 ILE A O 1
ATOM 3896 N N . SER A 1 488 ? 21.025 -3.311 -12.611 1.00 96.81 488 SER A N 1
ATOM 3897 C CA . SER A 1 488 ? 21.700 -3.050 -11.339 1.00 96.81 488 SER A CA 1
ATOM 3898 C C . SER A 1 488 ? 20.839 -3.444 -10.150 1.00 96.81 488 SER A C 1
ATOM 3900 O O . SER A 1 488 ? 19.617 -3.374 -10.227 1.00 96.81 488 SER A O 1
ATOM 3902 N N . ASP A 1 489 ? 21.455 -3.809 -9.029 1.00 95.06 489 ASP A N 1
ATOM 3903 C CA . ASP A 1 489 ? 20.708 -3.949 -7.777 1.00 95.06 489 ASP A CA 1
ATOM 3904 C C . ASP A 1 489 ? 20.073 -2.607 -7.353 1.00 95.06 489 ASP A C 1
ATOM 3906 O O . ASP A 1 489 ? 20.402 -1.540 -7.879 1.00 95.06 489 ASP A O 1
ATOM 3910 N N . SER A 1 490 ? 19.132 -2.645 -6.407 1.00 90.94 490 SER A N 1
ATOM 3911 C CA . SER A 1 490 ? 18.384 -1.454 -5.968 1.00 90.94 490 SER A CA 1
ATOM 3912 C C . SER A 1 490 ? 19.272 -0.340 -5.392 1.00 90.94 490 SER A C 1
ATOM 3914 O O . SER A 1 490 ? 18.887 0.828 -5.409 1.00 90.94 490 SER A O 1
ATOM 3916 N N . LEU A 1 491 ? 20.482 -0.681 -4.931 1.00 92.19 491 LEU A N 1
ATOM 3917 C CA . LEU A 1 491 ? 21.491 0.262 -4.436 1.00 92.19 491 LEU A CA 1
ATOM 3918 C C . LEU A 1 491 ? 22.505 0.699 -5.509 1.00 92.19 491 LEU A C 1
ATOM 3920 O O . LEU A 1 491 ? 23.376 1.515 -5.210 1.00 92.19 491 LEU A O 1
ATOM 3924 N N . GLN A 1 492 ? 22.409 0.166 -6.730 1.00 89.69 492 GLN A N 1
ATOM 3925 C CA . GLN A 1 492 ? 23.328 0.388 -7.852 1.00 89.69 492 GLN A CA 1
ATOM 3926 C C . GLN A 1 492 ? 24.805 0.083 -7.528 1.00 89.69 492 GLN A C 1
ATOM 3928 O O . GLN A 1 492 ? 25.717 0.709 -8.064 1.00 89.69 492 GLN A O 1
ATOM 3933 N N . GLN A 1 493 ? 25.059 -0.879 -6.638 1.00 92.19 493 GLN A N 1
ATOM 3934 C CA . GLN A 1 493 ? 26.404 -1.321 -6.250 1.00 92.19 493 GLN A CA 1
ATOM 3935 C C . GLN A 1 493 ? 26.924 -2.463 -7.126 1.00 92.19 493 GLN A C 1
ATOM 3937 O O . GLN A 1 493 ? 28.136 -2.639 -7.269 1.00 92.19 493 GLN A O 1
ATOM 3942 N N . ARG A 1 494 ? 26.018 -3.264 -7.693 1.00 93.88 494 ARG A N 1
ATOM 3943 C CA . ARG A 1 494 ? 26.335 -4.375 -8.598 1.00 93.88 494 ARG A CA 1
ATOM 3944 C C . ARG A 1 494 ? 25.533 -4.218 -9.873 1.00 93.88 494 ARG A C 1
ATOM 3946 O O . ARG A 1 494 ? 24.320 -4.044 -9.790 1.00 93.88 494 ARG A O 1
ATOM 3953 N N . SER A 1 495 ? 26.198 -4.340 -11.020 1.00 94.56 495 SER A N 1
ATOM 3954 C CA . SER A 1 495 ? 25.558 -4.166 -12.325 1.00 94.56 495 SER A CA 1
ATOM 3955 C C . SER A 1 495 ? 26.056 -5.177 -13.352 1.00 94.56 495 SER A C 1
ATOM 3957 O O . SER A 1 495 ? 27.264 -5.380 -13.507 1.00 94.56 495 SER A O 1
ATOM 3959 N N . LEU A 1 496 ? 25.123 -5.779 -14.084 1.00 95.44 496 LEU A N 1
ATOM 3960 C CA . LEU A 1 496 ? 25.395 -6.364 -15.393 1.00 95.44 496 LEU A CA 1
ATOM 3961 C C . LEU A 1 496 ? 25.378 -5.240 -16.424 1.00 95.44 496 LEU A C 1
ATOM 3963 O O . LEU A 1 496 ? 24.474 -4.406 -16.406 1.00 95.44 496 LEU A O 1
ATOM 3967 N N . VAL A 1 497 ? 26.374 -5.224 -17.305 1.00 95.25 497 VAL A N 1
ATOM 3968 C CA . VAL A 1 497 ? 26.501 -4.217 -18.360 1.00 95.25 497 VAL A CA 1
ATOM 3969 C C . VAL A 1 497 ? 26.588 -4.933 -19.697 1.00 95.25 497 VAL A C 1
ATOM 3971 O O . VAL A 1 497 ? 27.447 -5.799 -19.895 1.00 95.25 497 VAL A O 1
ATOM 3974 N N . PHE A 1 498 ? 25.699 -4.543 -20.597 1.00 94.94 498 PHE A N 1
ATOM 3975 C CA . PHE A 1 498 ? 25.699 -4.930 -21.995 1.00 94.94 498 PHE A CA 1
ATOM 3976 C C . PHE A 1 498 ? 25.968 -3.670 -22.810 1.00 94.94 498 PHE A C 1
ATOM 3978 O O . PHE A 1 498 ? 25.334 -2.651 -22.545 1.00 94.94 498 PHE A O 1
ATOM 3985 N N . ALA A 1 499 ? 26.926 -3.687 -23.731 1.00 94.88 499 ALA A N 1
ATOM 3986 C CA . ALA A 1 499 ? 27.344 -2.465 -24.414 1.00 94.88 499 ALA A CA 1
ATOM 3987 C C . ALA A 1 499 ? 27.772 -2.699 -25.862 1.00 94.88 499 ALA A C 1
ATOM 3989 O O . ALA A 1 499 ? 28.207 -3.793 -26.229 1.00 94.88 499 ALA A O 1
ATOM 3990 N N . THR A 1 500 ? 27.700 -1.647 -26.675 1.00 91.50 500 THR A N 1
ATOM 3991 C CA . THR A 1 500 ? 28.267 -1.641 -28.028 1.00 91.50 500 THR A CA 1
ATOM 3992 C C . THR A 1 500 ? 29.781 -1.869 -27.989 1.00 91.50 500 THR A C 1
ATOM 3994 O O . THR A 1 500 ? 30.486 -1.413 -27.082 1.00 91.50 500 THR A O 1
ATOM 3997 N N . GLN A 1 501 ? 30.300 -2.616 -28.965 1.00 86.12 501 GLN A N 1
ATOM 3998 C CA . GLN A 1 501 ? 31.733 -2.881 -29.072 1.00 86.12 501 GLN A CA 1
ATOM 3999 C C . GLN A 1 501 ? 32.524 -1.591 -29.354 1.00 86.12 501 GLN A C 1
ATOM 4001 O O . GLN A 1 501 ? 32.062 -0.720 -30.082 1.00 86.12 501 GLN A O 1
ATOM 4006 N N . GLY A 1 502 ? 33.734 -1.482 -28.795 1.00 80.31 502 GLY A N 1
ATOM 4007 C CA . GLY A 1 502 ? 34.635 -0.342 -29.026 1.00 80.31 502 GLY A CA 1
ATOM 4008 C C . GLY A 1 502 ? 34.428 0.858 -28.094 1.00 80.31 502 GLY A C 1
ATOM 4009 O O . GLY A 1 502 ? 35.257 1.758 -28.098 1.00 80.31 502 GLY A O 1
ATOM 4010 N N . GLY A 1 503 ? 33.389 0.832 -27.255 1.00 83.56 503 GLY A N 1
ATOM 4011 C CA . GLY A 1 503 ? 33.068 1.906 -26.317 1.00 83.56 503 GLY A CA 1
ATOM 4012 C C . GLY A 1 503 ? 33.956 2.002 -25.062 1.00 83.56 503 GLY A C 1
ATOM 4013 O O . GLY A 1 503 ? 34.924 1.262 -24.877 1.00 83.56 503 GLY A O 1
ATOM 4014 N N . ILE A 1 504 ? 33.569 2.876 -24.124 1.00 86.38 504 ILE A N 1
ATOM 4015 C CA . ILE A 1 504 ? 34.280 3.134 -22.849 1.00 86.38 504 ILE A CA 1
ATOM 4016 C C . ILE A 1 504 ? 34.391 1.924 -21.924 1.00 86.38 504 ILE A C 1
ATOM 4018 O O . ILE A 1 504 ? 35.232 1.863 -21.021 1.00 86.38 504 ILE A O 1
ATOM 4022 N N . PHE A 1 505 ? 33.516 0.953 -22.131 1.00 83.31 505 PHE A N 1
ATOM 4023 C CA . PHE A 1 505 ? 33.400 -0.248 -21.335 1.00 83.31 505 PHE A CA 1
ATOM 4024 C C . PHE A 1 505 ? 34.417 -1.300 -21.805 1.00 83.31 505 PHE A C 1
ATOM 4026 O O . PHE A 1 505 ? 34.124 -2.171 -22.620 1.00 83.31 505 PHE A O 1
ATOM 4033 N N . THR A 1 506 ? 35.634 -1.219 -21.256 1.00 67.31 506 THR A N 1
ATOM 4034 C CA . THR A 1 506 ? 36.789 -2.061 -21.641 1.00 67.31 506 THR A CA 1
ATOM 4035 C C . THR A 1 506 ? 37.082 -3.218 -20.680 1.00 67.31 506 THR A C 1
ATOM 4037 O O . THR A 1 506 ? 38.014 -3.998 -20.889 1.00 67.31 506 THR A O 1
ATOM 4040 N N . GLN A 1 507 ? 36.304 -3.365 -19.604 1.00 69.94 507 GLN A N 1
ATOM 4041 C CA . GLN A 1 507 ? 36.513 -4.440 -18.634 1.00 69.94 507 GLN A CA 1
ATOM 4042 C C . GLN A 1 507 ? 36.081 -5.795 -19.217 1.00 69.94 507 GLN A C 1
ATOM 4044 O O . GLN A 1 507 ? 35.020 -5.904 -19.824 1.00 69.94 507 GLN A O 1
ATOM 4049 N N . LYS A 1 508 ? 36.847 -6.864 -18.936 1.00 58.69 508 LYS A N 1
ATOM 4050 C CA . LYS A 1 508 ? 36.540 -8.264 -19.327 1.00 58.69 508 LYS A CA 1
ATOM 4051 C C . LYS A 1 508 ? 35.181 -8.793 -18.837 1.00 58.69 508 LYS A C 1
ATOM 4053 O O . LYS A 1 508 ? 34.806 -9.913 -19.153 1.00 58.69 508 LYS A O 1
ATOM 4058 N N . SER A 1 509 ? 34.485 -8.028 -18.009 1.00 62.00 509 SER A N 1
ATOM 4059 C CA . SER A 1 509 ? 33.253 -8.400 -17.327 1.00 62.00 509 SER A CA 1
ATOM 4060 C C . SER A 1 509 ? 31.977 -7.858 -17.962 1.00 62.00 509 SER A C 1
ATOM 4062 O O . SER A 1 509 ? 30.944 -7.824 -17.298 1.00 62.00 509 SER A O 1
ATOM 4064 N N . ILE A 1 510 ? 32.068 -7.381 -19.199 1.00 84.88 510 ILE A N 1
ATOM 4065 C CA . ILE A 1 510 ? 30.990 -6.705 -19.916 1.00 84.88 510 ILE A CA 1
ATOM 4066 C C . ILE A 1 510 ? 30.615 -7.568 -21.112 1.00 84.88 510 ILE A C 1
ATOM 4068 O O . ILE A 1 510 ? 31.486 -8.151 -21.760 1.00 84.88 510 ILE A O 1
ATOM 4072 N N . ILE A 1 511 ? 29.320 -7.665 -21.390 1.00 88.31 511 ILE A N 1
ATOM 4073 C CA . ILE A 1 511 ? 28.816 -8.398 -22.548 1.00 88.31 511 ILE A CA 1
ATOM 4074 C C . ILE A 1 511 ? 28.788 -7.411 -23.712 1.00 88.31 511 ILE A C 1
ATOM 4076 O O . ILE A 1 511 ? 27.977 -6.489 -23.729 1.00 88.31 511 ILE A O 1
ATOM 4080 N N . GLN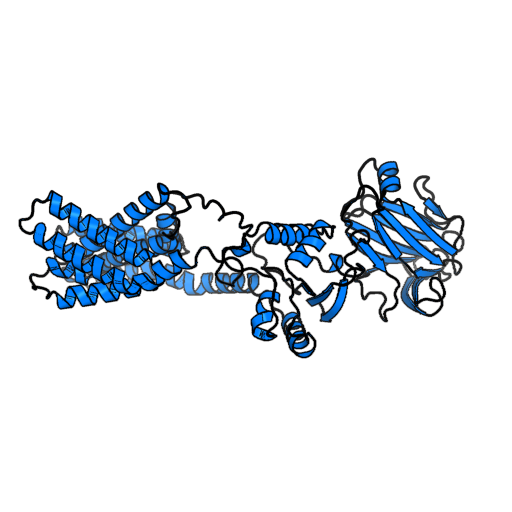 A 1 512 ? 29.720 -7.558 -24.651 1.00 88.88 512 GLN A N 1
ATOM 4081 C CA . GLN A 1 512 ? 29.805 -6.678 -25.815 1.00 88.88 512 GLN A CA 1
ATOM 4082 C C . GLN A 1 512 ? 28.960 -7.220 -26.969 1.00 88.88 512 GLN A C 1
ATOM 4084 O O . GLN A 1 512 ? 29.018 -8.412 -27.280 1.00 88.88 512 GLN A O 1
ATOM 4089 N N . TRP A 1 513 ? 28.195 -6.342 -27.615 1.00 88.38 513 TRP A N 1
ATOM 4090 C CA . TRP A 1 513 ? 27.457 -6.673 -28.830 1.00 88.38 513 TRP A CA 1
ATOM 4091 C C . TRP A 1 513 ? 28.320 -6.449 -30.066 1.00 88.38 513 TRP A C 1
ATOM 4093 O O . TRP A 1 513 ? 28.825 -5.351 -30.290 1.00 88.38 513 TRP A O 1
ATOM 4103 N N . ASN A 1 514 ? 28.430 -7.487 -30.896 1.00 81.56 514 ASN A N 1
ATOM 4104 C CA . ASN A 1 514 ? 29.114 -7.412 -32.191 1.00 81.56 514 ASN A CA 1
ATOM 4105 C C . ASN A 1 514 ? 28.233 -6.793 -33.292 1.00 81.56 514 ASN A C 1
ATOM 4107 O O . ASN A 1 514 ? 28.726 -6.491 -34.375 1.00 81.56 514 ASN A O 1
ATOM 4111 N N . ILE A 1 515 ? 26.931 -6.647 -33.035 1.00 86.19 515 ILE A N 1
ATOM 4112 C CA . ILE A 1 515 ? 25.959 -6.017 -33.930 1.00 86.19 515 ILE A CA 1
ATOM 4113 C C . ILE A 1 515 ? 25.313 -4.841 -33.200 1.00 86.19 515 ILE A C 1
ATOM 4115 O O . ILE A 1 515 ? 25.052 -4.922 -32.002 1.00 86.19 515 ILE A O 1
ATOM 4119 N N . THR A 1 516 ? 25.065 -3.750 -33.918 1.00 87.31 516 THR A N 1
ATOM 4120 C CA . THR A 1 516 ? 24.415 -2.537 -33.394 1.00 87.31 516 THR A CA 1
ATOM 4121 C C . THR A 1 516 ? 22.926 -2.472 -33.733 1.00 87.31 516 THR A C 1
ATOM 4123 O O . THR A 1 516 ? 22.259 -1.507 -33.375 1.00 87.31 516 THR A O 1
ATOM 4126 N N . LEU A 1 517 ? 22.400 -3.496 -34.411 1.00 93.69 517 LEU A N 1
ATOM 4127 C CA . LEU A 1 517 ? 21.006 -3.616 -34.820 1.00 93.69 517 LEU A CA 1
ATOM 4128 C C . LEU A 1 517 ? 20.532 -5.057 -34.616 1.00 93.69 517 LEU A C 1
ATOM 4130 O O . LEU A 1 517 ? 21.176 -5.985 -35.112 1.00 93.69 517 LEU A O 1
ATOM 4134 N N . GLY A 1 518 ? 19.405 -5.246 -33.933 1.00 94.62 518 GLY A N 1
ATOM 4135 C CA . GLY A 1 518 ? 18.763 -6.551 -33.801 1.00 94.62 518 GLY A CA 1
ATOM 4136 C C . GLY A 1 518 ? 17.961 -6.724 -32.516 1.00 94.62 518 GLY A C 1
ATOM 4137 O O . GLY A 1 518 ? 17.823 -5.804 -31.712 1.00 94.62 518 GLY A O 1
ATOM 4138 N N . VAL A 1 519 ? 17.435 -7.935 -32.337 1.00 95.69 519 VAL A N 1
ATOM 4139 C CA . VAL A 1 519 ? 16.789 -8.372 -31.095 1.00 95.69 519 VAL A CA 1
ATOM 4140 C C . VAL A 1 519 ? 17.812 -9.113 -30.248 1.00 95.69 519 VAL A C 1
ATOM 4142 O O . VAL A 1 519 ? 18.515 -10.000 -30.737 1.00 95.69 519 VAL A O 1
ATOM 4145 N N . PHE A 1 520 ? 17.879 -8.751 -28.975 1.00 96.12 520 PHE A N 1
ATOM 4146 C CA . PHE A 1 520 ? 18.773 -9.349 -27.998 1.00 96.12 520 PHE A CA 1
ATOM 4147 C C . PHE A 1 520 ? 17.948 -10.029 -26.916 1.00 96.12 520 PHE A C 1
ATOM 4149 O O . PHE A 1 520 ? 16.957 -9.468 -26.461 1.00 96.12 520 PHE A O 1
ATOM 4156 N N . GLU A 1 521 ? 18.365 -11.220 -26.490 1.00 96.25 521 GLU A N 1
ATOM 4157 C CA . GLU A 1 521 ? 17.721 -11.975 -25.415 1.00 96.25 521 GLU A CA 1
ATOM 4158 C C . GLU A 1 521 ? 18.786 -12.634 -24.535 1.00 96.25 521 GLU A C 1
ATOM 4160 O O . GLU A 1 521 ? 19.747 -13.231 -25.028 1.00 96.25 521 GLU A O 1
ATOM 4165 N N . TYR A 1 522 ? 18.619 -12.512 -23.219 1.00 96.00 522 TYR A N 1
ATOM 4166 C CA . TYR A 1 522 ? 19.561 -13.005 -22.223 1.00 96.00 522 TYR A CA 1
ATOM 4167 C C . TYR A 1 522 ? 18.842 -13.630 -21.035 1.00 96.00 522 TYR A C 1
ATOM 4169 O O . TYR A 1 522 ? 17.908 -13.043 -20.496 1.00 96.00 522 TYR A O 1
ATOM 4177 N N . ASN A 1 523 ? 19.360 -14.754 -20.535 1.00 96.25 523 ASN A N 1
ATOM 4178 C CA . ASN A 1 523 ? 19.036 -15.211 -19.185 1.00 96.25 523 ASN A CA 1
ATOM 4179 C C . ASN A 1 523 ? 19.852 -14.392 -18.173 1.00 96.25 523 ASN A C 1
ATOM 4181 O O . ASN A 1 523 ? 21.019 -14.684 -17.894 1.00 96.25 523 ASN A O 1
ATOM 4185 N N . ILE A 1 524 ? 19.247 -13.332 -17.642 1.00 96.69 524 ILE A N 1
ATOM 4186 C CA . ILE A 1 524 ? 19.924 -12.397 -16.740 1.00 96.69 524 ILE A CA 1
ATOM 4187 C C . ILE A 1 524 ? 20.154 -12.991 -15.353 1.00 96.69 524 ILE A C 1
ATOM 4189 O O . ILE A 1 524 ? 21.109 -12.595 -14.687 1.00 96.69 524 ILE A O 1
ATOM 4193 N N . SER A 1 525 ? 19.356 -13.974 -14.932 1.00 96.50 525 SER A N 1
ATOM 4194 C CA . SER A 1 525 ? 19.589 -14.684 -13.673 1.00 96.50 525 SER A CA 1
ATOM 4195 C C . SER A 1 525 ? 20.869 -15.512 -13.717 1.00 96.50 525 SER A C 1
ATOM 4197 O O . SER A 1 525 ? 21.667 -15.462 -12.777 1.00 96.50 525 SER A O 1
ATOM 4199 N N . ASP A 1 526 ? 21.110 -16.223 -14.820 1.00 96.00 526 ASP A N 1
ATOM 4200 C CA . ASP A 1 526 ? 22.336 -17.000 -15.004 1.00 96.00 526 ASP A CA 1
ATOM 4201 C C . ASP A 1 526 ? 23.563 -16.099 -15.115 1.00 96.00 526 ASP A C 1
ATOM 4203 O O . ASP A 1 526 ? 24.565 -16.341 -14.439 1.00 96.00 526 ASP A O 1
ATOM 4207 N N . LEU A 1 527 ? 23.474 -15.020 -15.897 1.00 95.62 527 LEU A N 1
ATOM 4208 C CA . LEU A 1 527 ? 24.554 -14.037 -16.012 1.00 95.62 527 LEU A CA 1
ATOM 4209 C C . LEU A 1 527 ? 24.876 -13.389 -14.660 1.00 95.62 527 LEU A C 1
ATOM 4211 O O . LEU A 1 527 ? 26.046 -13.260 -14.291 1.00 95.62 527 LEU A O 1
ATOM 4215 N N . TRP A 1 528 ? 23.851 -13.030 -13.883 1.00 95.88 528 TRP A N 1
ATOM 4216 C CA . TRP A 1 528 ? 24.024 -12.459 -12.550 1.00 95.88 528 TRP A CA 1
ATOM 4217 C C . TRP A 1 528 ? 24.705 -13.446 -11.602 1.00 95.88 528 TRP A C 1
ATOM 4219 O O . TRP A 1 528 ? 25.662 -13.088 -10.910 1.00 95.88 528 TRP A O 1
ATOM 4229 N N . ARG A 1 529 ? 24.259 -14.708 -11.602 1.00 95.81 529 ARG A N 1
ATOM 4230 C CA . ARG A 1 529 ? 24.823 -15.773 -10.766 1.00 95.81 529 ARG A CA 1
ATOM 4231 C C . ARG A 1 529 ? 26.275 -16.063 -11.132 1.00 95.81 529 ARG A C 1
ATOM 4233 O O . ARG A 1 529 ? 27.108 -16.162 -10.236 1.00 95.81 529 ARG A O 1
ATOM 4240 N N . GLN A 1 530 ? 26.594 -16.141 -12.423 1.00 94.75 530 GLN A N 1
ATOM 4241 C CA . GLN A 1 530 ? 27.967 -16.314 -12.908 1.00 94.75 530 GLN A CA 1
ATOM 4242 C C . GLN A 1 530 ? 28.872 -15.152 -12.484 1.00 94.75 530 GLN A C 1
ATOM 4244 O O . GLN A 1 530 ? 30.043 -15.359 -12.169 1.00 94.75 530 GLN A O 1
ATOM 4249 N N . ARG A 1 531 ? 28.336 -13.927 -12.462 1.00 93.25 531 ARG A N 1
ATOM 4250 C CA . ARG A 1 531 ? 29.113 -12.721 -12.174 1.00 93.25 531 ARG A CA 1
ATOM 4251 C C . ARG A 1 531 ? 29.317 -12.458 -10.684 1.00 93.25 531 ARG A C 1
ATOM 4253 O O . ARG A 1 531 ? 30.412 -12.059 -10.290 1.00 93.25 531 ARG A O 1
ATOM 4260 N N . PHE A 1 532 ? 28.273 -12.626 -9.876 1.00 94.44 532 PHE A N 1
ATOM 4261 C CA . PHE A 1 532 ? 28.243 -12.188 -8.477 1.00 94.44 532 PHE A CA 1
ATOM 4262 C C . PHE A 1 532 ? 28.085 -13.329 -7.468 1.00 94.44 532 PHE A C 1
ATOM 4264 O O . PHE A 1 532 ? 28.129 -13.071 -6.265 1.00 94.44 532 PHE A O 1
ATOM 4271 N N . SER A 1 533 ? 27.897 -14.573 -7.923 1.00 95.25 533 SER A N 1
ATOM 4272 C CA . SER A 1 533 ? 27.661 -15.751 -7.071 1.00 95.25 533 SER A CA 1
ATOM 4273 C C . SER A 1 533 ? 26.459 -15.605 -6.125 1.00 95.25 533 SER A C 1
ATOM 4275 O O . SER A 1 533 ? 26.398 -16.241 -5.074 1.00 95.25 533 SER A O 1
ATOM 4277 N N . THR A 1 534 ? 25.490 -14.766 -6.490 1.00 94.81 534 THR A N 1
ATOM 4278 C CA . THR A 1 534 ? 24.227 -14.552 -5.768 1.00 94.81 534 THR A CA 1
ATOM 4279 C C . THR A 1 534 ? 23.051 -14.710 -6.732 1.00 94.81 534 THR A C 1
ATOM 4281 O O . THR A 1 534 ? 23.256 -14.568 -7.937 1.00 94.81 534 THR A O 1
ATOM 4284 N N . PRO A 1 535 ? 21.820 -14.974 -6.260 1.00 95.62 535 PRO A N 1
ATOM 4285 C CA . PRO A 1 535 ? 20.640 -14.845 -7.116 1.00 95.62 535 PRO A CA 1
ATOM 4286 C C . PRO A 1 535 ? 20.455 -13.394 -7.590 1.00 95.62 535 PRO A C 1
ATOM 4288 O O . PRO A 1 535 ? 20.978 -12.464 -6.963 1.00 95.62 535 PRO A O 1
ATOM 4291 N N . LEU A 1 536 ? 19.710 -13.211 -8.684 1.00 96.25 536 LEU A N 1
ATOM 4292 C CA . LEU A 1 536 ? 19.265 -11.891 -9.136 1.00 96.25 536 LEU A CA 1
ATOM 4293 C C . LEU A 1 536 ? 18.402 -11.240 -8.029 1.00 96.25 536 LEU A C 1
ATOM 4295 O O . LEU A 1 536 ? 17.661 -11.942 -7.340 1.00 96.25 536 LEU A O 1
ATOM 4299 N N . PRO A 1 537 ? 18.482 -9.926 -7.789 1.00 95.38 537 PRO A N 1
ATOM 4300 C CA . PRO A 1 537 ? 17.559 -9.248 -6.883 1.00 95.38 537 PRO A CA 1
ATOM 4301 C C . PRO A 1 537 ? 16.096 -9.377 -7.345 1.00 95.38 537 PRO A C 1
ATOM 4303 O O . PRO A 1 537 ? 15.823 -9.381 -8.542 1.00 95.38 537 PRO A O 1
ATOM 4306 N N . SER A 1 538 ? 15.145 -9.459 -6.408 1.00 93.25 538 SER A N 1
ATOM 4307 C CA . SER A 1 538 ? 13.704 -9.466 -6.731 1.00 93.25 538 SER A CA 1
ATOM 4308 C C . SER A 1 538 ? 13.198 -8.113 -7.245 1.00 93.25 538 SER A C 1
ATOM 4310 O O . SER A 1 538 ? 12.162 -8.059 -7.903 1.00 93.25 538 SER A O 1
ATOM 4312 N N . SER A 1 539 ? 13.929 -7.030 -6.962 1.00 94.88 539 SER A N 1
ATOM 4313 C CA . SER A 1 539 ? 13.797 -5.755 -7.662 1.00 94.88 539 SER A CA 1
ATOM 4314 C C . SER A 1 539 ? 15.161 -5.253 -8.125 1.00 94.88 539 SER A C 1
ATOM 4316 O O . SER A 1 539 ? 16.158 -5.362 -7.403 1.00 94.88 539 SER A O 1
ATOM 4318 N N . PHE A 1 540 ? 15.221 -4.734 -9.346 1.00 96.44 540 PHE A N 1
ATOM 4319 C CA . PHE A 1 540 ? 16.449 -4.228 -9.952 1.00 96.44 540 PHE A CA 1
ATOM 4320 C C . PHE A 1 540 ? 16.168 -2.992 -10.805 1.00 96.44 540 PHE A C 1
ATOM 4322 O O . PHE A 1 540 ? 15.053 -2.773 -11.272 1.00 96.44 540 PHE A O 1
ATOM 4329 N N . ILE A 1 541 ? 17.196 -2.175 -11.017 1.00 97.50 541 ILE A N 1
ATOM 4330 C CA . ILE A 1 541 ? 17.123 -0.979 -11.851 1.00 97.50 541 ILE A CA 1
ATOM 4331 C C . ILE A 1 541 ? 17.600 -1.339 -13.257 1.00 97.50 541 ILE A C 1
ATOM 4333 O O . ILE A 1 541 ? 18.769 -1.682 -13.443 1.00 97.50 541 ILE A O 1
ATOM 4337 N N . LEU A 1 542 ? 16.701 -1.236 -14.232 1.00 97.81 542 LEU A N 1
ATOM 4338 C CA . LEU A 1 542 ? 17.005 -1.326 -15.656 1.00 97.81 542 LEU A CA 1
ATOM 4339 C C . LEU A 1 542 ? 17.332 0.072 -16.187 1.00 97.81 542 LEU A C 1
ATOM 4341 O O . LEU A 1 542 ? 16.582 1.020 -15.951 1.00 97.81 542 LEU A O 1
ATOM 4345 N N . GLN A 1 543 ? 18.463 0.209 -16.876 1.00 97.62 543 GLN A N 1
ATOM 4346 C CA . GLN A 1 543 ? 18.958 1.479 -17.400 1.00 97.62 543 GLN A CA 1
ATOM 4347 C C . GLN A 1 543 ? 19.387 1.331 -18.855 1.00 97.62 543 GLN A C 1
ATOM 4349 O O . GLN A 1 543 ? 20.052 0.364 -19.216 1.00 97.62 543 GLN A O 1
ATOM 4354 N N . PHE A 1 544 ? 19.089 2.349 -19.648 1.00 97.88 544 PHE A N 1
ATOM 4355 C CA . PHE A 1 544 ? 19.599 2.551 -20.994 1.00 97.88 544 PHE A CA 1
ATOM 4356 C C . PHE A 1 544 ? 20.409 3.836 -21.003 1.00 97.88 544 PHE A C 1
ATOM 4358 O O . PHE A 1 544 ? 19.918 4.880 -20.568 1.00 97.88 544 PHE A O 1
ATOM 4365 N N . VAL A 1 545 ? 21.659 3.769 -21.449 1.00 96.75 545 VAL A N 1
ATOM 4366 C CA . VAL A 1 545 ? 22.590 4.894 -21.375 1.00 96.75 545 VAL A CA 1
ATOM 4367 C C . VAL A 1 545 ? 23.274 5.085 -22.715 1.00 96.75 545 VAL A C 1
ATOM 4369 O O . VAL A 1 545 ? 23.916 4.165 -23.214 1.00 96.75 545 VAL A O 1
ATOM 4372 N N . SER A 1 546 ? 23.168 6.288 -23.272 1.00 96.88 546 SER A N 1
ATOM 4373 C CA . SER A 1 546 ? 23.921 6.708 -24.452 1.00 96.88 546 SER A CA 1
ATOM 4374 C C . SER A 1 546 ? 25.024 7.664 -24.024 1.00 96.88 546 SER A C 1
ATOM 4376 O O . SER A 1 546 ? 24.732 8.739 -23.498 1.00 96.88 546 SER A O 1
ATOM 4378 N N . TYR A 1 547 ? 26.274 7.275 -24.249 1.00 95.44 547 TYR A N 1
ATOM 4379 C CA . TYR A 1 547 ? 27.461 8.084 -24.009 1.00 95.44 547 TYR A CA 1
ATOM 4380 C C . TYR A 1 547 ? 28.018 8.627 -25.327 1.00 95.44 547 TYR A C 1
ATOM 4382 O O . TYR A 1 547 ? 28.299 7.837 -26.224 1.00 95.44 547 TYR A O 1
ATOM 4390 N N . ASP A 1 548 ? 28.221 9.941 -25.395 1.00 95.12 548 ASP A N 1
ATOM 4391 C CA . ASP A 1 548 ? 28.921 10.646 -26.476 1.00 95.12 548 ASP A CA 1
ATOM 4392 C C . ASP A 1 548 ? 30.217 11.287 -25.948 1.00 95.12 548 ASP A C 1
ATOM 4394 O O . ASP A 1 548 ? 30.217 11.952 -24.899 1.00 95.12 548 ASP A O 1
ATOM 4398 N N . PHE A 1 549 ? 31.308 11.073 -26.680 1.00 92.94 549 PHE A N 1
ATOM 4399 C CA . PHE A 1 549 ? 32.652 11.576 -26.424 1.00 92.94 549 PHE A CA 1
ATOM 4400 C C . PHE A 1 549 ? 33.232 12.421 -27.561 1.00 92.94 549 PHE A C 1
ATOM 4402 O O . PHE A 1 549 ? 34.278 13.044 -27.359 1.00 92.94 549 PHE A O 1
ATOM 4409 N N . ASP A 1 550 ? 32.612 12.442 -28.740 1.00 91.38 550 ASP A N 1
ATOM 4410 C CA . ASP A 1 550 ? 33.146 13.132 -29.918 1.00 91.38 550 ASP A CA 1
ATOM 4411 C C . ASP A 1 550 ? 32.295 14.340 -30.358 1.00 91.38 550 ASP A C 1
ATOM 4413 O O . ASP A 1 550 ? 32.750 15.168 -31.155 1.00 91.38 550 ASP A O 1
ATOM 4417 N N . GLY A 1 551 ? 31.107 14.506 -29.766 1.00 90.69 551 GLY A N 1
ATOM 4418 C CA . GLY A 1 551 ? 30.192 15.614 -30.033 1.00 90.69 551 GLY A CA 1
ATOM 4419 C C . GLY A 1 551 ? 29.301 15.392 -31.257 1.00 90.69 551 GLY A C 1
ATOM 4420 O O . GLY A 1 551 ? 28.496 16.273 -31.602 1.00 90.69 551 GLY A O 1
ATOM 4421 N N . VAL A 1 552 ? 29.422 14.241 -31.921 1.00 93.50 552 VAL A N 1
ATOM 4422 C CA . VAL A 1 552 ? 28.478 13.750 -32.917 1.00 93.50 552 VAL A CA 1
ATOM 4423 C C . VAL A 1 552 ? 27.301 13.133 -32.174 1.00 93.50 552 VAL A C 1
ATOM 4425 O O . VAL A 1 552 ? 27.429 12.333 -31.257 1.00 93.50 552 VAL A O 1
ATOM 4428 N N . ARG A 1 553 ? 26.091 13.539 -32.555 1.00 96.06 553 ARG A N 1
ATOM 4429 C CA . ARG A 1 553 ? 24.891 13.076 -31.864 1.00 96.06 553 ARG A CA 1
ATOM 4430 C C . ARG A 1 553 ? 24.709 11.570 -32.045 1.00 96.06 553 ARG A C 1
ATOM 4432 O O . ARG A 1 553 ? 24.403 11.128 -33.149 1.00 96.06 553 ARG A O 1
ATOM 4439 N N . ASN A 1 554 ? 24.742 10.850 -30.933 1.00 96.56 554 ASN A N 1
ATOM 4440 C CA . ASN A 1 554 ? 24.319 9.462 -30.838 1.00 96.56 554 ASN A CA 1
ATOM 4441 C C . ASN A 1 554 ? 22.798 9.355 -30.868 1.00 96.56 554 ASN A C 1
ATOM 4443 O O . ASN A 1 554 ? 22.112 10.122 -30.181 1.00 96.56 554 ASN A O 1
ATOM 4447 N N . ILE A 1 555 ? 22.278 8.413 -31.659 1.00 97.12 555 ILE A N 1
ATOM 4448 C CA . ILE A 1 555 ? 20.844 8.134 -31.781 1.00 97.12 555 ILE A CA 1
ATOM 4449 C C . ILE A 1 555 ? 20.614 6.634 -31.615 1.00 97.12 555 ILE A C 1
ATOM 4451 O O . ILE A 1 555 ? 21.180 5.818 -32.341 1.00 97.12 555 ILE A O 1
ATOM 4455 N N . VAL A 1 556 ? 19.768 6.281 -30.650 1.00 97.12 556 VAL A N 1
ATOM 4456 C CA . VAL A 1 556 ? 19.409 4.898 -30.334 1.00 97.12 556 VAL A CA 1
ATOM 4457 C C . VAL A 1 556 ? 17.904 4.743 -30.380 1.00 97.12 556 VAL A C 1
ATOM 4459 O O . VAL A 1 556 ? 17.201 5.551 -29.782 1.00 97.12 556 VAL A O 1
ATOM 4462 N N . TYR A 1 557 ? 17.427 3.679 -31.014 1.00 97.31 557 TYR A N 1
ATOM 4463 C CA . TYR A 1 557 ? 16.039 3.242 -30.935 1.00 97.31 557 TYR A CA 1
ATOM 4464 C C . TYR A 1 557 ? 15.949 1.960 -30.113 1.00 97.31 557 TYR A C 1
ATOM 4466 O O . TYR A 1 557 ? 16.698 1.008 -30.352 1.00 97.31 557 TYR A O 1
ATOM 4474 N N . LEU A 1 558 ? 15.052 1.960 -29.131 1.00 97.19 558 LEU A N 1
ATOM 4475 C CA . LEU A 1 558 ? 14.761 0.836 -28.247 1.00 97.19 558 LEU A CA 1
ATOM 4476 C C . LEU A 1 558 ? 13.286 0.494 -28.331 1.00 97.19 558 LEU A C 1
ATOM 4478 O O . LEU A 1 558 ? 12.444 1.389 -28.299 1.00 97.19 558 LEU A O 1
ATOM 4482 N N . ASP A 1 559 ? 12.988 -0.794 -28.395 1.00 96.75 559 ASP A N 1
ATOM 4483 C CA . ASP A 1 559 ? 11.614 -1.270 -28.466 1.00 96.75 559 ASP A CA 1
ATOM 4484 C C . ASP A 1 559 ? 11.486 -2.707 -27.934 1.00 96.75 559 ASP A C 1
ATOM 4486 O O . ASP A 1 559 ? 12.498 -3.380 -27.717 1.00 96.75 559 ASP A O 1
ATOM 4490 N N . ASN A 1 560 ? 10.256 -3.170 -27.716 1.00 95.75 560 ASN A N 1
ATOM 4491 C CA . ASN A 1 560 ? 9.888 -4.515 -27.287 1.00 95.75 560 ASN A CA 1
ATOM 4492 C C . ASN A 1 560 ? 10.731 -5.005 -26.097 1.00 95.75 560 ASN A C 1
ATOM 4494 O O . ASN A 1 560 ? 11.334 -6.083 -26.124 1.00 95.75 560 ASN A O 1
ATOM 4498 N N . ILE A 1 561 ? 10.836 -4.155 -25.075 1.00 97.19 561 ILE A N 1
ATOM 4499 C CA . ILE A 1 561 ? 11.585 -4.429 -23.853 1.00 97.19 561 ILE A CA 1
ATOM 4500 C C . ILE A 1 561 ? 10.740 -5.363 -22.995 1.00 97.19 561 ILE A C 1
ATOM 4502 O O . ILE A 1 561 ? 9.684 -4.984 -22.498 1.00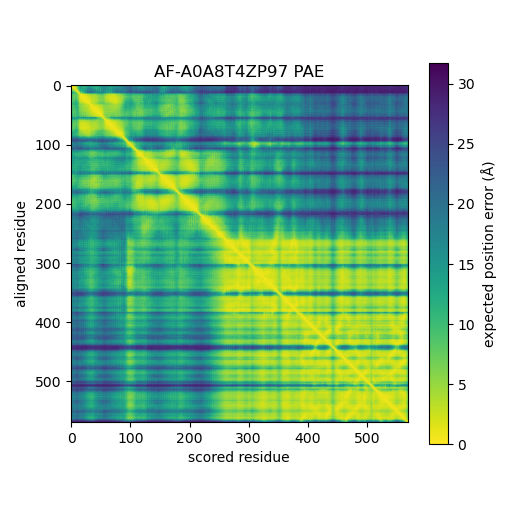 97.19 561 ILE A O 1
ATOM 4506 N N . GLU A 1 562 ? 11.233 -6.570 -22.768 1.00 96.94 562 GLU A N 1
ATOM 4507 C CA . GLU A 1 562 ? 10.504 -7.626 -22.083 1.00 96.94 562 GLU A CA 1
ATOM 4508 C C . GLU A 1 562 ? 11.340 -8.199 -20.936 1.00 96.94 562 GLU A C 1
ATOM 4510 O O . GLU A 1 562 ? 12.526 -8.502 -21.088 1.00 96.94 562 GLU A O 1
ATOM 4515 N N . VAL A 1 563 ? 10.707 -8.376 -19.776 1.00 96.81 563 VAL A N 1
ATOM 4516 C CA . VAL A 1 563 ? 11.238 -9.160 -18.657 1.00 96.81 563 VAL A CA 1
ATOM 4517 C C . VAL A 1 563 ? 10.216 -10.234 -18.319 1.00 96.81 563 VAL A C 1
ATOM 4519 O O . VAL A 1 563 ? 9.095 -9.934 -17.897 1.00 96.81 563 VAL A O 1
ATOM 4522 N N . ARG A 1 564 ? 10.615 -11.496 -18.470 1.00 95.00 564 ARG A N 1
ATOM 4523 C CA . ARG A 1 564 ? 9.765 -12.655 -18.186 1.00 95.00 564 ARG A CA 1
ATOM 4524 C C . ARG A 1 564 ? 10.508 -13.725 -17.403 1.00 95.00 564 ARG A C 1
ATOM 4526 O O . ARG A 1 564 ? 11.725 -13.873 -17.499 1.00 95.00 564 ARG A O 1
ATOM 4533 N N . ASN A 1 565 ? 9.765 -14.511 -16.646 1.00 91.06 565 ASN A N 1
ATOM 4534 C CA . ASN A 1 565 ? 10.247 -15.750 -16.073 1.00 91.06 565 ASN A CA 1
ATOM 4535 C C . ASN A 1 565 ? 10.281 -16.850 -17.134 1.00 91.06 565 ASN A C 1
ATOM 4537 O O . ASN A 1 565 ? 9.308 -17.059 -17.856 1.00 91.06 565 ASN A O 1
ATOM 4541 N N . ILE A 1 566 ? 11.401 -17.570 -17.208 1.00 84.56 566 ILE A N 1
ATOM 4542 C CA . ILE A 1 566 ? 11.532 -18.725 -18.098 1.00 84.56 566 ILE A CA 1
ATOM 4543 C C . ILE A 1 566 ? 10.737 -19.866 -17.465 1.00 84.56 566 ILE A C 1
ATOM 4545 O O . ILE A 1 566 ? 11.136 -20.415 -16.436 1.00 84.56 566 ILE A O 1
ATOM 4549 N N . ILE A 1 567 ? 9.594 -20.210 -18.056 1.00 70.31 567 ILE A N 1
ATOM 4550 C CA . ILE A 1 567 ? 8.861 -21.416 -17.676 1.00 70.31 567 ILE A CA 1
ATOM 4551 C C . ILE A 1 567 ? 9.610 -22.588 -18.305 1.00 70.31 567 ILE A C 1
ATOM 4553 O O . ILE A 1 567 ? 9.677 -22.712 -19.525 1.00 70.31 567 ILE A O 1
ATOM 4557 N N . THR A 1 568 ? 10.235 -23.406 -17.464 1.00 57.91 568 THR A N 1
ATOM 4558 C CA . THR A 1 568 ? 10.717 -24.722 -17.880 1.00 57.91 568 THR A CA 1
ATOM 4559 C C . THR A 1 568 ? 9.547 -25.685 -17.733 1.00 57.91 568 THR A C 1
ATOM 4561 O O . THR A 1 568 ? 9.091 -25.924 -16.615 1.00 57.91 568 THR A O 1
ATOM 4564 N N . ASP A 1 569 ? 9.016 -26.142 -18.869 1.00 42.88 569 ASP A N 1
ATOM 4565 C CA . ASP A 1 569 ? 8.005 -27.208 -18.929 1.00 42.88 569 ASP A CA 1
ATOM 4566 C C . ASP A 1 569 ? 8.556 -28.555 -18.435 1.00 42.88 569 ASP A C 1
ATOM 4568 O O . ASP A 1 569 ? 9.736 -28.872 -18.738 1.00 42.88 569 ASP A O 1
#

pLDDT: mean 82.15, std 13.45, range [39.62, 98.0]